Protein 5IL3 (pdb70)

Sequence (536 aa):
IVRPVADFSPSLWGDQFLSFSIKNQVAEKYAKEIEALKEQTRNMLLATGMKLADTLNLIDTIERLGISYHFEKEIDDILDQIYNQNSNCNDLCCTSALQFRLLRQHGFNISPEIFSKFQDENGKFKESLASDVLGLLNLYEASHVRTHADDILEDALAFSTIHLESAAPHLKSPLREQVTHALEQCLHKGVPRVETRFFISSIYDKEQSKNNVLLRFAKLDFNLLQMLHKQELAQVSRWWKDLDFVTTLPYARDRVVECYFWWALGVYFEPQYSQARVMLVKTISMISIVDDTFDAYGTVKELEAYTDAIQRWDINEIDRLPDYMKISYKAILDLYKDYEKELSSAGRSHIVCHAIERMKEVVRNYNVESTWFIEGYTPPVSEYLSNALATTTYYYLATTSYLGMKSATEQDFEWLSKNPKILEASVIICRVIDDTATYEVEKSRGQIATGIECCMRDYGISTKEAMAKFQNMAETAWKDINEGLLRPTPVSTEFLTPILNLARIVEVTYIHNLDGYTHPEKVLKPHIINLLVDSIKI

Nearest PDB structures (foldseek):
  5dhk-assembly1_A  TM=1.001E+00  e=6.811E-69  Nicotiana tabacum
  5ika-assembly1_A  TM=9.998E-01  e=5.295E-69  Nicotiana tabacum
  5eat-assembly1_A  TM=1.000E+00  e=1.963E-66  Nicotiana tabacum
  1hxa-assembly1_A  TM=9.992E-01  e=1.963E-66  Nicotiana tabacum
  1hxg-assembly1_A  TM=9.997E-01  e=4.178E-66  Nicotiana tabacum

GO terms:
  GO:0000287 magnesium ion binding (F, IDA)
  GO:0102698 5-epi-aristolochene synthase activity (F, IDA)
  GO:0051762 sesquiterpene biosynthetic process (P, IDA)
  GO:0102201 (+)-2-epi-prezizaene synthase activity (F, EXP)
  GO:0102698 5-epi-aristolochene synthase activity (F, EXP)

Radius of gyration: 24.02 Å; Cα contacts (8 Å, |Δi|>4): 655; chains: 1; bounding box: 68×60×48 Å

Organism: Nicotiana tabacum (NCBI:txid4097)

Solvent-accessible surface area: 23061 Å² total; per-residue (Å²): 149,147,60,79,141,70,135,66,50,112,33,64,12,73,104,100,17,31,96,59,93,44,150,91,158,51,14,124,135,38,42,167,50,7,92,56,14,34,81,82,0,55,99,48,7,100,51,134,85,69,154,30,31,74,17,0,71,23,0,14,25,0,40,29,2,6,0,26,34,41,0,113,144,22,3,46,70,26,0,56,128,9,74,103,94,114,28,80,99,45,92,3,28,10,1,0,3,2,0,2,0,0,10,43,56,2,5,78,11,56,22,110,10,0,47,76,15,14,62,178,115,28,104,6,89,122,94,32,27,105,51,26,96,0,0,9,15,0,11,4,0,6,25,3,38,5,83,87,1,87,45,1,129,34,0,77,67,10,0,33,106,40,0,98,82,24,10,80,164,29,165,70,8,27,94,64,24,0,61,39,3,48,106,21,7,35,2,40,1,1,38,6,16,15,8,32,51,17,0,31,35,0,22,53,135,50,185,104,61,54,105,41,4,14,85,0,1,13,0,6,5,7,39,12,6,27,44,4,50,66,5,0,12,105,0,14,111,42,14,105,102,51,58,4,75,85,63,1,90,13,13,28,26,3,12,8,1,1,0,0,20,0,2,2,1,8,23,26,53,111,26,30,70,1,0,8,0,0,0,28,0,11,2,2,6,10,2,0,43,1,0,19,58,22,56,15,35,80,178,20,4,90,24,0,13,56,0,0,47,150,47,53,73,110,28,41,112,101,5,41,110,34,0,64,61,0,0,101,12,0,20,57,4,2,136,68,0,51,164,66,2,64,120,45,51,25,35,112,4,2,68,39,0,17,96,26,0,28,40,1,0,105,20,9,17,54,67,16,48,24,85,85,128,44,82,18,1,62,15,86,63,14,29,85,11,7,25,4,18,15,16,3,11,2,4,0,4,0,0,0,0,4,1,160,59,7,66,74,132,14,3,101,39,2,60,156,55,18,139,5,0,43,3,0,0,39,0,10,22,2,29,22,6,35,20,9,5,103,81,46,90,98,106,40,24,62,12,8,1,0,37,0,0,32,170,68,120,66,44,56,47,172,93,0,47,54,65,1,99,86,44,4,82,62,2,8,43,19,0,8,92,21,12,26,106,132,37,85,16,60,75,58,6,0,48,3,0,12,7,1,0,25,0,0,42,5,0,23,39,130,77,80,33,1,20,16,112,5,105,144,18,0,67,56,35,0,49,56,4,1,52,59,45,5,151,114

Structure (mmCIF, N/CA/C/O backbone):
data_5IL3
#
_entry.id   5IL3
#
_cell.length_a   126.730
_cell.length_b   126.730
_cell.length_c   123.050
_cell.angle_alpha   90.00
_cell.angle_beta   90.00
_cell.angle_gamma   90.00
#
_symmetry.space_group_name_H-M   'P 41 21 2'
#
loop_
_entity.id
_entity.type
_entity.pdbx_description
1 polymer '5-epi-aristolochene synthase'
2 non-polymer 'MAGNESIUM ION'
3 non-polymer '(2S)-2-hydroxy-3-(morpholin-4-yl)propane-1-sulfonic acid'
4 non-polymer '(2R)-2-hydroxy-3-(morpholin-4-yl)propane-1-sulfonic acid'
5 water water
#
loop_
_atom_site.group_PDB
_atom_site.id
_atom_site.type_symbol
_atom_site.label_atom_id
_atom_site.label_alt_id
_atom_site.label_comp_id
_atom_site.label_asym_id
_atom_site.label_entity_id
_atom_site.label_seq_id
_atom_site.pdbx_PDB_ins_code
_atom_site.Cartn_x
_atom_site.Cartn_y
_atom_site.Cartn_z
_atom_site.occupancy
_atom_site.B_iso_or_equiv
_atom_site.auth_seq_id
_atom_site.auth_comp_id
_atom_site.auth_asym_id
_atom_site.auth_atom_id
_atom_site.pdbx_PDB_model_num
ATOM 1 N N . ILE A 1 15 ? 1.142 94.383 6.126 1.00 129.04 13 ILE A N 1
ATOM 2 C CA . ILE A 1 15 ? 2.529 93.941 6.020 1.00 123.32 13 ILE A CA 1
ATOM 3 C C . ILE A 1 15 ? 2.665 92.682 5.170 1.00 122.32 13 ILE A C 1
ATOM 4 O O . ILE A 1 15 ? 2.121 91.631 5.510 1.00 123.96 13 ILE A O 1
ATOM 9 N N . VAL A 1 16 ? 3.400 92.791 4.069 1.00 119.24 14 VAL A N 1
ATOM 10 C CA . VAL A 1 16 ? 3.663 91.637 3.220 1.00 115.32 14 VAL A CA 1
ATOM 11 C C . VAL A 1 16 ? 4.978 90.980 3.624 1.00 111.49 14 VAL A C 1
ATOM 12 O O . VAL A 1 16 ? 6.046 91.580 3.501 1.00 108.95 14 VAL A O 1
ATOM 16 N N . ARG A 1 17 ? 4.894 89.747 4.112 1.00 107.98 15 ARG A N 1
ATOM 17 C CA . ARG A 1 17 ? 6.078 89.041 4.590 1.00 104.79 15 ARG A CA 1
ATOM 18 C C . ARG A 1 17 ? 6.821 88.413 3.409 1.00 103.87 15 ARG A C 1
ATOM 19 O O . ARG A 1 17 ? 6.223 88.176 2.358 1.00 105.39 15 ARG A O 1
ATOM 27 N N . PRO A 1 18 ? 8.132 88.155 3.568 1.00 100.32 16 PRO A N 1
ATOM 28 C CA . PRO A 1 18 ? 8.866 87.491 2.485 1.00 100.49 16 PRO A CA 1
ATOM 29 C C . PRO A 1 18 ? 8.460 86.027 2.369 1.00 104.27 16 PRO A C 1
ATOM 30 O O . PRO A 1 18 ? 8.089 85.418 3.371 1.00 109.40 16 PRO A O 1
ATOM 34 N N . VAL A 1 19 ? 8.523 85.475 1.162 1.00 105.30 17 VAL A N 1
ATOM 35 C CA . VAL A 1 19 ? 8.063 84.110 0.926 1.00 102.13 17 VAL A CA 1
ATOM 36 C C . VAL A 1 19 ? 9.012 83.077 1.539 1.00 97.44 17 VAL A C 1
ATOM 37 O O . VAL A 1 19 ? 10.233 83.194 1.420 1.00 87.98 17 VAL A O 1
ATOM 41 N N . ALA A 1 20 ? 8.432 82.077 2.201 1.00 98.25 18 ALA A N 1
ATOM 42 C CA . ALA A 1 20 ? 9.189 80.999 2.835 1.00 95.64 18 ALA A CA 1
ATOM 43 C C . ALA A 1 20 ? 10.016 80.218 1.814 1.00 96.09 18 ALA A C 1
ATOM 44 O O . ALA A 1 20 ? 9.637 80.112 0.646 1.00 93.14 18 ALA A O 1
ATOM 46 N N . ASP A 1 21 ? 11.138 79.660 2.259 1.00 89.32 19 ASP A N 1
ATOM 47 C CA . ASP A 1 21 ? 12.099 79.089 1.327 1.00 91.46 19 ASP A CA 1
ATOM 48 C C . ASP A 1 21 ? 12.895 77.922 1.918 1.00 85.40 19 ASP A C 1
ATOM 49 O O . ASP A 1 21 ? 13.604 77.219 1.197 1.00 85.56 19 ASP A O 1
ATOM 54 N N . PHE A 1 22 ? 12.778 77.711 3.224 1.00 71.64 20 PHE A N 1
ATOM 55 C CA . PHE A 1 22 ? 13.509 76.626 3.869 1.00 66.80 20 PHE A CA 1
ATOM 56 C C . PHE A 1 22 ? 12.887 75.272 3.550 1.00 70.01 20 PHE A C 1
ATOM 57 O O . PHE A 1 22 ? 11.663 75.124 3.528 1.00 71.92 20 PHE A O 1
ATOM 65 N N . SER A 1 23 ? 13.742 74.287 3.300 1.00 71.32 21 SER A N 1
ATOM 66 C CA . SER A 1 23 ? 13.292 72.915 3.109 1.00 68.29 21 SER A CA 1
ATOM 67 C C . SER A 1 23 ? 12.680 72.385 4.404 1.00 68.28 21 SER A C 1
ATOM 68 O O . SER A 1 23 ? 13.162 72.705 5.492 1.00 70.64 21 SER A O 1
ATOM 71 N N . PRO A 1 24 ? 11.612 71.574 4.294 1.00 71.83 22 PRO A N 1
ATOM 72 C CA . PRO A 1 24 ? 10.981 70.975 5.475 1.00 63.05 22 PRO A CA 1
ATOM 73 C C . PRO A 1 24 ? 11.917 69.998 6.183 1.00 63.47 22 PRO A C 1
ATOM 74 O O . PRO A 1 24 ? 12.916 69.567 5.596 1.00 65.28 22 PRO A O 1
ATOM 78 N N . SER A 1 25 ? 11.604 69.666 7.432 1.00 61.75 23 SER A N 1
ATOM 79 C CA . SER A 1 25 ? 12.330 68.620 8.145 1.00 61.81 23 SER A CA 1
ATOM 80 C C . SER A 1 25 ? 12.209 67.326 7.364 1.00 68.41 23 SER A C 1
ATOM 81 O O . SER A 1 25 ? 11.116 66.934 6.978 1.00 64.58 23 SER A O 1
ATOM 84 N N . LEU A 1 26 ? 13.325 66.658 7.117 1.00 71.96 24 LEU A N 1
ATOM 85 C CA . LEU A 1 26 ? 13.265 65.488 6.256 1.00 70.39 24 LEU A CA 1
ATOM 86 C C . LEU A 1 26 ? 13.002 64.212 7.051 1.00 63.68 24 LEU A C 1
ATOM 87 O O . LEU A 1 26 ? 13.023 63.116 6.495 1.00 62.22 24 LEU A O 1
ATOM 92 N N . TRP A 1 27 ? 12.718 64.361 8.342 1.00 52.85 25 TRP A N 1
ATOM 93 C CA . TRP A 1 27 ? 12.604 63.208 9.237 1.00 50.75 25 TRP A CA 1
ATOM 94 C C . TRP A 1 27 ? 11.170 62.805 9.608 1.00 53.50 25 TRP A C 1
ATOM 95 O O . TRP A 1 27 ? 10.941 61.703 10.107 1.00 57.65 25 TRP A O 1
ATOM 106 N N . GLY A 1 28 ? 10.219 63.700 9.388 1.00 58.84 26 GLY A N 1
ATOM 107 C CA . GLY A 1 28 ? 8.840 63.435 9.762 1.00 68.56 26 GLY A CA 1
ATOM 108 C C . GLY A 1 28 ? 8.713 63.103 11.238 1.00 66.74 26 GLY A C 1
ATOM 109 O O . GLY A 1 28 ? 9.173 63.852 12.092 1.00 61.81 26 GLY A O 1
ATOM 110 N N . ASP A 1 29 ? 8.109 61.961 11.540 1.00 59.26 27 ASP A N 1
ATOM 111 C CA . ASP A 1 29 ? 7.885 61.572 12.927 1.00 67.45 27 ASP A CA 1
ATOM 112 C C . ASP A 1 29 ? 8.636 60.294 13.303 1.00 56.47 27 ASP A C 1
ATOM 113 O O . ASP A 1 29 ? 8.331 59.656 14.308 1.00 56.66 27 ASP A O 1
ATOM 118 N N . GLN A 1 30 ? 9.646 59.944 12.515 1.00 54.23 28 GLN A N 1
ATOM 119 C CA . GLN A 1 30 ? 10.331 58.666 12.693 1.00 52.15 28 GLN A CA 1
ATOM 120 C C . GLN A 1 30 ? 11.124 58.579 14.002 1.00 55.25 28 GLN A C 1
ATOM 121 O O . GLN A 1 30 ? 11.520 57.489 14.411 1.00 52.01 28 GLN A O 1
ATOM 127 N N . PHE A 1 31 ? 11.345 59.715 14.664 1.00 49.50 29 PHE A N 1
ATOM 128 C CA . PHE A 1 31 ? 12.039 59.711 15.949 1.00 47.71 29 PHE A CA 1
ATOM 129 C C . PHE A 1 31 ? 11.116 59.887 17.147 1.00 50.96 29 PHE A C 1
ATOM 130 O O . PHE A 1 31 ? 11.565 59.806 18.289 1.00 52.85 29 PHE A O 1
ATOM 138 N N . LEU A 1 32 ? 9.830 60.102 16.889 1.00 52.72 30 LEU A N 1
ATOM 139 C CA . LEU A 1 32 ? 8.908 60.570 17.921 1.00 58.84 30 LEU A CA 1
ATOM 140 C C . LEU A 1 32 ? 8.660 59.541 19.018 1.00 63.28 30 LEU A C 1
ATOM 141 O O . LEU A 1 32 ? 8.493 59.887 20.188 1.00 64.31 30 LEU A O 1
ATOM 146 N N . SER A 1 33 ? 8.627 58.274 18.630 1.00 55.05 31 SER A N 1
ATOM 147 C CA . SER A 1 33 ? 8.400 57.209 19.576 1.00 60.05 31 SER A CA 1
ATOM 148 C C . SER A 1 33 ? 9.500 56.167 19.470 1.00 61.94 31 SER A C 1
ATOM 149 O O . SER A 1 33 ? 9.700 55.561 18.421 1.00 66.95 31 SER A O 1
ATOM 152 N N . PHE A 1 34 ? 10.234 55.987 20.559 1.00 54.09 32 PHE A N 1
ATOM 153 C CA . PHE A 1 34 ? 11.171 54.889 20.659 1.00 49.41 32 PHE A CA 1
ATOM 154 C C . PHE A 1 34 ? 10.963 54.153 21.973 1.00 58.78 32 PHE A C 1
ATOM 155 O O . PHE A 1 34 ? 11.041 54.747 23.049 1.00 63.69 32 PHE A O 1
ATOM 163 N N . SER A 1 35 ? 10.689 52.856 21.874 1.00 61.80 33 SER A N 1
ATOM 164 C CA . SER A 1 35 ? 10.544 52.010 23.051 1.00 67.04 33 SER A CA 1
ATOM 165 C C . SER A 1 35 ? 11.762 51.104 23.204 1.00 56.87 33 SER A C 1
ATOM 166 O O . SER A 1 35 ? 11.937 50.150 22.438 1.00 61.60 33 SER A O 1
ATOM 169 N N . ILE A 1 36 ? 12.599 51.405 24.193 1.00 52.89 34 ILE A N 1
ATOM 170 C CA . ILE A 1 36 ? 13.812 50.627 24.429 1.00 63.74 34 ILE A CA 1
ATOM 171 C C . ILE A 1 36 ? 13.473 49.163 24.737 1.00 70.73 34 ILE A C 1
ATOM 172 O O . ILE A 1 36 ? 12.482 48.869 25.408 1.00 71.22 34 ILE A O 1
ATOM 177 N N . LYS A 1 37 ? 14.274 48.245 24.206 1.00 69.63 35 LYS A N 1
ATOM 178 C CA . LYS A 1 37 ? 14.137 46.835 24.556 1.00 66.34 35 LYS A CA 1
ATOM 179 C C . LYS A 1 37 ? 14.978 46.566 25.797 1.00 59.56 35 LYS A C 1
ATOM 180 O O . LYS A 1 37 ? 16.190 46.391 25.706 1.00 54.78 35 LYS A O 1
ATOM 186 N N . ASN A 1 38 ? 14.332 46.562 26.958 1.00 61.50 36 ASN A N 1
ATOM 187 C CA . ASN A 1 38 ? 15.049 46.490 28.227 1.00 66.45 36 ASN A CA 1
ATOM 188 C C . ASN A 1 38 ? 15.857 45.212 28.397 1.00 64.98 36 ASN A C 1
ATOM 189 O O . ASN A 1 38 ? 16.916 45.228 29.020 1.00 60.55 36 ASN A O 1
ATOM 194 N N . GLN A 1 39 ? 15.358 44.108 27.847 1.00 64.37 37 GLN A N 1
ATOM 195 C CA . GLN A 1 39 ? 16.077 42.843 27.933 1.00 64.59 37 GLN A CA 1
ATOM 196 C C . GLN A 1 39 ? 17.382 42.932 27.157 1.00 56.97 37 GLN A C 1
ATOM 197 O O . GLN A 1 39 ? 18.409 42.433 27.611 1.00 55.87 37 GLN A O 1
ATOM 203 N N . VAL A 1 40 ? 17.345 43.580 25.995 1.00 47.67 38 VAL A N 1
ATOM 204 C CA . VAL A 1 40 ? 18.548 43.742 25.187 1.00 50.73 38 VAL A CA 1
ATOM 205 C C . VAL A 1 40 ? 19.504 44.722 25.861 1.00 51.28 38 VAL A C 1
ATOM 206 O O . VAL A 1 40 ? 20.716 44.489 25.911 1.00 45.06 38 VAL A O 1
ATOM 210 N N . ALA A 1 41 ? 18.956 45.811 26.394 1.00 47.24 39 ALA A N 1
ATOM 211 C CA . ALA A 1 41 ? 19.780 46.813 27.066 1.00 48.44 39 ALA A CA 1
ATOM 212 C C . ALA A 1 41 ? 20.486 46.224 28.289 1.00 45.12 39 ALA A C 1
ATOM 213 O O . ALA A 1 41 ? 21.672 46.470 28.509 1.00 41.85 39 ALA A O 1
ATOM 215 N N . GLU A 1 42 ? 19.762 45.441 29.083 1.00 43.11 40 GLU A N 1
ATOM 216 C CA . GLU A 1 42 ? 20.356 44.863 30.283 1.00 49.70 40 GLU A CA 1
ATOM 217 C C . GLU A 1 42 ? 21.414 43.825 29.926 1.00 48.37 40 GLU A C 1
ATOM 218 O O . GLU A 1 42 ? 22.451 43.746 30.585 1.00 46.58 40 GLU A O 1
ATOM 224 N N . LYS A 1 43 ? 21.154 43.050 28.874 1.00 45.36 41 LYS A N 1
ATOM 225 C CA . LYS A 1 43 ? 22.125 42.089 28.357 1.00 45.59 41 LYS A CA 1
ATOM 226 C C . LYS A 1 43 ? 23.411 42.781 27.897 1.00 40.80 41 LYS A C 1
ATOM 227 O O . LYS A 1 43 ? 24.512 42.315 28.202 1.00 40.39 41 LYS A O 1
ATOM 233 N N . TYR A 1 44 ? 23.277 43.889 27.168 1.00 39.23 42 TYR A N 1
ATOM 234 C CA . TYR A 1 44 ? 24.452 44.628 26.702 1.00 39.89 42 TYR A CA 1
ATOM 235 C C . TYR A 1 44 ? 25.253 45.174 27.876 1.00 40.34 42 TYR A C 1
ATOM 236 O O . TYR A 1 44 ? 26.482 45.070 27.908 1.00 37.13 42 TYR A O 1
ATOM 245 N N . ALA A 1 45 ? 24.546 45.751 28.840 1.00 40.82 43 ALA A N 1
ATOM 246 C CA . ALA A 1 45 ? 25.191 46.367 29.990 1.00 46.37 43 ALA A CA 1
ATOM 247 C C . ALA A 1 45 ? 25.974 45.329 30.781 1.00 40.98 43 ALA A C 1
ATOM 248 O O . ALA A 1 45 ? 27.108 45.580 31.188 1.00 43.29 43 ALA A O 1
ATOM 250 N N . LYS A 1 46 ? 25.369 44.162 30.982 1.00 41.26 44 LYS A N 1
ATOM 251 C CA . LYS A 1 46 ? 26.001 43.101 31.749 1.00 45.20 44 LYS A CA 1
ATOM 252 C C . LYS A 1 46 ? 27.285 42.624 31.077 1.00 46.35 44 LYS A C 1
ATOM 253 O O . LYS A 1 46 ? 28.294 42.418 31.745 1.00 46.11 44 LYS A O 1
ATOM 259 N N . GLU A 1 47 ? 27.260 42.454 29.759 1.00 43.35 45 GLU A N 1
ATOM 260 C CA . GLU A 1 47 ? 28.461 42.007 29.068 1.00 38.13 45 GLU A CA 1
ATOM 261 C C . GLU A 1 47 ? 29.520 43.102 29.056 1.00 39.30 45 GLU A C 1
ATOM 262 O O . GLU A 1 47 ? 30.715 42.826 29.185 1.00 37.75 45 GLU A O 1
ATOM 268 N N . ILE A 1 48 ? 29.077 44.343 28.894 1.00 35.28 46 ILE A N 1
ATOM 269 C CA . ILE A 1 48 ? 29.997 45.479 28.862 1.00 34.39 46 ILE A CA 1
ATOM 270 C C . ILE A 1 48 ? 30.759 45.586 30.178 1.00 38.96 46 ILE A C 1
ATOM 271 O O . ILE A 1 48 ? 31.948 45.900 30.182 1.00 41.57 46 ILE A O 1
ATOM 276 N N . GLU A 1 49 ? 30.092 45.290 31.290 1.00 39.43 47 GLU A N 1
ATOM 277 C CA . GLU A 1 49 ? 30.773 45.308 32.581 1.00 48.06 47 GLU A CA 1
ATOM 278 C C . GLU A 1 49 ? 31.963 44.353 32.589 1.00 47.79 47 GLU A C 1
ATOM 279 O O . GLU A 1 49 ? 33.026 44.684 33.106 1.00 47.84 47 GLU A O 1
ATOM 285 N N . ALA A 1 50 ? 31.785 43.181 31.993 1.00 41.99 48 ALA A N 1
ATOM 286 C CA . ALA A 1 50 ? 32.856 42.195 31.918 1.00 39.36 48 ALA A CA 1
ATOM 287 C C . ALA A 1 50 ? 33.964 42.662 30.981 1.00 37.20 48 ALA A C 1
ATOM 288 O O . ALA A 1 50 ? 35.142 42.637 31.336 1.00 34.57 48 ALA A O 1
ATOM 290 N N . LEU A 1 51 ? 33.577 43.098 29.787 1.00 35.44 49 LEU A N 1
ATOM 291 C CA . LEU A 1 51 ? 34.524 43.593 28.794 1.00 33.89 49 LEU A CA 1
ATOM 292 C C . LEU A 1 51 ? 35.296 44.816 29.285 1.00 39.54 49 LEU A C 1
ATOM 293 O O . LEU A 1 51 ? 36.475 44.974 28.972 1.00 32.66 49 LEU A O 1
ATOM 298 N N . LYS A 1 52 ? 34.618 45.680 30.038 1.00 35.71 50 LYS A N 1
ATOM 299 C CA . LYS A 1 52 ? 35.232 46.883 30.595 1.00 35.28 50 LYS A CA 1
ATOM 300 C C . LYS A 1 52 ? 36.390 46.519 31.524 1.00 38.31 50 LYS A C 1
ATOM 301 O O . LYS A 1 52 ? 37.438 47.161 31.497 1.00 38.20 50 LYS A O 1
ATOM 307 N N . GLU A 1 53 ? 36.195 45.484 32.338 1.00 38.19 51 GLU A N 1
ATOM 308 C CA . GLU A 1 53 ? 37.232 45.045 33.264 1.00 40.66 51 GLU A CA 1
ATOM 309 C C . GLU A 1 53 ? 38.403 44.387 32.541 1.00 38.98 51 GLU A C 1
ATOM 310 O O . GLU A 1 53 ? 39.557 44.621 32.893 1.00 41.18 51 GLU A O 1
ATOM 316 N N . GLN A 1 54 ? 38.111 43.573 31.530 1.00 38.50 52 GLN A N 1
ATOM 317 C CA . GLN A 1 54 ? 39.171 42.992 30.710 1.00 40.57 52 GLN A CA 1
ATOM 318 C C . GLN A 1 54 ? 40.020 44.088 30.088 1.00 38.18 52 GLN A C 1
ATOM 319 O O . GLN A 1 54 ? 41.240 43.972 29.994 1.00 39.10 52 GLN A O 1
ATOM 325 N N . THR A 1 55 ? 39.359 45.152 29.652 1.00 36.27 53 THR A N 1
ATOM 326 C CA . THR A 1 55 ? 40.031 46.236 28.953 1.00 31.65 53 THR A CA 1
ATOM 327 C C . THR A 1 55 ? 40.854 47.067 29.933 1.00 36.16 53 THR A C 1
ATOM 328 O O . THR A 1 55 ? 41.973 47.478 29.619 1.00 33.35 53 THR A O 1
ATOM 332 N N . ARG A 1 56 ? 40.313 47.291 31.127 1.00 33.46 54 ARG A N 1
ATOM 333 C CA . ARG A 1 56 ? 41.070 47.947 32.189 1.00 41.49 54 ARG A CA 1
ATOM 334 C C . ARG A 1 56 ? 42.364 47.184 32.469 1.00 43.97 54 ARG A C 1
ATOM 335 O O . ARG A 1 56 ? 43.427 47.787 32.614 1.00 38.58 54 ARG A O 1
ATOM 343 N N . ASN A 1 57 ? 42.270 45.858 32.529 1.00 41.18 55 ASN A N 1
ATOM 344 C CA . ASN A 1 57 ? 43.438 45.021 32.776 1.00 43.55 55 ASN A CA 1
ATOM 345 C C . ASN A 1 57 ? 44.454 45.091 31.638 1.00 41.58 55 ASN A C 1
ATOM 346 O O . ASN A 1 57 ? 45.657 44.989 31.870 1.00 41.95 55 ASN A O 1
ATOM 351 N N . MET A 1 58 ? 43.973 45.268 30.412 1.00 36.76 56 MET A N 1
ATOM 352 C CA . MET A 1 58 ? 44.866 45.506 29.282 1.00 38.61 56 MET A CA 1
ATOM 353 C C . MET A 1 58 ? 45.652 46.808 29.475 1.00 38.59 56 MET A C 1
ATOM 354 O O . MET A 1 58 ? 46.859 46.855 29.227 1.00 39.31 56 MET A O 1
ATOM 359 N N . LEU A 1 59 ? 44.962 47.860 29.910 1.00 37.23 57 LEU A N 1
ATOM 360 C CA . LEU A 1 59 ? 45.601 49.162 30.121 1.00 34.40 57 LEU A CA 1
ATOM 361 C C . LEU A 1 59 ? 46.616 49.123 31.252 1.00 43.87 57 LEU A C 1
ATOM 362 O O . LEU A 1 59 ? 47.640 49.807 31.201 1.00 40.46 57 LEU A O 1
ATOM 367 N N . LEU A 1 60 ? 46.329 48.317 32.268 1.00 41.75 58 LEU A N 1
ATOM 368 C CA . LEU A 1 60 ? 47.157 48.266 33.466 1.00 45.45 58 LEU A CA 1
ATOM 369 C C . LEU A 1 60 ? 48.264 47.223 33.379 1.00 48.90 58 LEU A C 1
ATOM 370 O O . LEU A 1 60 ? 48.993 47.014 34.345 1.00 48.15 58 LEU A O 1
ATOM 375 N N . ALA A 1 61 ? 48.384 46.564 32.231 1.00 47.76 59 ALA A N 1
ATOM 376 C CA . ALA A 1 61 ? 49.394 45.529 32.052 1.00 50.94 59 ALA A CA 1
ATOM 377 C C . ALA A 1 61 ? 50.802 46.092 32.230 1.00 53.14 59 ALA A C 1
ATOM 378 O O . ALA A 1 61 ? 51.122 47.159 31.710 1.00 49.95 59 ALA A O 1
ATOM 380 N N . THR A 1 62 ? 51.636 45.366 32.969 1.00 53.13 60 THR A N 1
ATOM 381 C CA . THR A 1 62 ? 53.006 45.795 33.237 1.00 59.07 60 THR A CA 1
ATOM 382 C C . THR A 1 62 ? 53.941 45.422 32.089 1.00 58.39 60 THR A C 1
ATOM 383 O O . THR A 1 62 ? 53.713 44.441 31.384 1.00 59.21 60 THR A O 1
ATOM 387 N N . GLY A 1 63 ? 54.989 46.214 31.900 1.00 58.27 61 GLY A N 1
ATOM 388 C CA . GLY A 1 63 ? 56.028 45.876 30.944 1.00 62.04 61 GLY A CA 1
ATOM 389 C C . GLY A 1 63 ? 55.665 45.972 29.471 1.00 62.15 61 GLY A C 1
ATOM 390 O O . GLY A 1 63 ? 56.224 45.242 28.652 1.00 59.32 61 GLY A O 1
ATOM 391 N N . MET A 1 64 ? 54.739 46.862 29.126 1.00 55.00 62 MET A N 1
ATOM 392 C CA . MET A 1 64 ? 54.432 47.132 27.721 1.00 52.92 62 MET A CA 1
ATOM 393 C C . MET A 1 64 ? 55.434 48.118 27.124 1.00 50.31 62 MET A C 1
ATOM 394 O O . MET A 1 64 ? 55.882 49.039 27.803 1.00 50.59 62 MET A O 1
ATOM 399 N N . LYS A 1 65 ? 55.776 47.935 25.852 1.00 48.27 63 LYS A N 1
ATOM 400 C CA . LYS A 1 65 ? 56.627 48.897 25.155 1.00 42.65 63 LYS A CA 1
ATOM 401 C C . LYS A 1 65 ? 55.846 50.178 24.912 1.00 40.19 63 LYS A C 1
ATOM 402 O O . LYS A 1 65 ? 54.614 50.154 24.840 1.00 34.81 63 LYS A O 1
ATOM 408 N N . LEU A 1 66 ? 56.566 51.283 24.762 1.00 34.49 64 LEU A N 1
ATOM 409 C CA . LEU A 1 66 ? 55.932 52.581 24.554 1.00 36.97 64 LEU A CA 1
ATOM 410 C C . LEU A 1 66 ? 54.984 52.581 23.356 1.00 36.29 64 LEU A C 1
ATOM 411 O O . LEU A 1 66 ? 53.846 53.059 23.454 1.00 35.79 64 LEU A O 1
ATOM 416 N N . ALA A 1 67 ? 55.447 52.047 22.229 1.00 33.30 65 ALA A N 1
ATOM 417 C CA . ALA A 1 67 ? 54.636 52.035 21.013 1.00 34.54 65 ALA A CA 1
ATOM 418 C C . ALA A 1 67 ? 53.334 51.271 21.217 1.00 35.65 65 ALA A C 1
ATOM 419 O O . ALA A 1 67 ? 52.272 51.719 20.785 1.00 32.32 65 ALA A O 1
ATOM 421 N N . ASP A 1 68 ? 53.420 50.112 21.866 1.00 33.54 66 ASP A N 1
ATOM 422 C CA . ASP A 1 68 ? 52.238 49.300 22.139 1.00 30.59 66 ASP A CA 1
ATOM 423 C C . ASP A 1 68 ? 51.254 49.996 23.079 1.00 33.01 66 ASP A C 1
ATOM 424 O O . ASP A 1 68 ? 50.035 49.896 22.911 1.00 29.42 66 ASP A O 1
ATOM 429 N N . THR A 1 69 ? 51.790 50.678 24.083 1.00 32.25 67 THR A N 1
ATOM 430 C CA . THR A 1 69 ? 50.965 51.409 25.033 1.00 29.30 67 THR A CA 1
ATOM 431 C C . THR A 1 69 ? 50.226 52.562 24.345 1.00 31.70 67 THR A C 1
ATOM 432 O O . THR A 1 69 ? 49.022 52.778 24.561 1.00 26.81 67 THR A O 1
ATOM 436 N N . LEU A 1 70 ? 50.943 53.311 23.514 1.00 27.21 68 LEU A N 1
ATOM 437 C CA . LEU A 1 70 ? 50.313 54.430 22.813 1.00 29.59 68 LEU A CA 1
ATOM 438 C C . LEU A 1 70 ? 49.266 53.927 21.825 1.00 27.57 68 LEU A C 1
ATOM 439 O O . LEU A 1 70 ? 48.195 54.520 21.686 1.00 26.60 68 LEU A O 1
ATOM 444 N N . ASN A 1 71 ? 49.565 52.837 21.130 1.00 25.80 69 ASN A N 1
ATOM 445 C CA . ASN A 1 71 ? 48.598 52.300 20.174 1.00 30.09 69 ASN A CA 1
ATOM 446 C C . ASN A 1 71 ? 47.332 51.780 20.854 1.00 29.29 69 ASN A C 1
ATOM 447 O O . ASN A 1 71 ? 46.228 51.927 20.319 1.00 28.45 69 ASN A O 1
ATOM 452 N N . LEU A 1 72 ? 47.489 51.179 22.030 1.00 29.07 70 LEU A N 1
ATOM 453 C CA . LEU A 1 72 ? 46.337 50.686 22.781 1.00 28.71 70 LEU A CA 1
ATOM 454 C C . LEU A 1 72 ? 45.434 51.847 23.183 1.00 27.50 70 LEU A C 1
ATOM 455 O O . LEU A 1 72 ? 44.215 51.800 22.989 1.00 25.74 70 LEU A O 1
ATOM 460 N N . ILE A 1 73 ? 46.033 52.887 23.752 1.00 23.97 71 ILE A N 1
ATOM 461 C CA . ILE A 1 73 ? 45.257 54.057 24.153 1.00 22.95 71 ILE A CA 1
ATOM 462 C C . ILE A 1 73 ? 44.586 54.692 22.944 1.00 25.29 71 ILE A C 1
ATOM 463 O O . ILE A 1 73 ? 43.398 55.008 22.986 1.00 26.78 71 ILE A O 1
ATOM 468 N N . ASP A 1 74 ? 45.332 54.853 21.857 1.00 23.10 72 ASP A N 1
ATOM 469 C CA . ASP A 1 74 ? 44.776 55.446 20.643 1.00 23.37 72 ASP A CA 1
ATOM 470 C C . ASP A 1 74 ? 43.577 54.641 20.126 1.00 26.20 72 ASP A C 1
ATOM 471 O O . ASP A 1 74 ? 42.552 55.204 19.731 1.00 27.23 72 ASP A O 1
ATOM 476 N N . THR A 1 75 ? 43.706 53.320 20.126 1.00 23.44 73 THR A N 1
ATOM 477 C CA . THR A 1 75 ? 42.622 52.463 19.652 1.00 22.48 73 THR A CA 1
ATOM 478 C C . THR A 1 75 ? 41.394 52.578 20.552 1.00 26.89 73 THR A C 1
ATOM 479 O O . THR A 1 75 ? 40.264 52.726 20.072 1.00 24.60 73 THR A O 1
ATOM 483 N N . ILE A 1 76 ? 41.607 52.544 21.859 1.00 21.58 74 ILE A N 1
ATOM 484 C CA . ILE A 1 76 ? 40.491 52.670 22.788 1.00 25.25 74 ILE A CA 1
ATOM 485 C C . ILE A 1 76 ? 39.798 54.033 22.636 1.00 27.42 74 ILE A C 1
ATOM 486 O O . ILE A 1 76 ? 38.555 54.146 22.696 1.00 24.82 74 ILE A O 1
ATOM 491 N N . GLU A 1 77 ? 40.585 55.075 22.399 1.00 24.54 75 GLU A N 1
ATOM 492 C CA . GLU A 1 77 ? 39.976 56.386 22.156 1.00 21.78 75 GLU A CA 1
ATOM 493 C C . GLU A 1 77 ? 39.186 56.427 20.860 1.00 24.75 75 GLU A C 1
ATOM 494 O O . GLU A 1 77 ? 38.049 56.910 20.830 1.00 24.07 75 GLU A O 1
ATOM 500 N N . ARG A 1 78 ? 39.759 55.904 19.783 1.00 23.88 76 ARG A N 1
ATOM 501 C CA . ARG A 1 78 ? 39.060 55.954 18.500 1.00 21.60 76 ARG A CA 1
ATOM 502 C C . ARG A 1 78 ? 37.792 55.090 18.513 1.00 26.51 76 ARG A C 1
ATOM 503 O O . ARG A 1 78 ? 36.826 55.399 17.820 1.00 24.00 76 ARG A O 1
ATOM 511 N N . LEU A 1 79 ? 37.816 54.010 19.290 1.00 21.48 77 LEU A N 1
ATOM 512 C CA . LEU A 1 79 ? 36.657 53.114 19.443 1.00 20.53 77 LEU A CA 1
ATOM 513 C C . LEU A 1 79 ? 35.535 53.706 20.299 1.00 24.28 77 LEU A C 1
ATOM 514 O O . LEU A 1 79 ? 34.461 53.106 20.422 1.00 23.58 77 LEU A O 1
ATOM 519 N N . GLY A 1 80 ? 35.806 54.857 20.910 1.00 25.65 78 GLY A N 1
ATOM 520 C CA . GLY A 1 80 ? 34.799 55.633 21.617 1.00 23.99 78 GLY A CA 1
ATOM 521 C C . GLY A 1 80 ? 34.495 55.118 23.006 1.00 29.29 78 GLY A C 1
ATOM 522 O O . GLY A 1 80 ? 33.473 55.460 23.592 1.00 31.52 78 GLY A O 1
ATOM 523 N N . ILE A 1 81 ? 35.375 54.281 23.541 1.00 25.16 79 ILE A N 1
ATOM 524 C CA . ILE A 1 81 ? 35.151 53.719 24.873 1.00 24.29 79 ILE A CA 1
ATOM 525 C C . ILE A 1 81 ? 36.147 54.249 25.897 1.00 25.68 79 ILE A C 1
ATOM 526 O O . ILE A 1 81 ? 36.198 53.761 27.026 1.00 27.87 79 ILE A O 1
ATOM 531 N N . SER A 1 82 ? 36.939 55.252 25.521 1.00 29.18 80 SER A N 1
ATOM 532 C CA . SER A 1 82 ? 37.929 55.785 26.459 1.00 27.42 80 SER A CA 1
ATOM 533 C C . SER A 1 82 ? 37.288 56.529 27.632 1.00 33.67 80 SER A C 1
ATOM 534 O O . SER A 1 82 ? 37.925 56.710 28.666 1.00 28.17 80 SER A O 1
ATOM 537 N N . TYR A 1 83 ? 36.034 56.961 27.493 1.00 27.51 81 TYR A N 1
ATOM 538 C CA . TYR A 1 83 ? 35.395 57.688 28.593 1.00 29.81 81 TYR A CA 1
ATOM 539 C C . TYR A 1 83 ? 35.203 56.788 29.821 1.00 31.84 81 TYR A C 1
ATOM 540 O O . TYR A 1 83 ? 34.956 57.278 30.921 1.00 36.60 81 TYR A O 1
ATOM 549 N N . HIS A 1 84 ? 35.335 55.474 29.638 1.00 30.99 82 HIS A N 1
ATOM 550 C CA . HIS A 1 84 ? 35.322 54.543 30.767 1.00 30.76 82 HIS A CA 1
ATOM 551 C C . HIS A 1 84 ? 36.643 54.515 31.536 1.00 33.92 82 HIS A C 1
ATOM 552 O O . HIS A 1 84 ? 36.710 53.962 32.635 1.00 38.07 82 HIS A O 1
ATOM 559 N N . PHE A 1 85 ? 37.696 55.072 30.945 1.00 31.01 83 PHE A N 1
ATOM 560 C CA . PHE A 1 85 ? 39.058 54.863 31.446 1.00 29.20 83 PHE A CA 1
ATOM 561 C C . PHE A 1 85 ? 39.856 56.144 31.598 1.00 33.59 83 PHE A C 1
ATOM 562 O O . PHE A 1 85 ? 41.063 56.159 31.364 1.00 31.17 83 PHE A O 1
ATOM 570 N N . GLU A 1 86 ? 39.184 57.216 31.995 1.00 30.57 84 GLU A N 1
ATOM 571 C CA . GLU A 1 86 ? 39.830 58.534 32.033 1.00 36.62 84 GLU A CA 1
ATOM 572 C C . GLU A 1 86 ? 40.992 58.565 33.022 1.00 36.20 84 GLU A C 1
ATOM 573 O O . GLU A 1 86 ? 42.066 59.082 32.713 1.00 34.94 84 GLU A O 1
ATOM 579 N N . LYS A 1 87 ? 40.780 57.982 34.197 1.00 36.09 85 LYS A N 1
ATOM 580 C CA . LYS A 1 87 ? 41.828 57.860 35.203 1.00 43.47 85 LYS A CA 1
ATOM 581 C C . LYS A 1 87 ? 43.027 57.034 34.717 1.00 44.24 85 LYS A C 1
ATOM 582 O O . LYS A 1 87 ? 44.175 57.476 34.817 1.00 40.31 85 LYS A O 1
ATOM 588 N N . GLU A 1 88 ? 42.763 55.838 34.198 1.00 37.01 86 GLU A N 1
ATOM 589 C CA . GLU A 1 88 ? 43.833 54.940 33.756 1.00 37.45 86 GLU A CA 1
ATOM 590 C C . GLU A 1 88 ? 44.666 55.555 32.633 1.00 36.93 86 GLU A C 1
ATOM 591 O O . GLU A 1 88 ? 45.893 55.488 32.639 1.00 35.30 86 GLU A O 1
ATOM 597 N N . ILE A 1 89 ? 43.986 56.156 31.667 1.00 31.58 87 ILE A N 1
ATOM 598 C CA . ILE A 1 89 ? 44.661 56.745 30.527 1.00 28.66 87 ILE A CA 1
ATOM 599 C C . ILE A 1 89 ? 45.469 57.966 30.960 1.00 36.50 87 ILE A C 1
ATOM 600 O O . ILE A 1 89 ? 46.599 58.160 30.506 1.00 32.65 87 ILE A O 1
ATOM 605 N N . ASP A 1 90 ? 44.910 58.765 31.864 1.00 31.89 88 ASP A N 1
ATOM 606 C CA . ASP A 1 90 ? 45.621 59.948 32.343 1.00 36.39 88 ASP A CA 1
ATOM 607 C C . ASP A 1 90 ? 46.891 59.561 33.086 1.00 38.17 88 ASP A C 1
ATOM 608 O O . ASP A 1 90 ? 47.941 60.164 32.874 1.00 35.67 88 ASP A O 1
ATOM 613 N N . ASP A 1 91 ? 46.782 58.562 33.959 1.00 37.13 89 ASP A N 1
ATOM 614 C CA . ASP A 1 91 ? 47.926 58.052 34.708 1.00 41.66 89 ASP A CA 1
ATOM 615 C C . ASP A 1 91 ? 49.052 57.640 33.774 1.00 37.44 89 ASP A C 1
ATOM 616 O O . ASP A 1 91 ? 50.208 57.979 33.999 1.00 39.04 89 ASP A O 1
ATOM 621 N N . ILE A 1 92 ? 48.699 56.901 32.730 1.00 33.98 90 ILE A N 1
ATOM 622 C CA . ILE A 1 92 ? 49.682 56.378 31.785 1.00 35.92 90 ILE A CA 1
ATOM 623 C C . ILE A 1 92 ? 50.341 57.495 30.967 1.00 35.76 90 ILE A C 1
ATOM 624 O O . ILE A 1 92 ? 51.564 57.525 30.820 1.00 33.36 90 ILE A O 1
ATOM 629 N N . LEU A 1 93 ? 49.537 58.415 30.438 1.00 33.07 91 LEU A N 1
ATOM 630 C CA . LEU A 1 93 ? 50.093 59.527 29.663 1.00 33.72 91 LEU A CA 1
ATOM 631 C C . LEU A 1 93 ? 50.933 60.456 30.531 1.00 31.60 91 LEU A C 1
ATOM 632 O O . LEU A 1 93 ? 51.909 61.044 30.052 1.00 30.99 91 LEU A O 1
ATOM 637 N N . ASP A 1 94 ? 50.568 60.590 31.805 1.00 31.74 92 ASP A N 1
ATOM 638 C CA . ASP A 1 94 ? 51.340 61.421 32.724 1.00 36.07 92 ASP A CA 1
ATOM 639 C C . ASP A 1 94 ? 52.720 60.815 32.947 1.00 37.07 92 ASP A C 1
ATOM 640 O O . ASP A 1 94 ? 53.726 61.524 33.007 1.00 35.44 92 ASP A O 1
ATOM 645 N N . GLN A 1 95 ? 52.761 59.495 33.082 1.00 36.98 93 GLN A N 1
ATOM 646 C CA . GLN A 1 95 ? 54.026 58.802 33.260 1.00 42.09 93 GLN A CA 1
ATOM 647 C C . GLN A 1 95 ? 54.903 58.967 32.018 1.00 34.49 93 GLN A C 1
ATOM 648 O O . GLN A 1 95 ? 56.102 59.228 32.125 1.00 41.73 93 GLN A O 1
ATOM 654 N N . ILE A 1 96 ? 54.294 58.824 30.847 1.00 32.48 94 ILE A N 1
ATOM 655 C CA . ILE A 1 96 ? 55.004 58.968 29.580 1.00 33.79 94 ILE A CA 1
ATOM 656 C C . ILE A 1 96 ? 55.528 60.395 29.396 1.00 35.24 94 ILE A C 1
ATOM 657 O O . ILE A 1 96 ? 56.673 60.604 28.991 1.00 34.07 94 ILE A O 1
ATOM 662 N N . TYR A 1 97 ? 54.689 61.374 29.722 1.00 34.64 95 TYR A N 1
ATOM 663 C CA . TYR A 1 97 ? 55.091 62.785 29.675 1.00 33.19 95 TYR A CA 1
ATOM 664 C C . TYR A 1 97 ? 56.294 63.091 30.548 1.00 35.64 95 TYR A C 1
ATOM 665 O O . TYR A 1 97 ? 57.186 63.856 30.164 1.00 35.91 95 TYR A O 1
ATOM 674 N N . ASN A 1 98 ? 56.315 62.524 31.748 1.00 35.55 96 ASN A N 1
ATOM 675 C CA . ASN A 1 98 ? 57.376 62.854 32.685 1.00 41.97 96 ASN A CA 1
ATOM 676 C C . ASN A 1 98 ? 58.632 61.994 32.535 1.00 49.24 96 ASN A C 1
ATOM 677 O O . ASN A 1 98 ? 59.668 62.310 33.108 1.00 47.65 96 ASN A O 1
ATOM 682 N N . GLN A 1 99 ? 58.553 60.920 31.760 1.00 45.62 97 GLN A N 1
ATOM 683 C CA . GLN A 1 99 ? 59.730 60.079 31.560 1.00 53.22 97 GLN A CA 1
ATOM 684 C C . GLN A 1 99 ? 60.589 60.616 30.421 1.00 49.68 97 GLN A C 1
ATOM 685 O O . GLN A 1 99 ? 61.799 60.367 30.376 1.00 61.23 97 GLN A O 1
ATOM 691 N N . ASN A 1 100 ? 59.951 61.350 29.514 1.00 74.78 98 ASN A N 1
ATOM 692 C CA . ASN A 1 100 ? 60.618 61.967 28.370 1.00 96.72 98 ASN A CA 1
ATOM 693 C C . ASN A 1 100 ? 61.521 61.006 27.593 1.00 105.09 98 ASN A C 1
ATOM 694 O O . ASN A 1 100 ? 62.742 61.179 27.545 1.00 101.62 98 ASN A O 1
ATOM 699 N N . SER A 1 101 ? 60.913 59.985 27.001 1.00 110.74 99 SER A N 1
ATOM 700 C CA . SER A 1 101 ? 61.631 59.106 26.092 1.00 114.69 99 SER A CA 1
ATOM 701 C C . SER A 1 101 ? 61.596 59.695 24.688 1.00 116.58 99 SER A C 1
ATOM 702 O O . SER A 1 101 ? 60.548 59.740 24.043 1.00 112.93 99 SER A O 1
ATOM 705 N N . ASN A 1 102 ? 62.750 60.171 24.234 1.00 121.51 100 ASN A N 1
ATOM 706 C CA . ASN A 1 102 ? 62.895 60.723 22.892 1.00 119.34 100 ASN A CA 1
ATOM 707 C C . ASN A 1 102 ? 63.843 59.843 22.086 1.00 115.06 100 ASN A C 1
ATOM 708 O O . ASN A 1 102 ? 65.034 60.135 21.962 1.00 121.39 100 ASN A O 1
ATOM 713 N N . CYS A 1 103 ? 63.306 58.753 21.550 1.00 103.51 101 CYS A N 1
ATOM 714 C CA . CYS A 1 103 ? 64.141 57.707 20.978 1.00 100.09 101 CYS A CA 1
ATOM 715 C C . CYS A 1 103 ? 63.357 56.761 20.070 1.00 89.15 101 CYS A C 1
ATOM 716 O O . CYS A 1 103 ? 63.683 55.580 19.969 1.00 96.20 101 CYS A O 1
ATOM 719 N N . ASN A 1 104 ? 62.335 57.279 19.397 1.00 69.08 102 ASN A N 1
ATOM 720 C CA . ASN A 1 104 ? 61.451 56.426 18.613 1.00 64.52 102 ASN A CA 1
ATOM 721 C C . ASN A 1 104 ? 61.283 56.859 17.160 1.00 60.17 102 ASN A C 1
ATOM 722 O O . ASN A 1 104 ? 61.671 57.966 16.783 1.00 53.51 102 ASN A O 1
ATOM 727 N N . ASP A 1 105 ? 60.695 55.971 16.355 1.00 50.54 103 ASP A N 1
ATOM 728 C CA . ASP A 1 105 ? 60.403 56.260 14.953 1.00 41.36 103 ASP A CA 1
ATOM 729 C C . ASP A 1 105 ? 59.314 57.313 14.804 1.00 34.81 103 ASP A C 1
ATOM 730 O O . ASP A 1 105 ? 58.722 57.769 15.795 1.00 30.94 103 ASP A O 1
ATOM 735 N N . LEU A 1 106 ? 59.054 57.705 13.562 1.00 32.11 104 LEU A N 1
ATOM 736 C CA . LEU A 1 106 ? 58.114 58.785 13.303 1.00 33.29 104 LEU A CA 1
ATOM 737 C C . LEU A 1 106 ? 56.685 58.458 13.757 1.00 30.41 104 LEU A C 1
ATOM 738 O O . LEU A 1 106 ? 56.007 59.321 14.326 1.00 29.54 104 LEU A O 1
ATOM 743 N N . CYS A 1 107 ? 56.217 57.231 13.532 1.00 30.97 105 CYS A N 1
ATOM 744 C CA A CYS A 1 107 ? 54.858 56.857 13.891 0.36 33.20 105 CYS A CA 1
ATOM 745 C CA B CYS A 1 107 ? 54.826 56.949 13.880 0.64 31.45 105 CYS A CA 1
ATOM 746 C C . CYS A 1 107 ? 54.619 57.005 15.392 1.00 30.58 105 CYS A C 1
ATOM 747 O O . CYS A 1 107 ? 53.630 57.590 15.840 1.00 30.57 105 CYS A O 1
ATOM 752 N N . THR A 1 108 ? 55.542 56.453 16.169 1.00 27.37 106 THR A N 1
ATOM 753 C CA . THR A 1 108 ? 55.416 56.474 17.619 1.00 29.03 106 THR A CA 1
ATOM 754 C C . THR A 1 108 ? 55.611 57.887 18.167 1.00 31.14 106 THR A C 1
ATOM 755 O O . THR A 1 108 ? 54.878 58.311 19.062 1.00 28.52 106 THR A O 1
ATOM 759 N N . SER A 1 109 ? 56.582 58.623 17.623 1.00 30.21 107 SER A N 1
ATOM 760 C CA . SER A 1 109 ? 56.815 59.999 18.067 1.00 30.93 107 SER A CA 1
ATOM 761 C C . SER A 1 109 ? 55.617 60.919 17.790 1.00 29.94 107 SER A C 1
ATOM 762 O O . SER A 1 109 ? 55.227 61.731 18.638 1.00 25.45 107 SER A O 1
ATOM 765 N N . ALA A 1 110 ? 55.054 60.828 16.592 1.00 23.99 108 ALA A N 1
ATOM 766 C CA . ALA A 1 110 ? 53.917 61.682 16.246 1.00 24.77 108 ALA A CA 1
ATOM 767 C C . ALA A 1 110 ? 52.672 61.338 17.068 1.00 26.17 108 ALA A C 1
ATOM 768 O O . ALA A 1 110 ? 51.921 62.238 17.475 1.00 24.52 108 ALA A O 1
ATOM 770 N N . LEU A 1 111 ? 52.459 60.047 17.327 1.00 26.10 109 LEU A N 1
ATOM 771 C CA . LEU A 1 111 ? 51.314 59.614 18.130 1.00 24.69 109 LEU A CA 1
ATOM 772 C C . LEU A 1 111 ? 51.492 60.065 19.583 1.00 26.22 109 LEU A C 1
ATOM 773 O O . LEU A 1 111 ? 50.563 60.553 20.214 1.00 23.85 109 LEU A O 1
ATOM 778 N N . GLN A 1 112 ? 52.701 59.897 20.104 1.00 24.45 110 GLN A N 1
ATOM 779 C CA . GLN A 1 112 ? 53.049 60.373 21.436 1.00 25.75 110 GLN A CA 1
ATOM 780 C C . GLN A 1 112 ? 52.743 61.858 21.593 1.00 25.97 110 GLN A C 1
ATOM 781 O O . GLN A 1 112 ? 52.126 62.284 22.569 1.00 24.62 110 GLN A O 1
ATOM 787 N N . PHE A 1 113 ? 53.194 62.642 20.626 1.00 22.10 111 PHE A N 1
ATOM 788 C CA . PHE A 1 113 ? 52.949 64.083 20.632 1.00 26.85 111 PHE A CA 1
ATOM 789 C C . PHE A 1 113 ? 51.461 64.406 20.625 1.00 30.93 111 PHE A C 1
ATOM 790 O O . PHE A 1 113 ? 50.994 65.219 21.417 1.00 23.91 111 PHE A O 1
ATOM 798 N N . ARG A 1 114 ? 50.716 63.788 19.715 1.00 25.26 112 ARG A N 1
ATOM 799 C CA . ARG A 1 114 ? 49.293 64.090 19.615 1.00 22.73 112 ARG A CA 1
ATOM 800 C C . ARG A 1 114 ? 48.530 63.721 20.891 1.00 25.75 112 ARG A C 1
ATOM 801 O O . ARG A 1 114 ? 47.780 64.550 21.421 1.00 24.11 112 ARG A O 1
ATOM 809 N N . LEU A 1 115 ? 48.699 62.484 21.370 1.00 21.44 113 LEU A N 1
ATOM 810 C CA . LEU A 1 115 ? 47.955 62.031 22.548 1.00 24.03 113 LEU A CA 1
ATOM 811 C C . LEU A 1 115 ? 48.279 62.904 23.756 1.00 28.16 113 LEU A C 1
ATOM 812 O O . LEU A 1 115 ? 47.386 63.307 24.489 1.00 22.75 113 LEU A O 1
ATOM 817 N N . LEU A 1 116 ? 49.555 63.203 23.983 1.00 22.52 114 LEU A N 1
ATOM 818 C CA . LEU A 1 116 ? 49.880 64.062 25.126 1.00 23.04 114 LEU A CA 1
ATOM 819 C C . LEU A 1 116 ? 49.268 65.467 24.999 1.00 21.58 114 LEU A C 1
ATOM 820 O O . LEU A 1 116 ? 48.666 65.974 25.950 1.00 23.90 114 LEU A O 1
ATOM 825 N N . ARG A 1 117 ? 49.408 66.090 23.832 1.00 22.92 115 ARG A N 1
ATOM 826 C CA . ARG A 1 117 ? 48.873 67.442 23.643 1.00 21.17 115 ARG A CA 1
ATOM 827 C C . ARG A 1 117 ? 47.347 67.462 23.766 1.00 25.28 115 ARG A C 1
ATOM 828 O O . ARG A 1 117 ? 46.778 68.370 24.355 1.00 21.86 115 ARG A O 1
ATOM 836 N N . GLN A 1 118 ? 46.684 66.463 23.201 1.00 23.44 116 GLN A N 1
ATOM 837 C CA . GLN A 1 118 ? 45.220 66.417 23.280 1.00 23.51 116 GLN A CA 1
ATOM 838 C C . GLN A 1 118 ? 44.748 66.295 24.728 1.00 23.94 116 GLN A C 1
ATOM 839 O O . GLN A 1 118 ? 43.640 66.722 25.070 1.00 25.00 116 GLN A O 1
ATOM 845 N N . HIS A 1 119 ? 45.593 65.709 25.576 1.00 21.54 117 HIS A N 1
ATOM 846 C CA . HIS A 1 119 ? 45.265 65.542 26.994 1.00 24.53 117 HIS A CA 1
ATOM 847 C C . HIS A 1 119 ? 45.854 66.650 27.861 1.00 26.43 117 HIS A C 1
ATOM 848 O O . HIS A 1 119 ? 45.775 66.595 29.090 1.00 28.75 117 HIS A O 1
ATOM 855 N N . GLY A 1 120 ? 46.445 67.657 27.220 1.00 25.24 118 GLY A N 1
ATOM 856 C CA . GLY A 1 120 ? 46.891 68.845 27.932 1.00 26.39 118 GLY A CA 1
ATOM 857 C C . GLY A 1 120 ? 48.323 68.815 28.435 1.00 26.60 118 GLY A C 1
ATOM 858 O O . GLY A 1 120 ? 48.767 69.740 29.125 1.00 27.99 118 GLY A O 1
ATOM 859 N N . PHE A 1 121 ? 49.051 67.748 28.116 1.00 25.37 119 PHE A N 1
ATOM 860 C CA . PHE A 1 121 ? 50.456 67.661 28.510 1.00 23.66 119 PHE A CA 1
ATOM 861 C C . PHE A 1 121 ? 51.318 68.389 27.488 1.00 24.56 119 PHE A C 1
ATOM 862 O O . PHE A 1 121 ? 51.330 68.018 26.311 1.00 26.82 119 PHE A O 1
ATOM 870 N N . ASN A 1 122 ? 52.043 69.409 27.930 1.00 25.00 120 ASN A N 1
ATOM 871 C CA . ASN A 1 122 ? 52.752 70.298 27.010 1.00 26.28 120 ASN A CA 1
ATOM 872 C C . ASN A 1 122 ? 54.100 69.741 26.527 1.00 26.14 120 ASN A C 1
ATOM 873 O O . ASN A 1 122 ? 55.147 70.359 26.739 1.00 28.13 120 ASN A O 1
ATOM 878 N N . ILE A 1 123 ? 54.063 68.582 25.873 1.00 30.66 121 ILE A N 1
ATOM 879 C CA . ILE A 1 123 ? 55.284 67.961 25.359 1.00 33.00 121 ILE A CA 1
ATOM 880 C C . ILE A 1 123 ? 55.947 68.842 24.296 1.00 33.37 121 ILE A C 1
ATOM 881 O O . ILE A 1 123 ? 55.277 69.448 23.463 1.00 27.03 121 ILE A O 1
ATOM 886 N N . SER A 1 124 ? 57.267 68.946 24.352 1.00 31.10 122 SER A N 1
ATOM 887 C CA . SER A 1 124 ? 57.997 69.796 23.426 1.00 31.18 122 SER A CA 1
ATOM 888 C C . SER A 1 124 ? 57.899 69.295 21.993 1.00 34.68 122 SER A C 1
ATOM 889 O O . SER A 1 124 ? 57.969 68.085 21.739 1.00 32.25 122 SER A O 1
ATOM 892 N N . PRO A 1 125 ? 57.757 70.226 21.036 1.00 31.19 123 PRO A N 1
ATOM 893 C CA . PRO A 1 125 ? 57.757 69.846 19.621 1.00 32.06 123 PRO A CA 1
ATOM 894 C C . PRO A 1 125 ? 59.162 69.478 19.120 1.00 31.13 123 PRO A C 1
ATOM 895 O O . PRO A 1 125 ? 59.323 69.059 17.968 1.00 32.27 123 PRO A O 1
ATOM 899 N N . GLU A 1 126 ? 60.169 69.631 19.976 1.00 30.91 124 GLU A N 1
ATOM 900 C CA . GLU A 1 126 ? 61.528 69.242 19.605 1.00 33.31 124 GLU A CA 1
ATOM 901 C C . GLU A 1 126 ? 61.642 67.733 19.382 1.00 34.14 124 GLU A C 1
ATOM 902 O O . GLU A 1 126 ? 62.639 67.259 18.843 1.00 39.68 124 GLU A O 1
ATOM 908 N N . ILE A 1 127 ? 60.621 66.983 19.782 1.00 37.75 125 ILE A N 1
ATOM 909 C CA . ILE A 1 127 ? 60.593 65.550 19.504 1.00 36.42 125 ILE A CA 1
ATOM 910 C C . ILE A 1 127 ? 60.668 65.294 17.988 1.00 39.77 125 ILE A C 1
ATOM 911 O O . ILE A 1 127 ? 61.142 64.244 17.556 1.00 37.53 125 ILE A O 1
ATOM 916 N N . PHE A 1 128 ? 60.246 66.270 17.183 1.00 31.66 126 PHE A N 1
ATOM 917 C CA . PHE A 1 128 ? 60.279 66.124 15.722 1.00 35.28 126 PHE A CA 1
ATOM 918 C C . PHE A 1 128 ? 61.601 66.534 15.045 1.00 36.20 126 PHE A C 1
ATOM 919 O O . PHE A 1 128 ? 61.784 66.309 13.845 1.00 36.11 126 PHE A O 1
ATOM 927 N N . SER A 1 129 ? 62.513 67.136 15.799 1.00 34.85 127 SER A N 1
ATOM 928 C CA . SER A 1 129 ? 63.750 67.651 15.208 1.00 36.89 127 SER A CA 1
ATOM 929 C C . SER A 1 129 ? 64.566 66.580 14.476 1.00 39.17 127 SER A C 1
ATOM 930 O O . SER A 1 129 ? 65.145 66.848 13.422 1.00 40.86 127 SER A O 1
ATOM 933 N N . LYS A 1 130 ? 64.592 65.370 15.023 1.00 41.61 128 LYS A N 1
ATOM 934 C CA . LYS A 1 130 ? 65.372 64.284 14.427 1.00 49.39 128 LYS A CA 1
ATOM 935 C C . LYS A 1 130 ? 64.815 63.848 13.070 1.00 44.82 128 LYS A C 1
ATOM 936 O O . LYS A 1 130 ? 65.491 63.133 12.325 1.00 44.07 128 LYS A O 1
ATOM 942 N N . PHE A 1 131 ? 63.594 64.280 12.742 1.00 35.66 129 PHE A N 1
ATOM 943 C CA . PHE A 1 131 ? 62.961 63.911 11.471 1.00 33.56 129 PHE A CA 1
ATOM 944 C C . PHE A 1 131 ? 63.086 65.022 10.427 1.00 37.33 129 PHE A C 1
ATOM 945 O O . PHE A 1 131 ? 62.520 64.935 9.334 1.00 38.99 129 PHE A O 1
ATOM 953 N N . GLN A 1 132 ? 63.846 66.058 10.761 1.00 34.85 130 GLN A N 1
ATOM 954 C CA . GLN A 1 132 ? 63.989 67.215 9.887 1.00 43.94 130 GLN A CA 1
ATOM 955 C C . GLN A 1 132 ? 65.445 67.478 9.555 1.00 50.82 130 GLN A C 1
ATOM 956 O O . GLN A 1 132 ? 66.332 67.041 10.282 1.00 50.22 130 GLN A O 1
ATOM 962 N N . ASP A 1 133 ? 65.680 68.188 8.454 1.00 50.37 131 ASP A N 1
ATOM 963 C CA . ASP A 1 133 ? 67.031 68.607 8.081 1.00 59.71 131 ASP A CA 1
ATOM 964 C C . ASP A 1 133 ? 67.412 69.901 8.793 1.00 62.91 131 ASP A C 1
ATOM 965 O O . ASP A 1 133 ? 66.726 70.323 9.731 1.00 58.46 131 ASP A O 1
ATOM 970 N N . GLU A 1 134 ? 68.492 70.533 8.325 1.00 75.29 132 GLU A N 1
ATOM 971 C CA . GLU A 1 134 ? 68.987 71.786 8.896 1.00 81.40 132 GLU A CA 1
ATOM 972 C C . GLU A 1 134 ? 67.984 72.925 8.744 1.00 85.92 132 GLU A C 1
ATOM 973 O O . GLU A 1 134 ? 67.939 73.843 9.564 1.00 87.51 132 GLU A O 1
ATOM 979 N N . ASN A 1 135 ? 67.187 72.857 7.684 1.00 86.15 133 ASN A N 1
ATOM 980 C CA . ASN A 1 135 ? 66.240 73.912 7.350 1.00 87.25 133 ASN A CA 1
ATOM 981 C C . ASN A 1 135 ? 64.932 73.812 8.134 1.00 77.86 133 ASN A C 1
ATOM 982 O O . ASN A 1 135 ? 64.093 74.710 8.076 1.00 79.09 133 ASN A O 1
ATOM 987 N N . GLY A 1 136 ? 64.750 72.716 8.863 1.00 67.01 134 GLY A N 1
ATOM 988 C CA . GLY A 1 136 ? 63.526 72.519 9.612 1.00 56.57 134 GLY A CA 1
ATOM 989 C C . GLY A 1 136 ? 62.431 71.862 8.783 1.00 54.68 134 GLY A C 1
ATOM 990 O O . GLY A 1 136 ? 61.294 71.710 9.236 1.00 60.11 134 GLY A O 1
ATOM 991 N N . LYS A 1 137 ? 62.773 71.482 7.556 1.00 51.89 135 LYS A N 1
ATOM 992 C CA . LYS A 1 137 ? 61.845 70.771 6.687 1.00 46.52 135 LYS A CA 1
ATOM 993 C C . LYS A 1 137 ? 61.940 69.268 6.950 1.00 43.88 135 LYS A C 1
ATOM 994 O O . LYS A 1 137 ? 63.025 68.746 7.207 1.00 46.01 135 LYS A O 1
ATOM 1000 N N . PHE A 1 138 ? 60.813 68.570 6.878 1.00 42.27 136 PHE A N 1
ATOM 1001 C CA . PHE A 1 138 ? 60.834 67.139 7.136 1.00 34.15 136 PHE A CA 1
ATOM 1002 C C . PHE A 1 138 ? 61.669 66.411 6.100 1.00 38.88 136 PHE A C 1
ATOM 1003 O O . PHE A 1 138 ? 61.682 66.776 4.921 1.00 41.83 136 PHE A O 1
ATOM 1011 N N . LYS A 1 139 ? 62.404 65.406 6.567 1.00 35.80 137 LYS A N 1
ATOM 1012 C CA . LYS A 1 139 ? 63.263 64.613 5.700 1.00 40.50 137 LYS A CA 1
ATOM 1013 C C . LYS A 1 139 ? 62.419 63.863 4.692 1.00 41.91 137 LYS A C 1
ATOM 1014 O O . LYS A 1 139 ? 61.558 63.057 5.048 1.00 39.36 137 LYS A O 1
ATOM 1020 N N . GLU A 1 140 ? 62.679 64.127 3.425 1.00 40.34 138 GLU A N 1
ATOM 1021 C CA . GLU A 1 140 ? 61.904 63.526 2.367 1.00 44.20 138 GLU A CA 1
ATOM 1022 C C . GLU A 1 140 ? 62.093 62.006 2.307 1.00 46.14 138 GLU A C 1
ATOM 1023 O O . GLU A 1 140 ? 61.288 61.302 1.712 1.00 41.61 138 GLU A O 1
ATOM 1029 N N . SER A 1 141 ? 63.156 61.503 2.931 1.00 42.21 139 SER A N 1
ATOM 1030 C CA . SER A 1 141 ? 63.367 60.051 3.030 1.00 39.49 139 SER A CA 1
ATOM 1031 C C . SER A 1 141 ? 62.269 59.344 3.822 1.00 44.89 139 SER A C 1
ATOM 1032 O O . SER A 1 141 ? 62.146 58.121 3.767 1.00 44.67 139 SER A O 1
ATOM 1035 N N . LEU A 1 142 ? 61.472 60.118 4.558 1.00 40.49 140 LEU A N 1
ATOM 1036 C CA . LEU A 1 142 ? 60.356 59.595 5.353 1.00 31.03 140 LEU A CA 1
ATOM 1037 C C . LEU A 1 142 ? 59.093 59.395 4.517 1.00 30.01 140 LEU A C 1
ATOM 1038 O O . LEU A 1 142 ? 58.065 58.946 5.022 1.00 33.39 140 LEU A O 1
ATOM 1043 N N . ALA A 1 143 ? 59.177 59.728 3.235 1.00 30.83 141 ALA A N 1
ATOM 1044 C CA . ALA A 1 143 ? 57.996 59.752 2.394 1.00 31.04 141 ALA A CA 1
ATOM 1045 C C . ALA A 1 143 ? 57.466 58.342 2.112 1.00 32.20 141 ALA A C 1
ATOM 1046 O O . ALA A 1 143 ? 56.327 58.196 1.674 1.00 33.13 141 ALA A O 1
ATOM 1048 N N . SER A 1 144 ? 58.289 57.314 2.335 1.00 31.68 142 SER A N 1
ATOM 1049 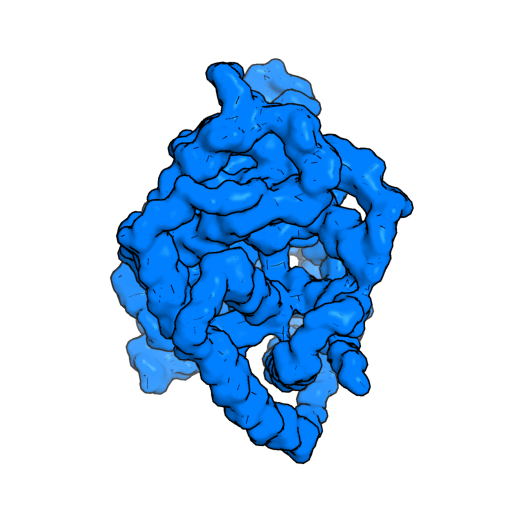C CA . SER A 1 144 ? 57.824 55.930 2.140 1.00 32.33 142 SER A CA 1
ATOM 1050 C C . SER A 1 144 ? 57.308 55.249 3.423 1.00 37.75 142 SER A C 1
ATOM 1051 O O . SER A 1 144 ? 57.006 54.050 3.418 1.00 43.12 142 SER A O 1
ATOM 1054 N N . ASP A 1 145 ? 57.216 56.001 4.514 1.00 32.26 143 ASP A N 1
ATOM 1055 C CA . ASP A 1 145 ? 56.724 55.470 5.786 1.00 35.20 143 ASP A CA 1
ATOM 1056 C C . ASP A 1 145 ? 55.277 55.887 5.997 1.00 32.42 143 ASP A C 1
ATOM 1057 O O . ASP A 1 145 ? 55.013 56.896 6.641 1.00 29.29 143 ASP A O 1
ATOM 1062 N N . VAL A 1 146 ? 54.337 55.109 5.469 1.00 24.96 144 VAL A N 1
ATOM 1063 C CA . VAL A 1 146 ? 52.928 55.530 5.473 1.00 23.42 144 VAL A CA 1
ATOM 1064 C C . VAL A 1 146 ? 52.343 55.687 6.877 1.00 24.23 144 VAL A C 1
ATOM 1065 O O . VAL A 1 146 ? 51.632 56.666 7.144 1.00 24.23 144 VAL A O 1
ATOM 1069 N N . LEU A 1 147 ? 52.642 54.764 7.791 1.00 24.06 145 LEU A N 1
ATOM 1070 C CA . LEU A 1 147 ? 52.076 54.889 9.150 1.00 25.48 145 LEU A CA 1
ATOM 1071 C C . LEU A 1 147 ? 52.669 56.106 9.891 1.00 30.70 145 LEU A C 1
ATOM 1072 O O . LEU A 1 147 ? 51.987 56.768 10.682 1.00 25.86 145 LEU A O 1
ATOM 1077 N N . GLY A 1 148 ? 53.941 56.397 9.644 1.00 26.77 146 GLY A N 1
ATOM 1078 C CA . GLY A 1 148 ? 54.532 57.612 10.188 1.00 24.64 146 GLY A CA 1
ATOM 1079 C C . GLY A 1 148 ? 53.860 58.853 9.629 1.00 28.96 146 GLY A C 1
ATOM 1080 O O . GLY A 1 148 ? 53.530 59.785 10.369 1.00 27.02 146 GLY A O 1
ATOM 1081 N N . LEU A 1 149 ? 53.660 58.879 8.318 1.00 25.72 147 LEU A N 1
ATOM 1082 C CA . LEU A 1 149 ? 53.012 60.025 7.678 1.00 27.06 147 LEU A CA 1
ATOM 1083 C C . LEU A 1 149 ? 51.596 60.234 8.193 1.00 25.93 147 LEU A C 1
ATOM 1084 O O . LEU A 1 149 ? 51.151 61.367 8.408 1.00 22.34 147 LEU A O 1
ATOM 1089 N N . LEU A 1 150 ? 50.873 59.140 8.395 1.00 21.64 148 LEU A N 1
ATOM 1090 C CA . LEU A 1 150 ? 49.494 59.262 8.863 1.00 20.17 148 LEU A CA 1
ATOM 1091 C C . LEU A 1 150 ? 49.452 59.849 10.263 1.00 22.60 148 LEU A C 1
ATOM 1092 O O . LEU A 1 150 ? 48.637 60.724 10.563 1.00 22.54 148 LEU A O 1
ATOM 1097 N N . ASN A 1 151 ? 50.333 59.376 11.132 1.00 20.42 149 ASN A N 1
ATOM 1098 C CA . ASN A 1 151 ? 50.331 59.880 12.490 1.00 22.17 149 ASN A CA 1
ATOM 1099 C C . ASN A 1 151 ? 50.866 61.304 12.555 1.00 23.92 149 ASN A C 1
ATOM 1100 O O . ASN A 1 151 ? 50.402 62.100 13.365 1.00 22.77 149 ASN A O 1
ATOM 1105 N N . LEU A 1 152 ? 51.818 61.624 11.683 1.00 23.93 150 LEU A N 1
ATOM 1106 C CA . LEU A 1 152 ? 52.312 63.009 11.578 1.00 25.10 150 LEU A CA 1
ATOM 1107 C C . LEU A 1 152 ? 51.191 63.931 11.115 1.00 23.44 150 LEU A C 1
ATOM 1108 O O . LEU A 1 152 ? 51.006 65.032 11.651 1.00 25.49 150 LEU A O 1
ATOM 1113 N N . TYR A 1 153 ? 50.462 63.488 10.096 1.00 21.75 151 TYR A N 1
ATOM 1114 C CA . TYR A 1 153 ? 49.279 64.207 9.624 1.00 23.69 151 TYR A CA 1
ATOM 1115 C C . TYR A 1 153 ? 48.310 64.511 10.759 1.00 25.69 151 TYR A C 1
ATOM 1116 O O . TYR A 1 153 ? 47.897 65.661 10.928 1.00 23.48 151 TYR A O 1
ATOM 1125 N N . GLU A 1 154 ? 47.935 63.495 11.534 1.00 24.11 152 GLU A N 1
ATOM 1126 C CA . GLU A 1 154 ? 46.967 63.731 12.611 1.00 22.39 152 GLU A CA 1
ATOM 1127 C C . GLU A 1 154 ? 47.552 64.675 13.681 1.00 24.62 152 GLU A C 1
ATOM 1128 O O . GLU A 1 154 ? 46.846 65.519 14.242 1.00 22.92 152 GLU A O 1
ATOM 1134 N N . ALA A 1 155 ? 48.842 64.525 13.956 1.00 20.03 153 ALA A N 1
ATOM 1135 C CA . ALA A 1 155 ? 49.509 65.359 14.951 1.00 23.48 153 ALA A CA 1
ATOM 1136 C C . ALA A 1 155 ? 49.574 66.815 14.513 1.00 23.66 153 ALA A C 1
ATOM 1137 O O . ALA A 1 155 ? 49.551 67.719 15.348 1.00 23.95 153 ALA A O 1
ATOM 1139 N N . SER A 1 156 ? 49.659 67.053 13.206 1.00 23.03 154 SER A N 1
ATOM 1140 C CA . SER A 1 156 ? 49.881 68.414 12.717 1.00 24.23 154 SER A CA 1
ATOM 1141 C C . SER A 1 156 ? 48.715 69.329 13.082 1.00 31.04 154 SER A C 1
ATOM 1142 O O . SER A 1 156 ? 48.862 70.548 13.117 1.00 28.42 154 SER A O 1
ATOM 1145 N N . HIS A 1 157 ? 47.561 68.735 13.369 1.00 23.92 155 HIS A N 1
ATOM 1146 C CA . HIS A 1 157 ? 46.368 69.527 13.653 1.00 20.96 155 HIS A CA 1
ATOM 1147 C C . HIS A 1 157 ? 46.243 69.978 15.109 1.00 21.90 155 HIS A C 1
ATOM 1148 O O . HIS A 1 157 ? 45.307 70.701 15.457 1.00 24.93 155 HIS A O 1
ATOM 1155 N N . VAL A 1 158 ? 47.175 69.574 15.966 1.00 20.16 156 VAL A N 1
ATOM 1156 C CA . VAL A 1 158 ? 47.072 69.960 17.364 1.00 23.41 156 VAL A CA 1
ATOM 1157 C C . VAL A 1 158 ? 48.128 71.013 17.748 1.00 27.02 156 VAL A C 1
ATOM 1158 O O . VAL A 1 158 ? 48.415 71.227 18.926 1.00 35.09 156 VAL A O 1
ATOM 1162 N N . ARG A 1 159 ? 48.667 71.727 16.776 1.00 23.67 157 ARG A N 1
ATOM 1163 C CA . ARG A 1 159 ? 49.730 72.642 17.164 1.00 25.09 157 ARG A CA 1
ATOM 1164 C C . ARG A 1 159 ? 49.182 73.946 17.748 1.00 23.80 157 ARG A C 1
ATOM 1165 O O . ARG A 1 159 ? 48.014 74.314 17.545 1.00 24.88 157 ARG A O 1
ATOM 1173 N N . THR A 1 160 ? 50.043 74.593 18.528 1.00 25.46 158 THR A N 1
ATOM 1174 C CA . THR A 1 160 ? 49.803 75.901 19.115 1.00 26.20 158 THR A CA 1
ATOM 1175 C C . THR A 1 160 ? 50.674 76.919 18.398 1.00 26.79 158 THR A C 1
ATOM 1176 O O . THR A 1 160 ? 51.368 76.576 17.442 1.00 30.73 158 THR A O 1
ATOM 1180 N N . HIS A 1 161 ? 50.672 78.160 18.875 1.00 28.03 159 HIS A N 1
ATOM 1181 C CA . HIS A 1 161 ? 51.538 79.172 18.284 1.00 27.97 159 HIS A CA 1
ATOM 1182 C C . HIS A 1 161 ? 53.017 78.930 18.603 1.00 29.28 159 HIS A C 1
ATOM 1183 O O . HIS A 1 161 ? 53.885 79.534 17.991 1.00 36.42 159 HIS A O 1
ATOM 1190 N N . ALA A 1 162 ? 53.304 78.040 19.545 1.00 33.26 160 ALA A N 1
ATOM 1191 C CA . ALA A 1 162 ? 54.695 77.760 19.912 1.00 40.69 160 ALA A CA 1
ATOM 1192 C C . ALA A 1 162 ? 55.304 76.609 19.113 1.00 36.86 160 ALA A C 1
ATOM 1193 O O . ALA A 1 162 ? 56.442 76.217 19.363 1.00 39.39 160 ALA A O 1
ATOM 1195 N N . ASP A 1 163 ? 54.564 76.086 18.140 1.00 30.65 161 ASP A N 1
ATOM 1196 C CA . ASP A 1 163 ? 54.990 74.890 17.420 1.00 32.20 161 ASP A CA 1
ATOM 1197 C C . ASP A 1 163 ? 55.301 75.135 15.939 1.00 31.58 161 ASP A C 1
ATOM 1198 O O . ASP A 1 163 ? 55.000 74.293 15.093 1.00 34.31 161 ASP A O 1
ATOM 1203 N N . ASP A 1 164 ? 55.929 76.261 15.617 1.00 32.79 162 ASP A N 1
ATOM 1204 C CA . ASP A 1 164 ? 56.228 76.542 14.212 1.00 40.90 162 ASP A CA 1
ATOM 1205 C C . ASP A 1 164 ? 57.223 75.538 13.619 1.00 47.23 162 ASP A C 1
ATOM 1206 O O . ASP A 1 164 ? 57.342 75.427 12.406 1.00 42.05 162 ASP A O 1
ATOM 1211 N N . ILE A 1 165 ? 57.887 74.758 14.465 1.00 50.64 163 ILE A N 1
ATOM 1212 C CA . ILE A 1 165 ? 58.718 73.666 13.966 1.00 57.61 163 ILE A CA 1
ATOM 1213 C C . ILE A 1 165 ? 57.884 72.642 13.179 1.00 52.48 163 ILE A C 1
ATOM 1214 O O . ILE A 1 165 ? 58.413 71.922 12.334 1.00 53.40 163 ILE A O 1
ATOM 1219 N N . LEU A 1 166 ? 56.577 72.593 13.442 1.00 35.97 164 LEU A N 1
ATOM 1220 C CA . LEU A 1 166 ? 55.676 71.719 12.708 1.00 36.58 164 LEU A CA 1
ATOM 1221 C C . LEU A 1 166 ? 55.004 72.405 11.522 1.00 35.48 164 LEU A C 1
ATOM 1222 O O . LEU A 1 166 ? 54.059 71.864 10.971 1.00 35.34 164 LEU A O 1
ATOM 1227 N N . GLU A 1 167 ? 55.488 73.586 11.134 1.00 33.13 165 GLU A N 1
ATOM 1228 C CA . GLU A 1 167 ? 54.833 74.389 10.096 1.00 37.29 165 GLU A CA 1
ATOM 1229 C C . GLU A 1 167 ? 54.638 73.642 8.772 1.00 41.97 165 GLU A C 1
ATOM 1230 O O . GLU A 1 167 ? 53.692 73.908 8.030 1.00 40.39 165 GLU A O 1
ATOM 1236 N N . ASP A 1 168 ? 55.541 72.705 8.504 1.00 36.08 166 ASP A N 1
ATOM 1237 C CA . ASP A 1 168 ? 55.606 71.958 7.251 1.00 39.20 166 ASP A CA 1
ATOM 1238 C C . ASP A 1 168 ? 54.895 70.600 7.330 1.00 33.70 166 ASP A C 1
ATOM 1239 O O . ASP A 1 168 ? 54.742 69.916 6.318 1.00 30.85 166 ASP A O 1
ATOM 1244 N N . ALA A 1 169 ? 54.464 70.201 8.525 1.00 28.58 167 ALA A N 1
ATOM 1245 C CA . ALA A 1 169 ? 54.003 68.819 8.726 1.00 31.54 167 ALA A CA 1
ATOM 1246 C C . ALA A 1 169 ? 52.725 68.484 7.952 1.00 33.94 167 ALA A C 1
ATOM 1247 O O . ALA A 1 169 ? 52.597 67.386 7.400 1.00 27.81 167 ALA A O 1
ATOM 1249 N N . LEU A 1 170 ? 51.774 69.414 7.914 1.00 27.96 168 LEU A N 1
ATOM 1250 C CA . LEU A 1 170 ? 50.526 69.142 7.214 1.00 27.16 168 LEU A CA 1
ATOM 1251 C C . LEU A 1 170 ? 50.752 68.986 5.709 1.00 29.38 168 LEU A C 1
ATOM 1252 O O . LEU A 1 170 ? 50.275 68.023 5.112 1.00 28.62 168 LEU A O 1
ATOM 1257 N N . ALA A 1 171 ? 51.490 69.914 5.101 1.00 30.24 169 ALA A N 1
ATOM 1258 C CA . ALA A 1 171 ? 51.735 69.862 3.660 1.00 28.95 169 ALA A CA 1
ATOM 1259 C C . ALA A 1 171 ? 52.552 68.630 3.278 1.00 38.24 169 ALA A C 1
ATOM 1260 O O . ALA A 1 171 ? 52.265 67.975 2.271 1.00 33.92 169 ALA A O 1
ATOM 1262 N N . PHE A 1 172 ? 53.576 68.331 4.076 1.00 31.75 170 PHE A N 1
ATOM 1263 C CA . PHE A 1 172 ? 54.450 67.187 3.820 1.00 35.22 170 PHE A CA 1
ATOM 1264 C C . PHE A 1 172 ? 53.683 65.866 3.916 1.00 29.06 170 PHE A C 1
ATOM 1265 O O . PHE A 1 172 ? 53.731 65.043 2.997 1.00 29.26 170 PHE A O 1
ATOM 1273 N N . SER A 1 173 ? 52.989 65.656 5.031 1.00 26.00 171 SER A N 1
ATOM 1274 C CA . SER A 1 173 ? 52.267 64.402 5.222 1.00 25.26 171 SER A CA 1
ATOM 1275 C C . SER A 1 173 ? 51.166 64.252 4.177 1.00 29.90 171 SER A C 1
ATOM 1276 O O . SER A 1 173 ? 50.976 63.171 3.613 1.00 29.48 171 SER A O 1
ATOM 1279 N N . THR A 1 174 ? 50.462 65.341 3.884 1.00 28.24 172 THR A N 1
ATOM 1280 C CA . THR A 1 174 ? 49.364 65.289 2.915 1.00 26.78 172 THR A CA 1
ATOM 1281 C C . THR A 1 174 ? 49.798 64.870 1.511 1.00 28.84 172 THR A C 1
ATOM 1282 O O . THR A 1 174 ? 49.189 63.988 0.908 1.00 28.77 172 THR A O 1
ATOM 1286 N N . ILE A 1 175 ? 50.838 65.496 0.974 1.00 27.84 173 ILE A N 1
ATOM 1287 C CA . ILE A 1 175 ? 51.217 65.193 -0.402 1.00 27.22 173 ILE A CA 1
ATOM 1288 C C . ILE A 1 175 ? 51.680 63.729 -0.537 1.00 30.62 173 ILE A C 1
ATOM 1289 O O . ILE A 1 175 ? 51.393 63.067 -1.535 1.00 30.67 173 ILE A O 1
ATOM 1294 N N . HIS A 1 176 ? 52.360 63.199 0.472 1.00 27.88 174 HIS A N 1
ATOM 1295 C CA . HIS A 1 176 ? 52.858 61.840 0.328 1.00 30.56 174 HIS A CA 1
ATOM 1296 C C . HIS A 1 176 ? 51.793 60.797 0.707 1.00 33.14 174 HIS A C 1
ATOM 1297 O O . HIS A 1 176 ? 51.793 59.704 0.151 1.00 29.21 174 HIS A O 1
ATOM 1304 N N . LEU A 1 177 ? 50.862 61.131 1.604 1.00 24.30 175 LEU A N 1
ATOM 1305 C CA . LEU A 1 177 ? 49.721 60.227 1.837 1.00 26.31 175 LEU A CA 1
ATOM 1306 C C . LEU A 1 177 ? 48.848 60.141 0.592 1.00 28.56 175 LEU A C 1
ATOM 1307 O O . LEU A 1 177 ? 48.382 59.058 0.237 1.00 29.14 175 LEU A O 1
ATOM 1312 N N . GLU A 1 178 ? 48.625 61.277 -0.075 1.00 26.68 176 GLU A N 1
ATOM 1313 C CA . GLU A 1 178 ? 47.828 61.279 -1.300 1.00 28.46 176 GLU A CA 1
ATOM 1314 C C . GLU A 1 178 ? 48.474 60.399 -2.349 1.00 32.70 176 GLU A C 1
ATOM 1315 O O . GLU A 1 178 ? 47.798 59.658 -3.057 1.00 28.44 176 GLU A O 1
ATOM 1321 N N . SER A 1 179 ? 49.792 60.494 -2.452 1.00 29.26 177 SER A N 1
ATOM 1322 C CA . SER A 1 179 ? 50.524 59.731 -3.452 1.00 31.21 177 SER A CA 1
ATOM 1323 C C . SER A 1 179 ? 50.464 58.231 -3.140 1.00 30.46 177 SER A C 1
ATOM 1324 O O . SER A 1 179 ? 50.343 57.404 -4.041 1.00 33.42 177 SER A O 1
ATOM 1327 N N . ALA A 1 180 ? 50.529 57.886 -1.860 1.00 28.39 178 ALA A N 1
ATOM 1328 C CA . ALA A 1 180 ? 50.607 56.483 -1.450 1.00 32.16 178 ALA A CA 1
ATOM 1329 C C . ALA A 1 180 ? 49.249 55.782 -1.480 1.00 34.85 178 ALA A C 1
ATOM 1330 O O . ALA A 1 180 ? 49.157 54.582 -1.764 1.00 28.64 178 ALA A O 1
ATOM 1332 N N . ALA A 1 181 ? 48.200 56.544 -1.186 1.00 25.19 179 ALA A N 1
ATOM 1333 C CA . ALA A 1 181 ? 46.871 55.988 -0.905 1.00 27.81 179 ALA A CA 1
ATOM 1334 C C . ALA A 1 181 ? 46.336 54.936 -1.896 1.00 29.92 179 ALA A C 1
ATOM 1335 O O . ALA A 1 181 ? 45.840 53.897 -1.457 1.00 30.48 179 ALA A O 1
ATOM 1337 N N . PRO A 1 182 ? 46.410 55.193 -3.220 1.00 29.54 180 PRO A N 1
ATOM 1338 C CA . PRO A 1 182 ? 45.719 54.257 -4.111 1.00 29.28 180 PRO A CA 1
ATOM 1339 C C . PRO A 1 182 ? 46.258 52.826 -4.067 1.00 37.65 180 PRO A C 1
ATOM 1340 O O . PRO A 1 182 ? 45.566 51.914 -4.519 1.00 31.46 180 PRO A O 1
ATOM 1344 N N . HIS A 1 183 ? 47.459 52.628 -3.536 1.00 30.78 181 HIS A N 1
ATOM 1345 C CA . HIS A 1 183 ? 48.080 51.303 -3.595 1.00 35.94 181 HIS A CA 1
ATOM 1346 C C . HIS A 1 183 ? 48.139 50.619 -2.240 1.00 30.65 181 HIS A C 1
ATOM 1347 O O . HIS A 1 183 ? 48.727 49.551 -2.113 1.00 31.79 181 HIS A O 1
ATOM 1354 N N . LEU A 1 184 ? 47.518 51.232 -1.234 1.00 29.35 182 LEU A N 1
ATOM 1355 C CA . LEU A 1 184 ? 47.541 50.683 0.116 1.00 26.45 182 LEU A CA 1
ATOM 1356 C C . LEU A 1 184 ? 46.521 49.561 0.283 1.00 27.72 182 LEU A C 1
ATOM 1357 O O . LEU A 1 184 ? 45.455 49.569 -0.345 1.00 27.43 182 LEU A O 1
ATOM 1362 N N . LYS A 1 185 ? 46.849 48.605 1.144 1.00 27.01 183 LYS A N 1
ATOM 1363 C CA . LYS A 1 185 ? 45.917 47.531 1.463 1.00 28.28 183 LYS A CA 1
ATOM 1364 C C . LYS A 1 185 ? 44.759 48.109 2.279 1.00 26.17 183 LYS A C 1
ATOM 1365 O O . LYS A 1 185 ? 44.859 49.207 2.820 1.00 25.30 183 LYS A O 1
ATOM 1371 N N . SER A 1 186 ? 43.663 47.363 2.368 1.00 28.86 184 SER A N 1
ATOM 1372 C CA . SER A 1 186 ? 42.512 47.794 3.170 1.00 28.35 184 SER A CA 1
ATOM 1373 C C . SER A 1 186 ? 42.541 47.105 4.530 1.00 34.32 184 SER A C 1
ATOM 1374 O O . SER A 1 186 ? 42.945 45.944 4.623 1.00 32.04 184 SER A O 1
ATOM 1377 N N . PRO A 1 187 ? 42.066 47.785 5.583 1.00 29.21 185 PRO A N 1
ATOM 1378 C CA . PRO A 1 187 ? 41.393 49.092 5.583 1.00 30.77 185 PRO A CA 1
ATOM 1379 C C . PRO A 1 187 ? 42.300 50.300 5.724 1.00 27.70 185 PRO A C 1
ATOM 1380 O O . PRO A 1 187 ? 41.800 51.423 5.905 1.00 26.97 185 PRO A O 1
ATOM 1384 N N . LEU A 1 188 ? 43.612 50.104 5.676 1.00 25.93 186 LEU A N 1
ATOM 1385 C CA . LEU A 1 188 ? 44.504 51.248 5.819 1.00 24.50 186 LEU A CA 1
ATOM 1386 C C . LEU A 1 188 ? 44.217 52.316 4.753 1.00 24.02 186 LEU A C 1
ATOM 1387 O O . LEU A 1 188 ? 44.237 53.520 5.036 1.00 26.02 186 LEU A O 1
ATOM 1392 N N . ARG A 1 189 ? 43.946 51.871 3.527 1.00 25.55 187 ARG A N 1
ATOM 1393 C CA . ARG A 1 189 ? 43.652 52.804 2.447 1.00 29.01 187 ARG A CA 1
ATOM 1394 C C . ARG A 1 189 ? 42.465 53.689 2.803 1.00 28.19 187 ARG A C 1
ATOM 1395 O O . ARG A 1 189 ? 42.494 54.908 2.603 1.00 27.41 187 ARG A O 1
ATOM 1403 N N . GLU A 1 190 ? 41.426 53.060 3.336 1.00 26.18 188 GLU A N 1
ATOM 1404 C CA . GLU A 1 190 ? 40.211 53.775 3.690 1.00 25.83 188 GLU A CA 1
ATOM 1405 C C . GLU A 1 190 ? 40.450 54.684 4.886 1.00 29.83 188 GLU A C 1
ATOM 1406 O O . GLU A 1 190 ? 39.870 55.762 4.980 1.00 26.23 188 GLU A O 1
ATOM 1412 N N . GLN A 1 191 ? 41.309 54.260 5.804 1.00 26.20 189 GLN A N 1
ATOM 1413 C CA . GLN A 1 191 ? 41.635 55.112 6.945 1.00 26.95 189 GLN A CA 1
ATOM 1414 C C . GLN A 1 191 ? 42.395 56.373 6.498 1.00 25.33 189 GLN A C 1
ATOM 1415 O O . GLN A 1 191 ? 42.118 57.487 6.960 1.00 23.23 189 GLN A O 1
ATOM 1421 N N . VAL A 1 192 ? 43.342 56.191 5.588 1.00 22.00 190 VAL A N 1
ATOM 1422 C CA . VAL A 1 192 ? 44.125 57.313 5.066 1.00 23.96 190 VAL A CA 1
ATOM 1423 C C . VAL A 1 192 ? 43.236 58.274 4.270 1.00 28.71 190 VAL A C 1
ATOM 1424 O O . VAL A 1 192 ? 43.289 59.493 4.456 1.00 26.04 190 VAL A O 1
ATOM 1428 N N . THR A 1 193 ? 42.416 57.718 3.385 1.00 25.84 191 THR A N 1
ATOM 1429 C CA . THR A 1 193 ? 41.518 58.523 2.578 1.00 25.85 191 THR A CA 1
ATOM 1430 C C . THR A 1 193 ? 40.553 59.311 3.463 1.00 31.19 191 THR A C 1
ATOM 1431 O O . THR A 1 193 ? 40.300 60.500 3.226 1.00 30.40 191 THR A O 1
ATOM 1435 N N . HIS A 1 194 ? 40.024 58.660 4.498 1.00 24.82 192 HIS A N 1
ATOM 1436 C CA . HIS A 1 194 ? 39.142 59.346 5.438 1.00 27.67 192 HIS A CA 1
ATOM 1437 C C . HIS A 1 194 ? 39.858 60.475 6.184 1.00 28.39 192 HIS A C 1
ATOM 1438 O O . HIS A 1 194 ? 39.307 61.576 6.331 1.00 26.81 192 HIS A O 1
ATOM 1445 N N . ALA A 1 195 ? 41.063 60.191 6.669 1.00 22.81 193 ALA A N 1
ATOM 1446 C CA . ALA A 1 195 ? 41.852 61.179 7.415 1.00 24.14 193 ALA A CA 1
ATOM 1447 C C . ALA A 1 195 ? 42.112 62.433 6.577 1.00 26.45 193 ALA A C 1
ATOM 1448 O O . ALA A 1 195 ? 42.034 63.557 7.089 1.00 24.52 193 ALA A O 1
ATOM 1450 N N . LEU A 1 196 ? 42.406 62.248 5.297 1.00 25.14 194 LEU A N 1
ATOM 1451 C CA . LEU A 1 196 ? 42.623 63.401 4.419 1.00 28.23 194 LEU A CA 1
ATOM 1452 C C . LEU A 1 196 ? 41.354 64.239 4.237 1.00 32.99 194 LEU A C 1
ATOM 1453 O O . LEU A 1 196 ? 41.441 65.445 4.032 1.00 29.52 194 LEU A O 1
ATOM 1458 N N . GLU A 1 197 ? 40.177 63.615 4.313 1.00 27.99 195 GLU A N 1
ATOM 1459 C CA . GLU A 1 197 ? 38.923 64.379 4.269 1.00 26.27 195 GLU A CA 1
ATOM 1460 C C . GLU A 1 197 ? 38.603 65.013 5.614 1.00 29.22 195 GLU A C 1
ATOM 1461 O O . GLU A 1 197 ? 38.059 66.117 5.675 1.00 33.89 195 GLU A O 1
ATOM 1467 N N . GLN A 1 198 ? 38.881 64.283 6.688 1.00 25.61 196 GLN A N 1
ATOM 1468 C CA . GLN A 1 198 ? 38.529 64.727 8.030 1.00 22.95 196 GLN A CA 1
ATOM 1469 C C . GLN A 1 198 ? 39.551 64.273 9.055 1.00 24.66 196 GLN A C 1
ATOM 1470 O O . GLN A 1 198 ? 39.617 63.094 9.382 1.00 22.80 196 GLN A O 1
ATOM 1476 N N . CYS A 1 199 ? 40.354 65.196 9.575 1.00 21.09 197 CYS A N 1
ATOM 1477 C CA . CYS A 1 199 ? 41.323 64.786 10.587 1.00 22.79 197 CYS A CA 1
ATOM 1478 C C . CYS A 1 199 ? 40.595 64.436 11.883 1.00 26.21 197 CYS A C 1
ATOM 1479 O O . CYS A 1 199 ? 39.466 64.865 12.111 1.00 25.83 197 CYS A O 1
ATOM 1482 N N . LEU A 1 200 ? 41.240 63.635 12.722 1.00 25.18 198 LEU A N 1
ATOM 1483 C CA . LEU A 1 200 ? 40.613 63.147 13.942 1.00 22.74 198 LEU A CA 1
ATOM 1484 C C . LEU A 1 200 ? 40.369 64.269 14.949 1.00 21.65 198 LEU A C 1
ATOM 1485 O O . LEU A 1 200 ? 39.284 64.360 15.538 1.00 20.78 198 LEU A O 1
ATOM 1490 N N . HIS A 1 201 ? 41.368 65.127 15.148 1.00 20.44 199 HIS A N 1
ATOM 1491 C CA . HIS A 1 201 ? 41.288 66.141 16.201 1.00 23.78 199 HIS A CA 1
ATOM 1492 C C . HIS A 1 201 ? 40.152 67.127 15.977 1.00 22.86 199 HIS A C 1
ATOM 1493 O O . HIS A 1 201 ? 39.601 67.662 16.939 1.00 22.69 199 HIS A O 1
ATOM 1500 N N . LYS A 1 202 ? 39.787 67.367 14.719 1.00 21.02 200 LYS A N 1
ATOM 1501 C CA . LYS A 1 202 ? 38.767 68.388 14.437 1.00 21.70 200 LYS A CA 1
ATOM 1502 C C . LYS A 1 202 ? 37.413 67.768 14.089 1.00 26.66 200 LYS A C 1
ATOM 1503 O O . LYS A 1 202 ? 36.468 68.473 13.726 1.00 24.08 200 LYS A O 1
ATOM 1509 N N . GLY A 1 203 ? 37.306 66.451 14.223 1.00 21.95 201 GLY A N 1
ATOM 1510 C CA . GLY A 1 203 ? 36.049 65.781 13.924 1.00 21.88 201 GLY A CA 1
ATOM 1511 C C . GLY A 1 203 ? 35.141 65.688 15.132 1.00 22.68 201 GLY A C 1
ATOM 1512 O O . GLY A 1 203 ? 35.588 65.855 16.266 1.00 23.56 201 GLY A O 1
ATOM 1513 N N . VAL A 1 204 ? 33.859 65.414 14.891 1.00 22.58 202 VAL A N 1
ATOM 1514 C CA . VAL A 1 204 ? 32.908 65.170 15.968 1.00 21.63 202 VAL A CA 1
ATOM 1515 C C . VAL A 1 204 ? 33.150 63.749 16.501 1.00 23.65 202 VAL A C 1
ATOM 1516 O O . VAL A 1 204 ? 33.178 62.798 15.721 1.00 23.39 202 VAL A O 1
ATOM 1520 N N . PRO A 1 205 ? 33.355 63.608 17.820 1.00 20.50 203 PRO A N 1
ATOM 1521 C CA . PRO A 1 205 ? 33.823 62.327 18.379 1.00 22.17 203 PRO A CA 1
ATOM 1522 C C . PRO A 1 205 ? 32.922 61.126 18.005 1.00 22.64 203 PRO A C 1
ATOM 1523 O O . PRO A 1 205 ? 33.464 60.122 17.530 1.00 23.95 203 PRO A O 1
ATOM 1527 N N . ARG A 1 206 ? 31.608 61.220 18.172 1.00 24.60 204 ARG A N 1
ATOM 1528 C CA . ARG A 1 206 ? 30.738 60.078 17.827 1.00 25.18 204 ARG A CA 1
ATOM 1529 C C . ARG A 1 206 ? 30.802 59.738 16.350 1.00 26.29 204 ARG A C 1
ATOM 1530 O O . ARG A 1 206 ? 30.695 58.573 15.976 1.00 27.42 204 ARG A O 1
ATOM 1538 N N . VAL A 1 207 ? 30.904 60.764 15.510 1.00 21.78 205 VAL A N 1
ATOM 1539 C CA . VAL A 1 207 ? 31.001 60.576 14.066 1.00 21.20 205 VAL A CA 1
ATOM 1540 C C . VAL A 1 207 ? 32.284 59.810 13.722 1.00 22.31 205 VAL A C 1
ATOM 1541 O O . VAL A 1 207 ? 32.260 58.837 12.954 1.00 24.99 205 VAL A O 1
ATOM 1545 N N . GLU A 1 208 ? 33.410 60.238 14.284 1.00 19.19 206 GLU A N 1
ATOM 1546 C CA . GLU A 1 208 ? 34.667 59.551 13.973 1.00 21.08 206 GLU A CA 1
ATOM 1547 C C . GLU A 1 208 ? 34.691 58.148 14.570 1.00 24.27 206 GLU A C 1
ATOM 1548 O O . GLU A 1 208 ? 35.215 57.214 13.949 1.00 23.52 206 GLU A O 1
ATOM 1554 N N . THR A 1 209 ? 34.116 58.003 15.758 1.00 22.16 207 THR A N 1
ATOM 1555 C CA . THR A 1 209 ? 34.002 56.685 16.392 1.00 23.07 207 THR A CA 1
ATOM 1556 C C . THR A 1 209 ? 33.181 55.716 15.533 1.00 27.03 207 THR A C 1
ATOM 1557 O O . THR A 1 209 ? 33.573 54.562 15.342 1.00 25.00 207 THR A O 1
ATOM 1561 N N . ARG A 1 210 ? 32.045 56.174 15.010 1.00 22.21 208 ARG A N 1
ATOM 1562 C CA . ARG A 1 210 ? 31.199 55.298 14.205 1.00 25.31 208 ARG A CA 1
ATOM 1563 C C . ARG A 1 210 ? 31.943 54.820 12.966 1.00 27.45 208 ARG A C 1
ATOM 1564 O O . ARG A 1 210 ? 31.897 53.635 12.610 1.00 26.42 208 ARG A O 1
ATOM 1572 N N . PHE A 1 211 ? 32.657 55.740 12.326 1.00 23.14 209 PHE A N 1
ATOM 1573 C CA . PHE A 1 211 ? 33.462 55.398 11.159 1.00 25.27 209 PHE A CA 1
ATOM 1574 C C . PHE A 1 211 ? 34.561 54.419 11.539 1.00 23.50 209 PHE A C 1
ATOM 1575 O O . PHE A 1 211 ? 34.774 53.421 10.839 1.00 23.75 209 PHE A O 1
ATOM 1583 N N . PHE A 1 212 ? 35.275 54.703 12.626 1.00 22.17 210 PHE A N 1
ATOM 1584 C CA . PHE A 1 212 ? 36.413 53.846 12.986 1.00 25.76 210 PHE A CA 1
ATOM 1585 C C . PHE A 1 212 ? 35.967 52.414 13.286 1.00 25.42 210 PHE A C 1
ATOM 1586 O O . PHE A 1 212 ? 36.559 51.447 12.781 1.00 24.37 210 PHE A O 1
ATOM 1594 N N . I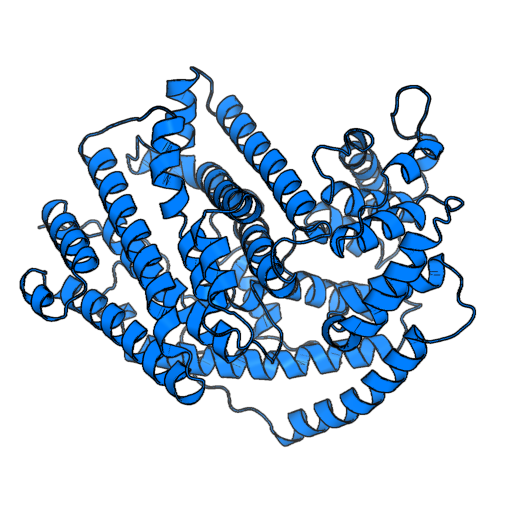LE A 1 213 ? 34.926 52.274 14.103 1.00 21.31 211 ILE A N 1
ATOM 1595 C CA . ILE A 1 213 ? 34.459 50.940 14.477 1.00 22.55 211 ILE A CA 1
ATOM 1596 C C . ILE A 1 213 ? 34.058 50.153 13.246 1.00 28.66 211 ILE A C 1
ATOM 1597 O O . ILE A 1 213 ? 34.528 49.040 13.046 1.00 27.07 211 ILE A O 1
ATOM 1602 N N . SER A 1 214 ? 33.190 50.728 12.417 1.00 23.90 212 SER A N 1
ATOM 1603 C CA . SER A 1 214 ? 32.551 49.959 11.353 1.00 33.75 212 SER A CA 1
ATOM 1604 C C . SER A 1 214 ? 33.377 49.803 10.081 1.00 30.53 212 SER A C 1
ATOM 1605 O O . SER A 1 214 ? 33.333 48.756 9.439 1.00 29.85 212 SER A O 1
ATOM 1608 N N . SER A 1 215 ? 34.099 50.850 9.704 1.00 28.49 213 SER A N 1
ATOM 1609 C CA . SER A 1 215 ? 34.808 50.861 8.432 1.00 29.20 213 SER A CA 1
ATOM 1610 C C . SER A 1 215 ? 36.277 50.458 8.557 1.00 26.44 213 SER A C 1
ATOM 1611 O O . SER A 1 215 ? 36.859 49.962 7.600 1.00 32.30 213 SER A O 1
ATOM 1614 N N . ILE A 1 216 ? 36.864 50.666 9.731 1.00 25.67 214 ILE A N 1
ATOM 1615 C CA . ILE A 1 216 ? 38.289 50.371 9.916 1.00 23.55 214 ILE A CA 1
ATOM 1616 C C . ILE A 1 216 ? 38.530 49.187 10.849 1.00 23.23 214 ILE A C 1
ATOM 1617 O O . ILE A 1 216 ? 38.973 48.137 10.402 1.00 26.98 214 ILE A O 1
ATOM 1622 N N . TYR A 1 217 ? 38.252 49.354 12.141 1.00 23.18 215 TYR A N 1
ATOM 1623 C CA . TYR A 1 217 ? 38.661 48.343 13.122 1.00 26.17 215 TYR A CA 1
ATOM 1624 C C . TYR A 1 217 ? 37.970 47.003 12.874 1.00 28.55 215 TYR A C 1
ATOM 1625 O O . TYR A 1 217 ? 38.605 45.951 12.948 1.00 27.37 215 TYR A O 1
ATOM 1634 N N . ASP A 1 218 ? 36.689 47.037 12.519 1.00 24.10 216 ASP A N 1
ATOM 1635 C CA . ASP A 1 218 ? 35.978 45.798 12.189 1.00 27.42 216 ASP A CA 1
ATOM 1636 C C . ASP A 1 218 ? 36.653 45.042 11.048 1.00 33.37 216 ASP A C 1
ATOM 1637 O O . ASP A 1 218 ? 36.506 43.829 10.929 1.00 30.34 216 ASP A O 1
ATOM 1642 N N . LYS A 1 219 ? 37.399 45.762 10.214 1.00 31.01 217 LYS A N 1
ATOM 1643 C CA . LYS A 1 219 ? 38.014 45.155 9.034 1.00 35.65 217 LYS A CA 1
ATOM 1644 C C . LYS A 1 219 ? 39.522 44.901 9.174 1.00 33.02 217 LYS A C 1
ATOM 1645 O O . LYS A 1 219 ? 40.148 44.376 8.253 1.00 38.25 217 LYS A O 1
ATOM 1651 N N . GLU A 1 220 ? 40.098 45.259 10.317 1.00 32.34 218 GLU A N 1
ATOM 1652 C CA . GLU A 1 220 ? 41.522 45.010 10.570 1.00 38.15 218 GLU A CA 1
ATOM 1653 C C . GLU A 1 220 ? 41.789 43.537 10.846 1.00 41.61 218 GLU A C 1
ATOM 1654 O O . GLU A 1 220 ? 41.152 42.951 11.715 1.00 41.81 218 GLU A O 1
ATOM 1660 N N . GLN A 1 221 ? 42.745 42.946 10.138 1.00 47.08 219 GLN A N 1
ATOM 1661 C CA . GLN A 1 221 ? 43.083 41.540 10.371 1.00 51.70 219 GLN A CA 1
ATOM 1662 C C . GLN A 1 221 ? 43.575 41.321 11.802 1.00 50.57 219 GLN A C 1
ATOM 1663 O O . GLN A 1 221 ? 43.281 40.304 12.427 1.00 57.62 219 GLN A O 1
ATOM 1669 N N . SER A 1 222 ? 44.292 42.308 12.322 1.00 49.19 220 SER A N 1
ATOM 1670 C CA . SER A 1 222 ? 44.901 42.228 13.644 1.00 49.59 220 SER A CA 1
ATOM 1671 C C . SER A 1 222 ? 44.039 42.788 14.786 1.00 44.81 220 SER A C 1
ATOM 1672 O O . SER A 1 222 ? 44.542 42.997 15.886 1.00 47.72 220 SER A O 1
ATOM 1675 N N . LYS A 1 223 ? 42.762 43.048 14.532 1.00 41.38 221 LYS A N 1
ATOM 1676 C CA . LYS A 1 223 ? 41.912 43.671 15.546 1.00 32.53 221 LYS A CA 1
ATOM 1677 C C . LYS A 1 223 ? 41.842 42.828 16.823 1.00 36.33 221 LYS A C 1
ATOM 1678 O O . LYS A 1 223 ? 41.903 41.593 16.778 1.00 35.90 221 LYS A O 1
ATOM 1684 N N . ASN A 1 224 ? 41.740 43.498 17.963 1.00 30.36 222 ASN A N 1
ATOM 1685 C CA . ASN A 1 224 ? 41.488 42.820 19.227 1.00 41.42 222 ASN A CA 1
ATOM 1686 C C . ASN A 1 224 ? 39.980 42.582 19.369 1.00 31.18 222 ASN A C 1
ATOM 1687 O O . ASN A 1 224 ? 39.185 43.528 19.331 1.00 27.91 222 ASN A O 1
ATOM 1692 N N . ASN A 1 225 ? 39.593 41.321 19.519 1.00 28.30 223 ASN A N 1
ATOM 1693 C CA . ASN A 1 225 ? 38.177 40.948 19.483 1.00 30.56 223 ASN A CA 1
ATOM 1694 C C . ASN A 1 225 ? 37.418 41.464 20.688 1.00 33.00 223 ASN A C 1
ATOM 1695 O O . ASN A 1 225 ? 36.233 41.789 20.594 1.00 29.36 223 ASN A O 1
ATOM 1700 N N . VAL A 1 226 ? 38.112 41.539 21.819 1.00 26.73 224 VAL A N 1
ATOM 1701 C CA . VAL A 1 226 ? 37.524 42.042 23.042 1.00 28.70 224 VAL A CA 1
ATOM 1702 C C . VAL A 1 226 ? 37.209 43.521 22.880 1.00 34.33 224 VAL A C 1
ATOM 1703 O O . VAL A 1 226 ? 36.117 43.973 23.229 1.00 29.71 224 VAL A O 1
ATOM 1707 N N . LEU A 1 227 ? 38.162 44.269 22.330 1.00 27.85 225 LEU A N 1
ATOM 1708 C CA . LEU A 1 227 ? 37.963 45.705 22.120 1.00 25.91 225 LEU A CA 1
ATOM 1709 C C . LEU A 1 227 ? 36.852 45.974 21.115 1.00 27.94 225 LEU A C 1
ATOM 1710 O O . LEU A 1 227 ? 36.029 46.866 21.330 1.00 25.93 225 LEU A O 1
ATOM 1715 N N . LEU A 1 228 ? 36.830 45.214 20.023 1.00 26.34 226 LEU A N 1
ATOM 1716 C CA . LEU A 1 228 ? 35.827 45.435 18.987 1.00 25.74 226 LEU A CA 1
ATOM 1717 C C . LEU A 1 228 ? 34.414 45.157 19.517 1.00 29.05 226 LEU A C 1
ATOM 1718 O O . LEU A 1 228 ? 33.489 45.934 19.267 1.00 29.11 226 LEU A O 1
ATOM 1723 N N . ARG A 1 229 ? 34.249 44.054 20.242 1.00 27.28 227 ARG A N 1
ATOM 1724 C CA . ARG A 1 229 ? 32.923 43.712 20.771 1.00 30.43 227 ARG A CA 1
ATOM 1725 C C . ARG A 1 229 ? 32.471 44.754 21.785 1.00 29.88 227 ARG A C 1
ATOM 1726 O O . ARG A 1 229 ? 31.327 45.207 21.759 1.00 29.42 227 ARG A O 1
ATOM 1734 N N . PHE A 1 230 ? 33.393 45.143 22.661 1.00 26.91 228 PHE A N 1
ATOM 1735 C CA . PHE A 1 230 ? 33.151 46.192 23.649 1.00 26.27 228 PHE A CA 1
ATOM 1736 C C . PHE A 1 230 ? 32.684 47.459 22.919 1.00 31.15 228 PHE A C 1
ATOM 1737 O O . PHE A 1 230 ? 31.655 48.040 23.272 1.00 28.83 228 PHE A O 1
ATOM 1745 N N . ALA A 1 231 ? 33.419 47.871 21.887 1.00 26.71 229 ALA A N 1
ATOM 1746 C CA . ALA A 1 231 ? 33.093 49.126 21.197 1.00 26.44 229 ALA A CA 1
ATOM 1747 C C . ALA A 1 231 ? 31.708 49.089 20.549 1.00 25.95 229 ALA A C 1
ATOM 1748 O O . ALA A 1 231 ? 30.960 50.075 20.600 1.00 25.24 229 ALA A O 1
ATOM 1750 N N . LYS A 1 232 ? 31.379 47.965 19.927 1.00 26.80 230 LYS A N 1
ATOM 1751 C CA . LYS A 1 232 ? 30.095 47.827 19.252 1.00 29.44 230 LYS A CA 1
ATOM 1752 C C . LYS A 1 232 ? 28.947 47.834 20.257 1.00 30.79 230 LYS A C 1
ATOM 1753 O O . LYS A 1 232 ? 27.956 48.535 20.058 1.00 29.43 230 LYS A O 1
ATOM 1759 N N . LEU A 1 233 ? 29.070 47.059 21.334 1.00 28.06 231 LEU A N 1
ATOM 1760 C CA . LEU A 1 233 ? 27.992 46.991 22.320 1.00 29.13 231 LEU A CA 1
ATOM 1761 C C . LEU A 1 233 ? 27.805 48.350 22.995 1.00 30.11 231 LEU A C 1
ATOM 1762 O O . LEU A 1 233 ? 26.677 48.782 23.228 1.00 30.77 231 LEU A O 1
ATOM 1767 N N . ASP A 1 234 ? 28.910 49.012 23.319 1.00 24.34 232 ASP A N 1
ATOM 1768 C CA . ASP A 1 234 ? 28.834 50.297 24.008 1.00 27.91 232 ASP A CA 1
ATOM 1769 C C . ASP A 1 234 ? 28.206 51.350 23.095 1.00 31.50 232 ASP A C 1
ATOM 1770 O O . ASP A 1 234 ? 27.335 52.108 23.520 1.00 28.32 232 ASP A O 1
ATOM 1775 N N . PHE A 1 235 ? 28.645 51.394 21.840 1.00 28.67 233 PHE A N 1
ATOM 1776 C CA . PHE A 1 235 ? 28.067 52.333 20.892 1.00 27.60 233 PHE A CA 1
ATOM 1777 C C . PHE A 1 235 ? 26.566 52.128 20.764 1.00 29.09 233 PHE A C 1
ATOM 1778 O O . PHE A 1 235 ? 25.791 53.089 20.811 1.00 28.56 233 PHE A O 1
ATOM 1786 N N . ASN A 1 236 ? 26.148 50.873 20.606 1.00 25.69 234 ASN A N 1
ATOM 1787 C CA . ASN A 1 236 ? 24.737 50.600 20.415 1.00 25.81 234 ASN A CA 1
ATOM 1788 C C . ASN A 1 236 ? 23.913 50.835 21.676 1.00 33.18 234 ASN A C 1
ATOM 1789 O O . ASN A 1 236 ? 22.746 51.204 21.594 1.00 32.20 234 ASN A O 1
ATOM 1794 N N . LEU A 1 237 ? 24.505 50.618 22.843 1.00 29.25 235 LEU A N 1
ATOM 1795 C CA . LEU A 1 237 ? 23.778 50.872 24.087 1.00 32.51 235 LEU A CA 1
ATOM 1796 C C . LEU A 1 237 ? 23.572 52.371 24.297 1.00 30.40 235 LEU A C 1
ATOM 1797 O O . LEU A 1 237 ? 22.478 52.818 24.661 1.00 32.55 235 LEU A O 1
ATOM 1802 N N . LEU A 1 238 ? 24.624 53.148 24.068 1.00 30.78 236 LEU A N 1
ATOM 1803 C CA . LEU A 1 238 ? 24.496 54.605 24.179 1.00 28.68 236 LEU A CA 1
ATOM 1804 C C . LEU A 1 238 ? 23.493 55.143 23.159 1.00 32.35 236 LEU A C 1
ATOM 1805 O O . LEU A 1 238 ? 22.709 56.040 23.461 1.00 32.69 236 LEU A O 1
ATOM 1810 N N . GLN A 1 239 ? 23.534 54.595 21.949 1.00 27.74 237 GLN A N 1
ATOM 1811 C CA . GLN A 1 239 ? 22.584 54.953 20.911 1.00 30.46 237 GLN A CA 1
ATOM 1812 C C . GLN A 1 239 ? 21.135 54.797 21.383 1.00 36.52 237 GLN A C 1
ATOM 1813 O O . GLN A 1 239 ? 20.282 55.592 21.002 1.00 34.21 237 GLN A O 1
ATOM 1819 N N . MET A 1 240 ? 20.854 53.782 22.203 1.00 33.42 238 MET A N 1
ATOM 1820 C CA . MET A 1 240 ? 19.491 53.609 22.728 1.00 34.15 238 MET A CA 1
ATOM 1821 C C . MET A 1 240 ? 19.099 54.790 23.606 1.00 38.31 238 MET A C 1
ATOM 1822 O O . MET A 1 240 ? 17.967 55.262 23.552 1.00 34.80 238 MET A O 1
ATOM 1827 N N . LEU A 1 241 ? 20.039 55.266 24.416 1.00 36.09 239 LEU A N 1
ATOM 1828 C CA . LEU A 1 241 ? 19.775 56.425 25.259 1.00 38.63 239 LEU A CA 1
ATOM 1829 C C . LEU A 1 241 ? 19.547 57.663 24.394 1.00 34.91 239 LEU A C 1
ATOM 1830 O O . LEU A 1 241 ? 18.643 58.460 24.651 1.00 34.67 239 LEU A O 1
ATOM 1835 N N . HIS A 1 242 ? 20.378 57.827 23.372 1.00 31.23 240 HIS A N 1
ATOM 1836 C CA . HIS A 1 242 ? 20.265 58.990 22.498 1.00 33.49 240 HIS A CA 1
ATOM 1837 C C . HIS A 1 242 ? 18.910 59.006 21.803 1.00 34.03 240 HIS A C 1
ATOM 1838 O O . HIS A 1 242 ? 18.280 60.055 21.665 1.00 34.78 240 HIS A O 1
ATOM 1845 N N . LYS A 1 243 ? 18.453 57.840 21.373 1.00 31.84 241 LYS A N 1
ATOM 1846 C CA . LYS A 1 243 ? 17.154 57.766 20.719 1.00 33.97 241 LYS A CA 1
ATOM 1847 C C . LYS A 1 243 ? 16.020 58.076 21.701 1.00 39.84 241 LYS A C 1
ATOM 1848 O O . LYS A 1 243 ? 15.010 58.674 21.315 1.00 39.28 241 LYS A O 1
ATOM 1854 N N . GLN A 1 244 ? 16.174 57.681 22.966 1.00 36.71 242 GLN A N 1
ATOM 1855 C CA . GLN A 1 244 ? 15.161 58.030 23.970 1.00 41.11 242 GLN A CA 1
ATOM 1856 C C . GLN A 1 244 ? 15.140 59.539 24.171 1.00 43.82 242 GLN A C 1
ATOM 1857 O O . GLN A 1 244 ? 14.072 60.145 24.253 1.00 40.32 242 GLN A O 1
ATOM 1863 N N . GLU A 1 245 ? 16.325 60.138 24.256 1.00 38.79 243 GLU A N 1
ATOM 1864 C CA . GLU A 1 245 ? 16.415 61.585 24.420 1.00 38.01 243 GLU A CA 1
ATOM 1865 C C . GLU A 1 245 ? 15.778 62.300 23.234 1.00 40.22 243 GLU A C 1
ATOM 1866 O O . GLU A 1 245 ? 14.988 63.232 23.411 1.00 41.84 243 GLU A O 1
ATOM 1872 N N . LEU A 1 246 ? 16.122 61.864 22.026 1.00 39.14 244 LEU A N 1
ATOM 1873 C CA . LEU A 1 246 ? 15.578 62.482 20.821 1.00 38.20 244 LEU A CA 1
ATOM 1874 C C . LEU A 1 246 ? 14.055 62.308 20.721 1.00 38.68 244 LEU A C 1
ATOM 1875 O O . LEU A 1 246 ? 13.354 63.190 20.225 1.00 40.94 244 LEU A O 1
ATOM 1880 N N . ALA A 1 247 ? 13.548 61.177 21.202 1.00 38.76 245 ALA A N 1
ATOM 1881 C CA . ALA A 1 247 ? 12.105 60.968 21.232 1.00 42.17 245 ALA A CA 1
ATOM 1882 C C . ALA A 1 247 ? 11.463 61.966 22.181 1.00 43.31 245 ALA A C 1
ATOM 1883 O O . ALA A 1 247 ? 10.463 62.612 21.857 1.00 48.17 245 ALA A O 1
ATOM 1885 N N . GLN A 1 248 ? 12.066 62.096 23.355 1.00 44.53 246 GLN A N 1
ATOM 1886 C CA . GLN A 1 248 ? 11.568 62.997 24.383 1.00 46.42 246 GLN A CA 1
ATOM 1887 C C . GLN A 1 248 ? 11.596 64.444 23.880 1.00 46.12 246 GLN A C 1
ATOM 1888 O O . GLN A 1 248 ? 10.665 65.215 24.107 1.00 46.95 246 GLN A O 1
ATOM 1894 N N . VAL A 1 249 ? 12.664 64.796 23.171 1.00 42.55 247 VAL A N 1
ATOM 1895 C CA . VAL A 1 249 ? 12.821 66.129 22.588 1.00 40.24 247 VAL A CA 1
ATOM 1896 C C . VAL A 1 249 ? 11.888 66.341 21.386 1.00 44.66 247 VAL A C 1
ATOM 1897 O O . VAL A 1 249 ? 11.353 67.436 21.189 1.00 44.92 247 VAL A O 1
ATOM 1901 N N . SER A 1 250 ? 11.667 65.289 20.598 1.00 42.03 248 SER A N 1
ATOM 1902 C CA . SER A 1 250 ? 10.772 65.387 19.443 1.00 46.18 248 SER A CA 1
ATOM 1903 C C . SER A 1 250 ? 9.342 65.647 19.897 1.00 48.49 248 SER A C 1
ATOM 1904 O O . SER A 1 250 ? 8.611 66.394 19.245 1.00 46.75 248 SER A O 1
ATOM 1907 N N . ARG A 1 251 ? 8.953 65.028 21.011 1.00 47.65 249 ARG A N 1
ATOM 1908 C CA . ARG A 1 251 ? 7.619 65.217 21.588 1.00 49.05 249 ARG A CA 1
ATOM 1909 C C . ARG A 1 251 ? 7.453 66.644 22.098 1.00 53.93 249 ARG A C 1
ATOM 1910 O O . ARG A 1 251 ? 6.424 67.281 21.872 1.00 55.10 249 ARG A O 1
ATOM 1918 N N . TRP A 1 252 ? 8.471 67.133 22.797 1.00 51.09 250 TRP A N 1
ATOM 1919 C CA . TRP A 1 252 ? 8.481 68.507 23.285 1.00 48.07 250 TRP A CA 1
ATOM 1920 C C . TRP A 1 252 ? 8.280 69.506 22.140 1.00 50.03 250 TRP A C 1
ATOM 1921 O O . TRP A 1 252 ? 7.457 70.410 22.236 1.00 55.15 250 TRP A O 1
ATOM 1932 N N . TRP A 1 253 ? 9.029 69.317 21.055 1.00 49.06 251 TRP A N 1
ATOM 1933 C CA . TRP A 1 253 ? 8.955 70.175 19.868 1.00 50.50 251 TRP A CA 1
ATOM 1934 C C . TRP A 1 253 ? 7.587 70.068 19.194 1.00 52.17 251 TRP A C 1
ATOM 1935 O O . TRP A 1 253 ? 6.982 71.076 18.801 1.00 53.75 251 TRP A O 1
ATOM 1946 N N . LYS A 1 254 ? 7.102 68.834 19.069 1.00 55.96 252 LYS A N 1
ATOM 1947 C CA . LYS A 1 254 ? 5.781 68.586 18.512 1.00 55.40 252 LYS A CA 1
ATOM 1948 C C . LYS A 1 254 ? 4.695 69.295 19.317 1.00 57.65 252 LYS A C 1
ATOM 1949 O O . LYS A 1 254 ? 3.759 69.858 18.747 1.00 63.77 252 LYS A O 1
ATOM 1955 N N . ASP A 1 255 ? 4.819 69.280 20.640 1.00 60.21 253 ASP A N 1
ATOM 1956 C CA . ASP A 1 255 ? 3.814 69.915 21.493 1.00 61.17 253 ASP A CA 1
ATOM 1957 C C . ASP A 1 255 ? 3.950 71.432 21.488 1.00 72.21 253 ASP A C 1
ATOM 1958 O O . ASP A 1 255 ? 3.113 72.120 22.049 1.00 70.64 253 ASP A O 1
ATOM 1963 N N . LEU A 1 256 ? 4.989 71.959 20.844 1.00 56.47 254 LEU A N 1
ATOM 1964 C CA . LEU A 1 256 ? 5.098 73.411 20.655 1.00 56.90 254 LEU A CA 1
ATOM 1965 C C . LEU A 1 256 ? 4.525 73.823 19.287 1.00 64.01 254 LEU A C 1
ATOM 1966 O O . LEU A 1 256 ? 4.001 74.927 19.129 1.00 61.73 254 LEU A O 1
ATOM 1971 N N . ASP A 1 257 ? 4.649 72.930 18.308 1.00 64.42 255 ASP A N 1
ATOM 1972 C CA . ASP A 1 257 ? 4.000 73.065 16.998 1.00 72.89 255 ASP A CA 1
ATOM 1973 C C . ASP A 1 257 ? 4.415 74.291 16.185 1.00 69.38 255 ASP A C 1
ATOM 1974 O O . ASP A 1 257 ? 3.623 74.812 15.403 1.00 66.40 255 ASP A O 1
ATOM 1979 N N . PHE A 1 258 ? 5.655 74.742 16.353 1.00 58.24 256 PHE A N 1
ATOM 1980 C CA . PHE A 1 258 ? 6.166 75.872 15.570 1.00 63.20 256 PHE A CA 1
ATOM 1981 C C . PHE A 1 258 ? 6.114 75.579 14.070 1.00 61.20 256 PHE A C 1
ATOM 1982 O O . PHE A 1 258 ? 6.010 76.488 13.247 1.00 70.21 256 PHE A O 1
ATOM 1990 N N . VAL A 1 259 ? 6.173 74.295 13.730 1.00 59.36 257 VAL A N 1
ATOM 1991 C CA . VAL A 1 259 ? 6.044 73.841 12.353 1.00 61.19 257 VAL A CA 1
ATOM 1992 C C . VAL A 1 259 ? 4.765 74.361 11.696 1.00 67.78 257 VAL A C 1
ATOM 1993 O O . VAL A 1 259 ? 4.722 74.566 10.483 1.00 73.01 257 VAL A O 1
ATOM 1997 N N . THR A 1 260 ? 3.722 74.576 12.491 1.00 73.35 258 THR A N 1
ATOM 1998 C CA . THR A 1 260 ? 2.496 75.141 11.937 1.00 77.41 258 THR A CA 1
ATOM 1999 C C . THR A 1 260 ? 2.314 76.616 12.303 1.00 80.78 258 THR A C 1
ATOM 2000 O O . THR A 1 260 ? 1.958 77.424 11.446 1.00 89.01 258 THR A O 1
ATOM 2004 N N . THR A 1 261 ? 2.555 76.978 13.561 1.00 73.91 259 THR A N 1
ATOM 2005 C CA . THR A 1 261 ? 2.258 78.343 13.997 1.00 77.57 259 THR A CA 1
ATOM 2006 C C . THR A 1 261 ? 3.364 79.334 13.636 1.00 71.24 259 THR A C 1
ATOM 2007 O O . THR A 1 261 ? 3.126 80.539 13.583 1.00 70.62 259 THR A O 1
ATOM 2011 N N . LEU A 1 262 ? 4.569 78.836 13.385 1.00 73.39 260 LEU A N 1
ATOM 2012 C CA . LEU A 1 262 ? 5.661 79.697 12.929 1.00 71.41 260 LEU A CA 1
ATOM 2013 C C . LEU A 1 262 ? 6.335 79.104 11.691 1.00 71.15 260 LEU A C 1
ATOM 2014 O O . LEU A 1 262 ? 7.519 78.744 11.732 1.00 63.46 260 LEU A O 1
ATOM 2019 N N . PRO A 1 263 ? 5.584 79.015 10.579 1.00 69.06 261 PRO A N 1
ATOM 2020 C CA . PRO A 1 263 ? 6.005 78.297 9.370 1.00 69.21 261 PRO A CA 1
ATOM 2021 C C . PRO A 1 263 ? 7.147 78.964 8.603 1.00 71.91 261 PRO A C 1
ATOM 2022 O O . PRO A 1 263 ? 7.668 78.369 7.659 1.00 74.58 261 PRO A O 1
ATOM 2026 N N . TYR A 1 264 ? 7.528 80.176 8.993 1.00 67.73 262 TYR A N 1
ATOM 2027 C CA . TYR A 1 264 ? 8.652 80.853 8.355 1.00 63.69 262 TYR A CA 1
ATOM 2028 C C . TYR A 1 264 ? 9.990 80.304 8.832 1.00 64.38 262 TYR A C 1
ATOM 2029 O O . TYR A 1 264 ? 11.031 80.559 8.224 1.00 67.22 262 TYR A O 1
ATOM 2038 N N . ALA A 1 265 ? 9.959 79.561 9.930 1.00 63.12 263 ALA A N 1
ATOM 2039 C CA . ALA A 1 265 ? 11.185 79.165 10.613 1.00 60.23 263 ALA A CA 1
ATOM 2040 C C . ALA A 1 265 ? 11.702 77.789 10.185 1.00 61.49 263 ALA A C 1
ATOM 2041 O O . ALA A 1 265 ? 10.927 76.897 9.843 1.00 59.32 263 ALA A O 1
ATOM 2043 N N . ARG A 1 266 ? 13.023 77.630 10.208 1.00 60.90 264 ARG A N 1
ATOM 2044 C CA . ARG A 1 266 ? 13.650 76.339 9.932 1.00 56.87 264 ARG A CA 1
ATOM 2045 C C . ARG A 1 266 ? 13.219 75.292 10.951 1.00 57.67 264 ARG A C 1
ATOM 2046 O O . ARG A 1 266 ? 13.363 75.501 12.154 1.00 58.64 264 ARG A O 1
ATOM 2054 N N . ASP A 1 267 ? 12.703 74.167 10.459 1.00 55.48 265 ASP A N 1
ATOM 2055 C CA . ASP A 1 267 ? 12.256 73.061 11.297 1.00 52.34 265 ASP A CA 1
ATOM 2056 C C . ASP A 1 267 ? 13.374 72.018 11.407 1.00 51.04 265 ASP A C 1
ATOM 2057 O O . ASP A 1 267 ? 13.506 71.145 10.550 1.00 51.35 265 ASP A O 1
ATOM 2062 N N . ARG A 1 268 ? 14.176 72.117 12.462 1.00 47.40 266 ARG A N 1
ATOM 2063 C CA . ARG A 1 268 ? 15.453 71.410 12.511 1.00 45.68 266 ARG A CA 1
ATOM 2064 C C . ARG A 1 268 ? 15.786 70.808 13.874 1.00 39.58 266 ARG A C 1
ATOM 2065 O O . ARG A 1 268 ? 16.953 70.802 14.271 1.00 38.75 266 ARG A O 1
ATOM 2073 N N . VAL A 1 269 ? 14.801 70.282 14.591 1.00 42.70 267 VAL A N 1
ATOM 2074 C CA . VAL A 1 269 ? 15.093 69.853 15.954 1.00 44.93 267 VAL A CA 1
ATOM 2075 C C . VAL A 1 269 ? 16.008 68.619 15.974 1.00 42.46 267 VAL A C 1
ATOM 2076 O O . VAL A 1 269 ? 16.780 68.438 16.917 1.00 37.21 267 VAL A O 1
ATOM 2080 N N . VAL A 1 270 ? 15.952 67.795 14.930 1.00 37.92 268 VAL A N 1
ATOM 2081 C CA . VAL A 1 270 ? 16.831 66.624 14.855 1.00 37.01 268 VAL A CA 1
ATOM 2082 C C . VAL A 1 270 ? 18.282 67.076 14.645 1.00 42.08 268 VAL A C 1
ATOM 2083 O O . VAL A 1 270 ? 19.211 66.586 15.308 1.00 35.77 268 VAL A O 1
ATOM 2087 N N . GLU A 1 271 ? 18.467 68.017 13.726 1.00 36.37 269 GLU A N 1
ATOM 2088 C CA . GLU A 1 271 ? 19.784 68.603 13.487 1.00 38.73 269 GLU A CA 1
ATOM 2089 C C . GLU A 1 271 ? 20.301 69.302 14.749 1.00 42.04 269 GLU A C 1
ATOM 2090 O O . GLU A 1 271 ? 21.491 69.212 15.076 1.00 35.44 269 GLU A O 1
ATOM 2096 N N . CYS A 1 272 ? 19.410 69.990 15.466 1.00 37.99 270 CYS A N 1
ATOM 2097 C CA . CYS A 1 272 ? 19.785 70.584 16.753 1.00 36.00 270 CYS A CA 1
ATOM 2098 C C . CYS A 1 272 ? 20.223 69.516 17.751 1.00 34.89 270 CYS A C 1
ATOM 2099 O O . CYS A 1 272 ? 21.141 69.736 18.557 1.00 34.40 270 CYS A O 1
ATOM 2102 N N . TYR A 1 273 ? 19.565 68.363 17.707 1.00 32.83 271 TYR A N 1
ATOM 2103 C CA . TYR A 1 273 ? 19.950 67.277 18.594 1.00 30.69 271 TYR A CA 1
ATOM 2104 C C . TYR A 1 273 ? 21.334 66.758 18.215 1.00 33.51 271 TYR A C 1
ATOM 2105 O O . TYR A 1 273 ? 22.152 66.480 19.091 1.00 30.54 271 TYR A O 1
ATOM 2114 N N . PHE A 1 274 ? 21.598 66.633 16.918 1.00 32.43 272 PHE A N 1
ATOM 2115 C CA . PHE A 1 274 ? 22.925 66.205 16.485 1.00 29.82 272 PHE A CA 1
ATOM 2116 C C . PHE A 1 274 ? 23.987 67.176 17.021 1.00 29.62 272 PHE A C 1
ATOM 2117 O O . PHE A 1 274 ? 25.058 66.759 17.447 1.00 28.17 272 PHE A O 1
ATOM 2125 N N . TRP A 1 275 ? 23.680 68.470 17.037 1.00 28.63 273 TRP A N 1
ATOM 2126 C CA A TRP A 1 275 ? 24.585 69.475 17.596 0.36 27.51 273 TRP A CA 1
ATOM 2127 C CA B TRP A 1 275 ? 24.625 69.431 17.583 0.64 27.28 273 TRP A CA 1
ATOM 2128 C C . TRP A 1 275 ? 24.898 69.159 19.059 1.00 31.36 273 TRP A C 1
ATOM 2129 O O . TRP A 1 275 ? 26.051 69.125 19.478 1.00 27.29 273 TRP A O 1
ATOM 2150 N N . ALA A 1 276 ? 23.848 68.930 19.838 1.00 29.33 274 ALA A N 1
ATOM 2151 C CA . ALA A 1 276 ? 23.996 68.666 21.266 1.00 27.32 274 ALA A CA 1
ATOM 2152 C C . ALA A 1 276 ? 24.781 67.387 21.528 1.00 32.71 274 ALA A C 1
ATOM 2153 O O . ALA A 1 276 ? 25.579 67.311 22.471 1.00 29.64 274 ALA A O 1
ATOM 2155 N N . LEU A 1 277 ? 24.535 66.385 20.690 1.00 26.57 275 LEU A N 1
ATOM 2156 C CA . LEU A 1 277 ? 25.231 65.094 20.768 1.00 26.49 275 LEU A CA 1
ATOM 2157 C C . LEU A 1 277 ? 26.721 65.254 20.479 1.00 28.53 275 LEU A C 1
ATOM 2158 O O . LEU A 1 277 ? 27.550 64.497 20.986 1.00 27.29 275 LEU A O 1
ATOM 2163 N N . GLY A 1 278 ? 27.049 66.230 19.644 1.00 27.71 276 GLY A N 1
ATOM 2164 C CA . GLY A 1 278 ? 28.434 66.520 19.332 1.00 26.62 276 GLY A CA 1
ATOM 2165 C C . GLY A 1 278 ? 29.150 67.197 20.485 1.00 29.28 276 GLY A C 1
ATOM 2166 O O . GLY A 1 278 ? 30.354 67.015 20.672 1.00 25.07 276 GLY A O 1
ATOM 2167 N N . VAL A 1 279 ? 28.415 67.996 21.255 1.00 23.26 277 VAL A N 1
ATOM 2168 C CA . VAL A 1 279 ? 28.979 68.670 22.417 1.00 25.14 277 VAL A CA 1
ATOM 2169 C C . VAL A 1 279 ? 29.344 67.673 23.514 1.00 26.68 277 VAL A C 1
ATOM 2170 O O . VAL A 1 279 ? 30.390 67.799 24.156 1.00 28.02 277 VAL A O 1
ATOM 2174 N N . TYR A 1 280 ? 28.482 66.684 23.729 1.00 24.08 278 TYR A N 1
ATOM 2175 C CA . TYR A 1 280 ? 28.798 65.571 24.612 1.00 26.69 278 TYR A CA 1
ATOM 2176 C C . TYR A 1 280 ? 27.861 64.409 24.345 1.00 30.15 278 TYR A C 1
ATOM 2177 O O . TYR A 1 280 ? 26.660 64.589 24.201 1.00 28.44 278 TYR A O 1
ATOM 2186 N N . PHE A 1 281 ? 28.429 63.213 24.286 1.00 27.63 279 PHE A N 1
ATOM 2187 C CA . PHE A 1 281 ? 27.646 62.022 23.995 1.00 25.74 279 PHE A CA 1
ATOM 2188 C C . PHE A 1 281 ? 27.480 61.115 25.208 1.00 29.53 279 PHE A C 1
ATOM 2189 O O . PHE A 1 281 ? 26.673 60.190 25.180 1.00 30.25 279 PHE A O 1
ATOM 2197 N N . GLU A 1 282 ? 28.261 61.347 26.257 1.00 26.58 280 GLU A N 1
ATOM 2198 C CA . GLU A 1 282 ? 28.297 60.410 27.390 1.00 29.71 280 GLU A CA 1
ATOM 2199 C C . GLU A 1 282 ? 26.982 60.359 28.173 1.00 35.36 280 GLU A C 1
ATOM 2200 O O . GLU A 1 282 ? 26.237 61.338 28.207 1.00 32.54 280 GLU A O 1
ATOM 2206 N N . PRO A 1 283 ? 26.686 59.205 28.807 1.00 32.75 281 PRO A N 1
ATOM 2207 C CA . PRO A 1 283 ? 25.398 59.063 29.495 1.00 35.80 281 PRO A CA 1
ATOM 2208 C C . PRO A 1 283 ? 25.214 60.051 30.644 1.00 37.55 281 PRO A C 1
ATOM 2209 O O . PRO A 1 283 ? 24.081 60.479 30.880 1.00 34.21 281 PRO A O 1
ATOM 2213 N N . GLN A 1 284 ? 26.295 60.424 31.327 1.00 35.49 282 GLN A N 1
ATOM 2214 C CA . GLN A 1 284 ? 26.186 61.351 32.458 1.00 40.16 282 GLN A CA 1
ATOM 2215 C C . GLN A 1 284 ? 25.782 62.766 32.021 1.00 35.58 282 GLN A C 1
ATOM 2216 O O . GLN A 1 284 ? 25.427 63.600 32.853 1.00 37.12 282 GLN A O 1
ATOM 2222 N N . TYR A 1 285 ? 25.839 63.045 30.724 1.00 31.29 283 TYR A N 1
ATOM 2223 C CA . TYR A 1 285 ? 25.433 64.367 30.244 1.00 32.64 283 TYR A CA 1
ATOM 2224 C C . TYR A 1 285 ? 24.045 64.335 29.598 1.00 32.52 283 TYR A C 1
ATOM 2225 O O . TYR A 1 285 ? 23.716 65.181 28.770 1.00 37.10 283 TYR A O 1
ATOM 2234 N N . SER A 1 286 ? 23.231 63.354 29.984 1.00 32.41 284 SER A N 1
ATOM 2235 C CA . SER A 1 286 ? 21.906 63.209 29.394 1.00 32.88 284 SER A CA 1
ATOM 2236 C C . SER A 1 286 ? 21.040 64.440 29.649 1.00 37.90 284 SER A C 1
ATOM 2237 O O . SER A 1 286 ? 20.437 64.991 28.727 1.00 37.09 284 SER A O 1
ATOM 2240 N N . GLN A 1 287 ? 20.965 64.861 30.905 1.00 36.95 285 GLN A N 1
ATOM 2241 C CA . GLN A 1 287 ? 20.162 66.028 31.244 1.00 40.22 285 GLN A CA 1
ATOM 2242 C C . GLN A 1 287 ? 20.701 67.270 30.536 1.00 35.19 285 GLN A C 1
ATOM 2243 O O . GLN A 1 287 ? 19.938 68.114 30.059 1.00 41.50 285 GLN A O 1
ATOM 2249 N N . ALA A 1 288 ? 22.024 67.362 30.453 1.00 33.16 286 ALA A N 1
ATOM 2250 C CA . ALA A 1 288 ? 22.667 68.519 29.833 1.00 36.03 286 ALA A CA 1
ATOM 2251 C C . ALA A 1 288 ? 22.345 68.606 28.344 1.00 38.09 286 ALA A C 1
ATOM 2252 O O . ALA A 1 288 ? 22.073 69.690 27.826 1.00 33.17 286 ALA A O 1
ATOM 2254 N N . ARG A 1 289 ? 22.386 67.462 27.662 1.00 30.08 287 ARG A N 1
ATOM 2255 C CA . ARG A 1 289 ? 22.088 67.392 26.227 1.00 30.81 287 ARG A CA 1
ATOM 2256 C C . ARG A 1 289 ? 20.673 67.833 25.911 1.00 35.34 287 ARG A C 1
ATOM 2257 O O . ARG A 1 289 ? 20.425 68.550 24.943 1.00 34.92 287 ARG A O 1
ATOM 2265 N N . VAL A 1 290 ? 19.737 67.345 26.709 1.00 33.94 288 VAL A N 1
ATOM 2266 C CA . VAL A 1 290 ? 18.331 67.639 26.480 1.00 32.03 288 VAL A CA 1
ATOM 2267 C C . VAL A 1 290 ? 18.068 69.137 26.690 1.00 38.90 288 VAL A C 1
ATOM 2268 O O . VAL A 1 290 ? 17.358 69.764 25.902 1.00 41.52 288 VAL A O 1
ATOM 2272 N N . MET A 1 291 ? 18.639 69.711 27.745 1.00 37.54 289 MET A N 1
ATOM 2273 C CA . MET A 1 291 ? 18.515 71.158 27.957 1.00 41.13 289 MET A CA 1
ATOM 2274 C C . MET A 1 291 ? 19.144 71.924 26.795 1.00 37.88 289 MET A C 1
ATOM 2275 O O . MET A 1 291 ? 18.571 72.888 26.288 1.00 36.77 289 MET A O 1
ATOM 2280 N N . LEU A 1 292 ? 20.329 71.487 26.372 1.00 31.61 290 LEU A N 1
ATOM 2281 C CA . LEU A 1 292 ? 21.062 72.202 25.335 1.00 31.72 290 LEU A CA 1
ATOM 2282 C C . LEU A 1 292 ? 20.285 72.209 24.019 1.00 37.40 290 LEU A C 1
ATOM 2283 O O . LEU A 1 292 ? 20.170 73.251 23.385 1.00 32.98 290 LEU A O 1
ATOM 2288 N N . VAL A 1 293 ? 19.747 71.058 23.607 1.00 33.72 291 VAL A N 1
ATOM 2289 C CA . VAL A 1 293 ? 19.079 70.994 22.306 1.00 34.08 291 VAL A CA 1
ATOM 2290 C C . VAL A 1 293 ? 17.844 71.907 22.278 1.00 34.05 291 VAL A C 1
ATOM 2291 O O . VAL A 1 293 ? 17.548 72.522 21.253 1.00 35.64 291 VAL A O 1
ATOM 2295 N N . LYS A 1 294 ? 17.144 72.016 23.406 1.00 35.04 292 LYS A N 1
ATOM 2296 C CA . LYS A 1 294 ? 15.986 72.899 23.503 1.00 38.05 292 LYS A CA 1
ATOM 2297 C C . LYS A 1 294 ? 16.379 74.361 23.276 1.00 38.32 292 LYS A C 1
ATOM 2298 O O . LYS A 1 294 ? 15.653 75.126 22.637 1.00 40.17 292 LYS A O 1
ATOM 2304 N N . THR A 1 295 ? 17.526 74.751 23.812 1.00 39.21 293 THR A N 1
ATOM 2305 C CA . THR A 1 295 ? 18.011 76.116 23.617 1.00 38.50 293 THR A CA 1
ATOM 2306 C C . THR A 1 295 ? 18.393 76.333 22.155 1.00 35.62 293 THR A C 1
ATOM 2307 O O . THR A 1 295 ? 18.019 77.343 21.557 1.00 37.71 293 THR A O 1
ATOM 2311 N N . ILE A 1 296 ? 19.126 75.380 21.577 1.00 32.89 294 ILE A N 1
ATOM 2312 C CA . ILE A 1 296 ? 19.546 75.512 20.183 1.00 32.71 294 ILE A CA 1
ATOM 2313 C C . ILE A 1 296 ? 18.324 75.636 19.263 1.00 44.60 294 ILE A C 1
ATOM 2314 O O . ILE A 1 296 ? 18.290 76.487 18.373 1.00 40.74 294 ILE A O 1
ATOM 2319 N N . SER A 1 297 ? 17.311 74.806 19.504 1.00 37.85 295 SER A N 1
ATOM 2320 C CA . SER A 1 297 ? 16.072 74.874 18.741 1.00 37.03 295 SER A CA 1
ATOM 2321 C C . SER A 1 297 ? 15.415 76.234 18.850 1.00 43.32 295 SER A C 1
ATOM 2322 O O . SER A 1 297 ? 14.974 76.811 17.856 1.00 44.78 295 SER A O 1
ATOM 2325 N N . MET A 1 298 ? 15.339 76.735 20.073 1.00 43.85 296 MET A N 1
ATOM 2326 C CA . MET A 1 298 ? 14.573 77.941 20.336 1.00 44.75 296 MET A CA 1
ATOM 2327 C C . MET A 1 298 ? 15.280 79.180 19.783 1.00 46.90 296 MET A C 1
ATOM 2328 O O . MET A 1 298 ? 14.632 80.049 19.207 1.00 48.70 296 MET A O 1
ATOM 2333 N N . ILE A 1 299 ? 16.604 79.260 19.927 1.00 46.92 297 ILE A N 1
ATOM 2334 C CA . ILE A 1 299 ? 17.303 80.436 19.428 1.00 48.65 297 ILE A CA 1
ATOM 2335 C C . ILE A 1 299 ? 17.299 80.434 17.902 1.00 38.95 297 ILE A C 1
ATOM 2336 O O . ILE A 1 299 ? 17.345 81.486 17.271 1.00 44.33 297 ILE A O 1
ATOM 2341 N N . SER A 1 300 ? 17.201 79.253 17.312 1.00 40.27 298 SER A N 1
ATOM 2342 C CA . SER A 1 300 ? 17.077 79.129 15.866 1.00 44.95 298 SER A CA 1
ATOM 2343 C C . SER A 1 300 ? 15.775 79.767 15.371 1.00 48.70 298 SER A C 1
ATOM 2344 O O . SER A 1 300 ? 15.737 80.375 14.302 1.00 47.62 298 SER A O 1
ATOM 2347 N N . ILE A 1 301 ? 14.708 79.627 16.154 1.00 48.07 299 ILE A N 1
ATOM 2348 C CA . ILE A 1 301 ? 13.440 80.282 15.833 1.00 46.02 299 ILE A CA 1
ATOM 2349 C C . ILE A 1 301 ? 13.622 81.793 15.825 1.00 52.34 299 ILE A C 1
ATOM 2350 O O . ILE A 1 301 ? 13.144 82.482 14.926 1.00 49.95 299 ILE A O 1
ATOM 2355 N N . VAL A 1 302 ? 14.329 82.291 16.833 1.00 45.82 300 VAL A N 1
ATOM 2356 C CA . VAL A 1 302 ? 14.557 83.719 16.972 1.00 46.77 300 VAL A CA 1
ATOM 2357 C C . VAL A 1 302 ? 15.376 84.239 15.795 1.00 50.08 300 VAL A C 1
ATOM 2358 O O . VAL A 1 302 ? 15.033 85.266 15.214 1.00 51.60 300 VAL A O 1
ATOM 2362 N N . ASP A 1 303 ? 16.443 83.515 15.443 1.00 44.36 301 ASP A N 1
ATOM 2363 C CA . ASP A 1 303 ? 17.285 83.855 14.292 1.00 48.06 301 ASP A CA 1
ATOM 2364 C C . ASP A 1 303 ? 16.443 84.049 13.030 1.00 53.32 301 ASP A C 1
ATOM 2365 O O . ASP A 1 303 ? 16.549 85.074 12.355 1.00 50.27 301 ASP A O 1
ATOM 2370 N N . ASP A 1 304 ? 15.591 83.074 12.727 1.00 52.27 302 ASP A N 1
ATOM 2371 C CA . ASP A 1 304 ? 14.760 83.143 11.529 1.00 49.76 302 ASP A CA 1
ATOM 2372 C C . ASP A 1 304 ? 13.718 84.248 11.616 1.00 52.67 302 ASP A C 1
ATOM 2373 O O . ASP A 1 304 ? 13.277 84.775 10.593 1.00 55.39 302 ASP A O 1
ATOM 2378 N N . THR A 1 305 ? 13.324 84.600 12.834 1.00 52.64 303 THR A N 1
ATOM 2379 C CA . THR A 1 305 ? 12.381 85.700 13.029 1.00 55.43 303 THR A CA 1
ATOM 2380 C C . THR A 1 305 ? 13.024 87.030 12.639 1.00 58.61 303 THR A C 1
ATOM 2381 O O . THR A 1 305 ? 12.391 87.874 12.001 1.00 59.03 303 THR A O 1
ATOM 2385 N N . PHE A 1 306 ? 14.285 87.212 13.020 1.00 55.14 304 PHE A N 1
ATOM 2386 C CA . PHE A 1 306 ? 15.010 88.424 12.652 1.00 55.92 304 PHE A CA 1
ATOM 2387 C C . PHE A 1 306 ? 15.386 88.415 11.177 1.00 55.38 304 PHE A C 1
ATOM 2388 O O . PHE A 1 306 ? 15.354 89.441 10.515 1.00 57.54 304 PHE A O 1
ATOM 2396 N N . ASP A 1 307 ? 15.752 87.245 10.665 1.00 60.85 305 ASP A N 1
ATOM 2397 C CA . ASP A 1 307 ? 16.352 87.168 9.340 1.00 65.81 305 ASP A CA 1
ATOM 2398 C C . ASP A 1 307 ? 15.327 87.153 8.206 1.00 72.03 305 ASP A C 1
ATOM 2399 O O . ASP A 1 307 ? 15.582 87.686 7.126 1.00 73.39 305 ASP A O 1
ATOM 2404 N N . ALA A 1 308 ? 14.166 86.557 8.447 1.00 73.76 306 ALA A N 1
ATOM 2405 C CA . ALA A 1 308 ? 13.291 86.214 7.335 1.00 79.64 306 ALA A CA 1
ATOM 2406 C C . ALA A 1 308 ? 11.800 86.408 7.590 1.00 78.46 306 ALA A C 1
ATOM 2407 O O . ALA A 1 308 ? 10.984 85.777 6.921 1.00 82.74 306 ALA A O 1
ATOM 2409 N N . TYR A 1 309 ? 11.427 87.271 8.530 1.00 67.35 307 TYR A N 1
ATOM 2410 C CA . TYR A 1 309 ? 10.003 87.509 8.755 1.00 70.32 307 TYR A CA 1
ATOM 2411 C C . TYR A 1 309 ? 9.682 88.865 9.385 1.00 76.70 307 TYR A C 1
ATOM 2412 O O . TYR A 1 309 ? 8.949 89.665 8.801 1.00 82.11 307 TYR A O 1
ATOM 2421 N N . GLY A 1 310 ? 10.219 89.116 10.575 1.00 69.98 308 GLY A N 1
ATOM 2422 C CA . GLY A 1 310 ? 9.871 90.307 11.335 1.00 68.84 308 GLY A CA 1
ATOM 2423 C C . GLY A 1 310 ? 10.199 91.630 10.667 1.00 66.26 308 GLY A C 1
ATOM 2424 O O . GLY A 1 310 ? 11.222 91.750 10.000 1.00 64.45 308 GLY A O 1
ATOM 2425 N N . THR A 1 311 ? 9.315 92.616 10.835 1.00 68.79 309 THR A N 1
ATOM 2426 C CA . THR A 1 311 ? 9.569 93.975 10.375 1.00 65.14 309 THR A CA 1
ATOM 2427 C C . THR A 1 311 ? 10.489 94.693 11.354 1.00 63.09 309 THR A C 1
ATOM 2428 O O . THR A 1 311 ? 10.680 94.250 12.478 1.00 65.23 309 THR A O 1
ATOM 2432 N N . VAL A 1 312 ? 11.025 95.828 10.922 1.00 64.51 310 VAL A N 1
ATOM 2433 C CA . VAL A 1 312 ? 11.922 96.646 11.739 1.00 71.40 310 VAL A CA 1
ATOM 2434 C C . VAL A 1 312 ? 11.282 96.935 13.094 1.00 69.52 310 VAL A C 1
ATOM 2435 O O . VAL A 1 312 ? 11.891 96.739 14.154 1.00 63.29 310 VAL A O 1
ATOM 2439 N N . LYS A 1 313 ? 10.043 97.420 13.035 1.00 66.68 311 LYS A N 1
ATOM 2440 C CA . LYS A 1 313 ? 9.319 97.832 14.232 1.00 75.26 311 LYS A CA 1
ATOM 2441 C C . LYS A 1 313 ? 9.065 96.640 15.161 1.00 66.87 311 LYS A C 1
ATOM 2442 O O . LYS A 1 313 ? 9.298 96.742 16.364 1.00 72.42 311 LYS A O 1
ATOM 2448 N N . GLU A 1 314 ? 8.595 95.522 14.612 1.00 66.87 312 GLU A N 1
ATOM 2449 C CA . GLU A 1 314 ? 8.426 94.285 15.379 1.00 65.58 312 GLU A CA 1
ATOM 2450 C C . GLU A 1 314 ? 9.720 93.813 16.060 1.00 61.74 312 GLU A C 1
ATOM 2451 O O . GLU A 1 314 ? 9.712 93.418 17.232 1.00 61.73 312 GLU A O 1
ATOM 2457 N N . LEU A 1 315 ? 10.824 93.830 15.322 1.00 61.72 313 LEU A N 1
ATOM 2458 C CA . LEU A 1 315 ? 12.081 93.317 15.862 1.00 55.90 313 LEU A CA 1
ATOM 2459 C C . LEU A 1 315 ? 12.554 94.208 17.012 1.00 55.58 313 LEU A C 1
ATOM 2460 O O . LEU A 1 315 ? 13.110 93.722 17.994 1.00 54.94 313 LEU A O 1
ATOM 2465 N N . GLU A 1 316 ? 12.299 95.511 16.910 1.00 57.61 314 GLU A N 1
ATOM 2466 C CA . GLU A 1 316 ? 12.614 96.426 18.008 1.00 65.82 314 GLU A CA 1
ATOM 2467 C C . GLU A 1 316 ? 11.848 96.053 19.277 1.00 59.06 314 GLU A C 1
ATOM 2468 O O . GLU A 1 316 ? 12.436 95.971 20.356 1.00 57.76 314 GLU A O 1
ATOM 2474 N N . ALA A 1 317 ? 10.537 95.849 19.144 1.00 61.78 315 ALA A N 1
ATOM 2475 C CA . ALA A 1 317 ? 9.695 95.460 20.276 1.00 65.49 315 ALA A CA 1
ATOM 2476 C C . ALA A 1 317 ? 10.132 94.117 20.857 1.00 68.32 315 ALA A C 1
ATOM 2477 O O . ALA A 1 317 ? 10.215 93.946 22.075 1.00 60.75 315 ALA A O 1
ATOM 2479 N N . TYR A 1 318 ? 10.395 93.166 19.971 1.00 59.12 316 TYR A N 1
ATOM 2480 C CA . TYR A 1 318 ? 10.858 91.846 20.378 1.00 56.75 316 TYR A CA 1
ATOM 2481 C C . TYR A 1 318 ? 12.165 91.957 21.173 1.00 54.68 316 TYR A C 1
ATOM 2482 O O . TYR A 1 318 ? 12.307 91.367 22.246 1.00 53.55 316 TYR A O 1
ATOM 2491 N N . THR A 1 319 ? 13.105 92.740 20.653 1.00 52.84 317 THR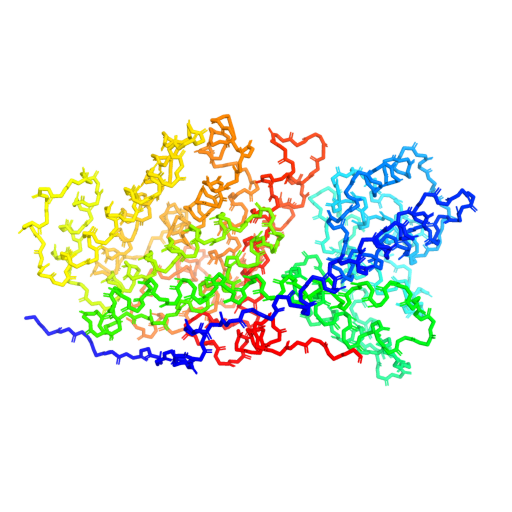 A N 1
ATOM 2492 C CA . THR A 1 319 ? 14.402 92.913 21.309 1.00 50.50 317 THR A CA 1
ATOM 2493 C C . THR A 1 319 ? 14.242 93.531 22.693 1.00 58.35 317 THR A C 1
ATOM 2494 O O . THR A 1 319 ? 14.817 93.042 23.662 1.00 54.28 317 THR A O 1
ATOM 2498 N N . ASP A 1 320 ? 13.440 94.588 22.798 1.00 56.43 318 ASP A N 1
ATOM 2499 C CA . ASP A 1 320 ? 13.234 95.222 24.093 1.00 59.31 318 ASP A CA 1
ATOM 2500 C C . ASP A 1 320 ? 12.532 94.288 25.085 1.00 57.19 318 ASP A C 1
ATOM 2501 O O . ASP A 1 320 ? 12.877 94.262 26.266 1.00 57.13 318 ASP A O 1
ATOM 2506 N N . ALA A 1 321 ? 11.539 93.542 24.609 1.00 58.28 319 ALA A N 1
ATOM 2507 C CA . ALA A 1 321 ? 10.835 92.584 25.459 1.00 62.94 319 ALA A CA 1
ATOM 2508 C C . ALA A 1 321 ? 11.806 91.548 26.031 1.00 56.43 319 ALA A C 1
ATOM 2509 O O . ALA A 1 321 ? 11.729 91.192 27.207 1.00 57.03 319 ALA A O 1
ATOM 2511 N N . ILE A 1 322 ? 12.728 91.082 25.195 1.00 53.55 320 ILE A N 1
ATOM 2512 C CA . ILE A 1 322 ? 13.728 90.110 25.638 1.00 52.29 320 ILE A CA 1
ATOM 2513 C C . ILE A 1 322 ? 14.625 90.721 26.715 1.00 50.35 320 ILE A C 1
ATOM 2514 O O . ILE A 1 322 ? 14.933 90.069 27.709 1.00 51.24 320 ILE A O 1
ATOM 2519 N N . GLN A 1 323 ? 15.013 91.982 26.547 1.00 50.69 321 GLN A N 1
ATOM 2520 C CA . GLN A 1 323 ? 15.835 92.624 27.566 1.00 50.50 321 GLN A CA 1
ATOM 2521 C C . GLN A 1 323 ? 15.103 92.719 28.911 1.00 54.10 321 GLN A C 1
ATOM 2522 O O . GLN A 1 323 ? 15.713 92.516 29.959 1.00 54.59 321 GLN A O 1
ATOM 2528 N N . ARG A 1 324 ? 13.799 93.005 28.884 1.00 55.94 322 ARG A N 1
ATOM 2529 C CA . ARG A 1 324 ? 13.029 93.154 30.118 1.00 58.72 322 ARG A CA 1
ATOM 2530 C C . ARG A 1 324 ? 12.628 91.810 30.727 1.00 71.13 322 ARG A C 1
ATOM 2531 O O . ARG A 1 324 ? 12.474 91.696 31.946 1.00 60.30 322 ARG A O 1
ATOM 2539 N N . TRP A 1 325 ? 12.456 90.801 29.875 1.00 57.97 323 TRP A N 1
ATOM 2540 C CA . TRP A 1 325 ? 12.277 89.417 30.318 1.00 56.86 323 TRP A CA 1
ATOM 2541 C C . TRP A 1 325 ? 11.155 89.308 31.338 1.00 60.19 323 TRP A C 1
ATOM 2542 O O . TRP A 1 325 ? 11.381 89.029 32.514 1.00 60.78 323 TRP A O 1
ATOM 2553 N N . ASP A 1 326 ? 9.940 89.537 30.864 1.00 62.59 324 ASP A N 1
ATOM 2554 C CA . ASP A 1 326 ? 8.789 89.713 31.737 1.00 66.33 324 ASP A CA 1
ATOM 2555 C C . ASP A 1 326 ? 7.562 89.382 30.925 1.00 68.11 324 ASP A C 1
ATOM 2556 O O . ASP A 1 326 ? 7.351 89.945 29.853 1.00 68.11 324 ASP A O 1
ATOM 2561 N N . ILE A 1 327 ? 6.757 88.458 31.427 1.00 69.77 325 ILE A N 1
ATOM 2562 C CA . ILE A 1 327 ? 5.578 88.020 30.695 1.00 71.62 325 ILE A CA 1
ATOM 2563 C C . ILE A 1 327 ? 4.615 89.191 30.454 1.00 76.64 325 ILE A C 1
ATOM 2564 O O . ILE A 1 327 ? 3.816 89.158 29.522 1.00 76.25 325 ILE A O 1
ATOM 2569 N N . ASN A 1 328 ? 4.729 90.241 31.264 1.00 76.51 326 ASN A N 1
ATOM 2570 C CA . ASN A 1 328 ? 3.899 91.437 31.092 1.00 93.96 326 ASN A CA 1
ATOM 2571 C C . ASN A 1 328 ? 4.093 92.081 29.725 1.00 87.90 326 ASN A C 1
ATOM 2572 O O . ASN A 1 328 ? 3.227 92.799 29.236 1.00 89.93 326 ASN A O 1
ATOM 2577 N N . GLU A 1 329 ? 5.232 91.804 29.104 1.00 74.73 327 GLU A N 1
ATOM 2578 C CA . GLU A 1 329 ? 5.613 92.488 27.879 1.00 76.51 327 GLU A CA 1
ATOM 2579 C C . GLU A 1 329 ? 5.014 91.862 26.616 1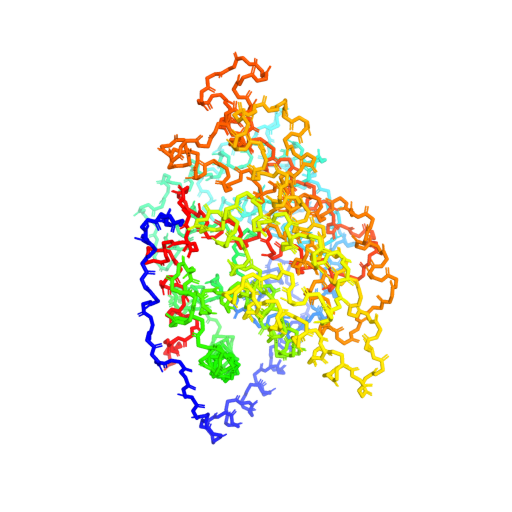.00 73.50 327 GLU A C 1
ATOM 2580 O O . GLU A 1 329 ? 5.165 92.417 25.529 1.00 77.28 327 GLU A O 1
ATOM 2586 N N . ILE A 1 330 ? 4.339 90.721 26.750 1.00 74.23 328 ILE A N 1
ATOM 2587 C CA . ILE A 1 330 ? 3.822 90.007 25.580 1.00 78.93 328 ILE A CA 1
ATOM 2588 C C . ILE A 1 330 ? 2.854 90.851 24.749 1.00 86.91 328 ILE A C 1
ATOM 2589 O O . ILE A 1 330 ? 2.795 90.721 23.527 1.00 87.56 328 ILE A O 1
ATOM 2594 N N . ASP A 1 331 ? 2.109 91.726 25.416 1.00 87.40 329 ASP A N 1
ATOM 2595 C CA . ASP A 1 331 ? 1.059 92.497 24.760 1.00 91.17 329 ASP A CA 1
ATOM 2596 C C . ASP A 1 331 ? 1.626 93.535 23.801 1.00 89.25 329 ASP A C 1
ATOM 2597 O O . ASP A 1 331 ? 0.921 94.031 22.923 1.00 87.12 329 ASP A O 1
ATOM 2602 N N . ARG A 1 332 ? 2.905 93.854 23.969 1.00 82.31 330 ARG A N 1
ATOM 2603 C CA . ARG A 1 332 ? 3.579 94.788 23.079 1.00 80.74 330 ARG A CA 1
ATOM 2604 C C . ARG A 1 332 ? 3.925 94.117 21.752 1.00 83.68 330 ARG A C 1
ATOM 2605 O O . ARG A 1 332 ? 4.317 94.783 20.789 1.00 76.43 330 ARG A O 1
ATOM 2613 N N . LEU A 1 333 ? 3.786 92.795 21.714 1.00 75.78 331 LEU A N 1
ATOM 2614 C CA . LEU A 1 333 ? 4.214 92.001 20.567 1.00 74.10 331 LEU A CA 1
ATOM 2615 C C . LEU A 1 333 ? 3.041 91.559 19.699 1.00 76.28 331 LEU A C 1
ATOM 2616 O O . LEU A 1 333 ? 1.945 91.344 20.208 1.00 79.25 331 LEU A O 1
ATOM 2621 N N . PRO A 1 334 ? 3.280 91.397 18.386 1.00 77.85 332 PRO A N 1
ATOM 2622 C CA . PRO A 1 334 ? 2.290 90.753 17.517 1.00 77.73 332 PRO A CA 1
ATOM 2623 C C . PRO A 1 334 ? 2.044 89.328 17.992 1.00 82.35 332 PRO A C 1
ATOM 2624 O O . PRO A 1 334 ? 2.904 88.761 18.681 1.00 73.88 332 PRO A O 1
ATOM 2628 N N . ASP A 1 335 ? 0.905 88.754 17.621 1.00 79.80 333 ASP A N 1
ATOM 2629 C CA . ASP A 1 335 ? 0.525 87.441 18.119 1.00 79.66 333 ASP A CA 1
ATOM 2630 C C . ASP A 1 335 ? 1.613 86.401 17.865 1.00 75.56 333 ASP A C 1
ATOM 2631 O O . ASP A 1 335 ? 1.980 85.655 18.769 1.00 73.80 333 ASP A O 1
ATOM 2636 N N . TYR A 1 336 ? 2.140 86.375 16.647 1.00 74.23 334 TYR A N 1
ATOM 2637 C CA . TYR A 1 336 ? 3.107 85.353 16.269 1.00 76.29 334 TYR A CA 1
ATOM 2638 C C . TYR A 1 336 ? 4.387 85.469 17.094 1.00 69.62 334 TYR A C 1
ATOM 2639 O O . TYR A 1 336 ? 5.087 84.477 17.305 1.00 64.50 334 TYR A O 1
ATOM 2648 N N . MET A 1 337 ? 4.688 86.677 17.564 1.00 68.37 335 MET A N 1
ATOM 2649 C CA . MET A 1 337 ? 5.855 86.883 18.410 1.00 64.24 335 MET A CA 1
ATOM 2650 C C . MET A 1 337 ? 5.548 86.497 19.853 1.00 67.26 335 MET A C 1
ATOM 2651 O O . MET A 1 337 ? 6.439 86.051 20.581 1.00 63.29 335 MET A O 1
ATOM 2656 N N . LYS A 1 338 ? 4.287 86.644 20.258 1.00 68.21 336 LYS A N 1
ATOM 2657 C CA . LYS A 1 338 ? 3.847 86.165 21.567 1.00 69.19 336 LYS A CA 1
ATOM 2658 C C . LYS A 1 338 ? 4.106 84.668 21.718 1.00 73.88 336 LYS A C 1
ATOM 2659 O O . LYS A 1 338 ? 4.380 84.182 22.815 1.00 66.55 336 LYS A O 1
ATOM 2665 N N . ILE A 1 339 ? 3.992 83.938 20.614 1.00 66.94 337 ILE A N 1
ATOM 2666 C CA . ILE A 1 339 ? 4.161 82.497 20.647 1.00 65.51 337 ILE A CA 1
ATOM 2667 C C . ILE A 1 339 ? 5.586 82.141 21.069 1.00 61.65 337 ILE A C 1
ATOM 2668 O O . ILE A 1 339 ? 5.788 81.364 21.998 1.00 60.82 337 ILE A O 1
ATOM 2673 N N . SER A 1 340 ? 6.575 82.721 20.403 1.00 59.40 338 SER A N 1
ATOM 2674 C CA . SER A 1 340 ? 7.954 82.352 20.703 1.00 60.13 338 SER A CA 1
ATOM 2675 C C . SER A 1 340 ? 8.413 82.972 22.022 1.00 55.40 338 SER A C 1
ATOM 2676 O O . SER A 1 340 ? 9.186 82.366 22.761 1.00 58.35 338 SER A O 1
ATOM 2679 N N . TYR A 1 341 ? 7.920 84.169 22.327 1.00 57.44 339 TYR A N 1
ATOM 2680 C CA . TYR A 1 341 ? 8.318 84.852 23.548 1.00 57.38 339 TYR A CA 1
ATOM 2681 C C . TYR A 1 341 ? 7.868 84.091 24.798 1.00 58.46 339 TYR A C 1
ATOM 2682 O O . TYR A 1 341 ? 8.636 83.947 25.743 1.00 58.46 339 TYR A O 1
ATOM 2691 N N . LYS A 1 342 ? 6.629 83.606 24.816 1.00 61.16 340 LYS A N 1
ATOM 2692 C CA . LYS A 1 342 ? 6.167 82.828 25.965 1.00 62.41 340 LYS A CA 1
ATOM 2693 C C . LYS A 1 342 ? 6.909 81.499 26.089 1.00 59.83 340 LYS A C 1
ATOM 2694 O O . LYS A 1 342 ? 7.248 81.070 27.192 1.00 61.70 340 LYS A O 1
ATOM 2700 N N . ALA A 1 343 ? 7.149 80.851 24.956 1.00 58.26 341 ALA A N 1
ATOM 2701 C CA . ALA A 1 343 ? 7.873 79.583 24.936 1.00 55.87 341 ALA A CA 1
ATOM 2702 C C . ALA A 1 343 ? 9.274 79.747 25.530 1.00 62.08 341 ALA A C 1
ATOM 2703 O O . ALA A 1 343 ? 9.766 78.868 26.245 1.00 51.97 341 ALA A O 1
ATOM 2705 N N . ILE A 1 344 ? 9.902 80.883 25.240 1.00 54.84 342 ILE A N 1
ATOM 2706 C CA . ILE A 1 344 ? 11.239 81.171 25.750 1.00 54.47 342 ILE A CA 1
ATOM 2707 C C . ILE A 1 344 ? 11.216 81.348 27.265 1.00 50.75 342 ILE A C 1
ATOM 2708 O O . ILE A 1 344 ? 11.967 80.693 27.981 1.00 49.84 342 ILE A O 1
ATOM 2713 N N . LEU A 1 345 ? 10.337 82.217 27.762 1.00 53.48 343 LEU A N 1
ATOM 2714 C CA . LEU A 1 345 ? 10.217 82.402 29.202 1.00 55.03 343 LEU A CA 1
ATOM 2715 C C . LEU A 1 345 ? 9.891 81.095 29.916 1.00 55.65 343 LEU A C 1
ATOM 2716 O O . LEU A 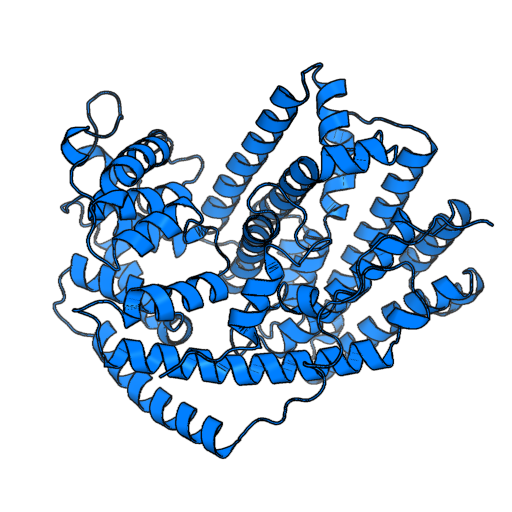1 345 ? 10.459 80.796 30.964 1.00 55.29 343 LEU A O 1
ATOM 2721 N N . ASP A 1 346 ? 8.977 80.319 29.343 1.00 56.75 344 ASP A N 1
ATOM 2722 C CA . ASP A 1 346 ? 8.581 79.045 29.938 1.00 57.57 344 ASP A CA 1
ATOM 2723 C C . ASP A 1 346 ? 9.746 78.067 29.972 1.00 54.94 344 ASP A C 1
ATOM 2724 O O . ASP A 1 346 ? 9.920 77.333 30.944 1.00 54.89 344 ASP A O 1
ATOM 2729 N N . LEU A 1 347 ? 10.533 78.049 28.903 1.00 51.94 345 LEU A N 1
ATOM 2730 C CA . LEU A 1 347 ? 11.648 77.105 28.817 1.00 50.83 345 LEU A CA 1
ATOM 2731 C C . LEU A 1 347 ? 12.618 77.349 29.959 1.00 55.53 345 LEU A C 1
ATOM 2732 O O . LEU A 1 347 ? 13.089 76.409 30.592 1.00 50.61 345 LEU A O 1
ATOM 2737 N N . TYR A 1 348 ? 12.903 78.615 30.246 1.00 49.61 346 TYR A N 1
ATOM 2738 C CA . TYR A 1 348 ? 13.843 78.915 31.314 1.00 49.35 346 TYR A CA 1
ATOM 2739 C C . TYR A 1 348 ? 13.233 78.646 32.691 1.00 54.31 346 TYR A C 1
ATOM 2740 O O . TYR A 1 348 ? 13.953 78.292 33.625 1.00 50.28 346 TYR A O 1
ATOM 2749 N N . LYS A 1 349 ? 11.914 78.771 32.814 1.00 53.39 347 LYS A N 1
ATOM 2750 C CA . LYS A 1 349 ? 11.249 78.344 34.044 1.00 56.10 347 LYS A CA 1
ATOM 2751 C C . LYS A 1 349 ? 11.335 76.818 34.178 1.00 59.94 347 LYS A C 1
ATOM 2752 O O . LYS A 1 349 ? 11.548 76.298 35.271 1.00 56.42 347 LYS A O 1
ATOM 2758 N N . ASP A 1 350 ? 11.190 76.108 33.061 1.00 58.40 348 ASP A N 1
ATOM 2759 C CA . ASP A 1 350 ? 11.409 74.659 33.038 1.00 58.18 348 ASP A CA 1
ATOM 2760 C C . ASP A 1 350 ? 12.813 74.307 33.532 1.00 57.53 348 ASP A C 1
ATOM 2761 O O . ASP A 1 350 ? 12.988 73.382 34.327 1.00 54.59 348 ASP A O 1
ATOM 2766 N N . TYR A 1 351 ? 13.810 75.040 33.046 1.00 51.07 349 TYR A N 1
ATOM 2767 C CA . TYR A 1 351 ? 15.187 74.799 33.449 1.00 49.53 349 TYR A CA 1
ATOM 2768 C C . TYR A 1 351 ? 15.334 74.964 34.958 1.00 51.60 349 TYR A C 1
ATOM 2769 O O . TYR A 1 351 ? 15.941 74.128 35.624 1.00 54.75 349 TYR A O 1
ATOM 2778 N N . GLU A 1 352 ? 14.770 76.046 35.491 1.00 56.64 350 GLU A N 1
ATOM 2779 C CA . GLU A 1 352 ? 14.864 76.326 36.919 1.00 56.52 350 GLU A CA 1
ATOM 2780 C C . GLU A 1 352 ? 14.288 75.195 37.763 1.00 61.25 350 GLU A C 1
ATOM 2781 O O . GLU A 1 352 ? 14.890 74.793 38.756 1.00 66.81 350 GLU A O 1
ATOM 2787 N N . LYS A 1 353 ? 13.131 74.677 37.363 1.00 56.07 351 LYS A N 1
ATOM 2788 C CA . LYS A 1 353 ? 12.487 73.607 38.121 1.00 62.43 351 LYS A CA 1
ATOM 2789 C C . LYS A 1 353 ? 13.291 72.317 38.007 1.00 64.67 351 LYS A C 1
ATOM 2790 O O . LYS A 1 353 ? 13.426 71.560 38.970 1.00 65.41 351 LYS A O 1
ATOM 2796 N N . GLU A 1 354 ? 13.825 72.088 36.814 1.00 57.83 352 GLU A N 1
ATOM 2797 C CA . GLU A 1 354 ? 14.594 70.901 36.498 1.00 59.82 352 GLU A CA 1
ATOM 2798 C C . GLU A 1 354 ? 15.874 70.831 37.331 1.00 60.27 352 GLU A C 1
ATOM 2799 O O . GLU A 1 354 ? 16.355 69.748 37.651 1.00 59.31 352 GLU A O 1
ATOM 2805 N N . LEU A 1 355 ? 16.407 71.999 37.682 1.00 58.29 353 LEU A N 1
ATOM 2806 C CA . LEU A 1 355 ? 17.648 72.115 38.450 1.00 55.51 353 LEU A CA 1
ATOM 2807 C C . LEU A 1 355 ? 17.398 72.367 39.935 1.00 61.35 353 LEU A C 1
ATOM 2808 O O . LEU A 1 355 ? 18.339 72.457 40.720 1.00 58.13 353 LEU A O 1
ATOM 2813 N N . SER A 1 356 ? 16.128 72.480 40.313 1.00 62.20 354 SER A N 1
ATOM 2814 C CA . SER A 1 356 ? 15.753 72.890 41.664 1.00 71.78 354 SER A CA 1
ATOM 2815 C C . SER A 1 356 ? 16.200 71.927 42.766 1.00 74.89 354 SER A C 1
ATOM 2816 O O . SER A 1 356 ? 16.731 72.356 43.790 1.00 76.29 354 SER A O 1
ATOM 2819 N N . SER A 1 357 ? 15.980 70.633 42.562 1.00 75.84 355 SER A N 1
ATOM 2820 C CA . SER A 1 357 ? 16.312 69.643 43.583 1.00 75.20 355 SER A CA 1
ATOM 2821 C C . SER A 1 357 ? 17.817 69.544 43.806 1.00 75.29 355 SER A C 1
ATOM 2822 O O . SER A 1 357 ? 18.267 69.180 44.892 1.00 77.40 355 SER A O 1
ATOM 2825 N N . ALA A 1 358 ? 18.590 69.879 42.777 1.00 67.52 356 ALA A N 1
ATOM 2826 C CA . ALA A 1 358 ? 20.045 69.872 42.880 1.00 68.78 356 ALA A CA 1
ATOM 2827 C C . ALA A 1 358 ? 20.557 71.183 43.468 1.00 71.28 356 ALA A C 1
ATOM 2828 O O . ALA A 1 358 ? 21.759 71.349 43.673 1.00 71.94 356 ALA A O 1
ATOM 2830 N N . GLY A 1 359 ? 19.639 72.109 43.732 1.00 64.03 357 GLY A N 1
ATOM 2831 C CA . GLY A 1 359 ? 19.984 73.403 44.301 1.00 67.15 357 GLY A CA 1
ATOM 2832 C C . GLY A 1 359 ? 20.776 74.293 43.358 1.00 66.13 357 GLY A C 1
ATOM 2833 O O . GLY A 1 359 ? 21.514 75.176 43.795 1.00 71.22 357 GLY A O 1
ATOM 2834 N N . ARG A 1 360 ? 20.610 74.072 42.059 1.00 59.20 358 ARG A N 1
ATOM 2835 C CA . ARG A 1 360 ? 21.380 74.803 41.061 1.00 61.29 358 ARG A CA 1
ATOM 2836 C C . ARG A 1 360 ? 20.531 75.733 40.187 1.00 56.71 358 ARG A C 1
ATOM 2837 O O . ARG A 1 360 ? 20.972 76.133 39.112 1.00 58.74 358 ARG A O 1
ATOM 2845 N N . SER A 1 361 ? 19.328 76.077 40.644 1.00 56.80 359 SER A N 1
ATOM 2846 C CA . SER A 1 361 ? 18.397 76.874 39.840 1.00 59.63 359 SER A CA 1
ATOM 2847 C C . SER A 1 361 ? 18.968 78.235 39.460 1.00 57.68 359 SER A C 1
ATOM 2848 O O . SER A 1 361 ? 18.731 78.743 38.362 1.00 53.52 359 SER A O 1
ATOM 2851 N N . HIS A 1 362 ? 19.727 78.814 40.381 1.00 56.22 360 HIS A N 1
ATOM 2852 C CA . HIS A 1 362 ? 20.252 80.164 40.220 1.00 58.90 360 HIS A CA 1
ATOM 2853 C C . HIS A 1 362 ? 21.176 80.332 39.014 1.00 54.67 360 HIS A C 1
ATOM 2854 O O . HIS A 1 362 ? 21.381 81.448 38.541 1.00 52.47 360 HIS A O 1
ATOM 2861 N N . ILE A 1 363 ? 21.747 79.243 38.510 1.00 52.12 361 ILE A N 1
ATOM 2862 C CA . ILE A 1 363 ? 22.740 79.385 37.444 1.00 45.88 361 ILE A CA 1
ATOM 2863 C C . ILE A 1 363 ? 22.090 79.683 36.100 1.00 44.56 361 ILE A C 1
ATOM 2864 O O . ILE A 1 363 ? 22.771 80.043 35.143 1.00 40.72 361 ILE A O 1
ATOM 2869 N N . VAL A 1 364 ? 20.770 79.538 36.029 1.00 45.31 362 VAL A N 1
ATOM 2870 C CA . VAL A 1 364 ? 20.069 79.758 34.773 1.00 46.36 362 VAL A CA 1
ATOM 2871 C C . VAL A 1 364 ? 20.236 81.210 34.280 1.00 44.10 362 VAL A C 1
ATOM 2872 O O . VAL A 1 364 ? 20.306 81.459 33.075 1.00 48.63 362 VAL A O 1
ATOM 2876 N N . CYS A 1 365 ? 20.335 82.157 35.209 1.00 45.68 363 CYS A N 1
ATOM 2877 C CA . CYS A 1 365 ? 20.527 83.566 34.851 1.00 47.29 363 CYS A CA 1
ATOM 2878 C C . CYS A 1 365 ? 21.745 83.820 33.937 1.00 45.93 363 CYS A C 1
ATOM 2879 O O . CYS A 1 365 ? 21.758 84.783 33.165 1.00 42.55 363 CYS A O 1
ATOM 2882 N N . HIS A 1 366 ? 22.767 82.969 34.022 1.00 43.00 364 HIS A N 1
ATOM 2883 C CA . HIS A 1 366 ? 23.935 83.126 33.158 1.00 40.50 364 HIS A CA 1
ATOM 2884 C C . HIS A 1 366 ? 23.591 82.917 31.690 1.00 41.62 364 HIS A C 1
ATOM 2885 O O . HIS A 1 366 ? 24.057 83.650 30.828 1.00 40.20 364 HIS A O 1
ATOM 2892 N N . ALA A 1 367 ? 22.791 81.898 31.404 1.00 38.93 365 ALA A N 1
ATOM 2893 C CA . ALA A 1 367 ? 22.396 81.626 30.029 1.00 37.98 365 ALA A CA 1
ATOM 2894 C C . ALA A 1 367 ? 21.428 82.707 29.537 1.00 35.90 365 ALA A C 1
ATOM 2895 O O . ALA A 1 367 ? 21.500 83.141 28.387 1.00 42.67 365 ALA A O 1
ATOM 2897 N N . ILE A 1 368 ? 20.534 83.140 30.416 1.00 38.19 366 ILE A N 1
ATOM 2898 C CA . ILE A 1 368 ? 19.555 84.169 30.060 1.00 39.81 366 ILE A CA 1
ATOM 2899 C C . ILE A 1 368 ? 20.262 85.456 29.628 1.00 44.62 366 ILE A C 1
ATOM 2900 O O . ILE A 1 368 ? 19.918 86.043 28.604 1.00 41.72 366 ILE A O 1
ATOM 2905 N N . GLU A 1 369 ? 21.273 85.871 30.387 1.00 43.43 367 GLU A N 1
ATOM 2906 C CA . GLU A 1 369 ? 22.007 87.083 30.033 1.00 44.76 367 GLU A CA 1
ATOM 2907 C C . GLU A 1 369 ? 22.719 86.924 28.691 1.00 43.65 367 GLU A C 1
ATOM 2908 O O . GLU A 1 369 ? 22.826 87.887 27.933 1.00 38.89 367 GLU A O 1
ATOM 2914 N N . ARG A 1 370 ? 23.194 85.718 28.383 1.00 37.09 368 ARG A N 1
ATOM 2915 C CA . ARG A 1 370 ? 23.819 85.491 27.086 1.00 34.59 368 ARG A CA 1
ATOM 2916 C C . ARG A 1 370 ? 22.779 85.509 25.977 1.00 35.26 368 ARG A C 1
ATOM 2917 O O . ARG A 1 370 ? 23.078 85.901 24.853 1.00 38.94 368 ARG A O 1
ATOM 2925 N N . MET A 1 371 ? 21.566 85.049 26.269 1.00 38.34 369 MET A N 1
ATOM 2926 C CA . MET A 1 371 ? 20.523 85.086 25.251 1.00 40.04 369 MET A CA 1
ATOM 2927 C C . MET A 1 371 ? 20.154 86.530 24.903 1.00 36.52 369 MET A C 1
ATOM 2928 O O . MET A 1 371 ? 19.982 86.871 23.736 1.00 45.26 369 MET A O 1
ATOM 2933 N N . LYS A 1 372 ? 20.011 87.362 25.925 1.00 41.37 370 LYS A N 1
ATOM 2934 C CA . LYS A 1 372 ? 19.731 88.786 25.711 1.00 41.48 370 LYS A CA 1
ATOM 2935 C C . LYS A 1 372 ? 20.790 89.419 24.806 1.00 44.51 370 LYS A C 1
ATOM 2936 O O . LYS A 1 372 ? 20.470 90.226 23.925 1.00 43.94 370 LYS A O 1
ATOM 2942 N N . GLU A 1 373 ? 22.046 89.041 25.030 1.00 37.83 371 GLU A N 1
ATOM 2943 C CA . GLU A 1 373 ? 23.161 89.538 24.229 1.00 40.86 371 GLU A CA 1
ATOM 2944 C C . GLU A 1 373 ? 23.016 89.141 22.769 1.00 35.77 371 GLU A C 1
ATOM 2945 O O . GLU A 1 373 ? 23.181 89.972 21.880 1.00 40.93 371 GLU A O 1
ATOM 2951 N N . VAL A 1 374 ? 22.704 87.867 22.522 1.00 38.55 372 VAL A N 1
ATOM 2952 C CA . VAL A 1 374 ? 22.471 87.405 21.161 1.00 36.93 372 VAL A CA 1
ATOM 2953 C C . VAL A 1 374 ? 21.382 88.240 20.487 1.00 37.91 372 VAL A C 1
ATOM 2954 O O . VAL A 1 374 ? 21.556 88.703 19.361 1.00 40.91 372 VAL A O 1
ATOM 2958 N N . VAL A 1 375 ? 20.275 88.456 21.188 1.00 37.18 373 VAL A N 1
ATOM 2959 C CA . VAL A 1 375 ? 19.137 89.158 20.601 1.00 41.58 373 VAL A CA 1
ATOM 2960 C C . VAL A 1 375 ? 19.433 90.647 20.357 1.00 41.42 373 VAL A C 1
ATOM 2961 O O . VAL A 1 375 ? 19.033 91.191 19.333 1.00 45.07 373 VAL A O 1
ATOM 2965 N N . ARG A 1 376 ? 20.144 91.296 21.274 1.00 42.93 374 ARG A N 1
ATOM 2966 C CA . ARG A 1 376 ? 20.577 92.677 21.031 1.00 45.28 374 ARG A CA 1
ATOM 2967 C C . ARG A 1 376 ? 21.375 92.749 19.734 1.00 45.55 374 ARG A C 1
ATOM 2968 O O . ARG A 1 376 ? 21.191 93.667 18.935 1.00 42.43 374 ARG A O 1
ATOM 2976 N N . ASN A 1 377 ? 22.247 91.767 19.515 1.00 38.72 375 ASN A N 1
ATOM 2977 C CA . ASN A 1 377 ? 23.139 91.828 18.370 1.00 38.78 375 ASN A CA 1
ATOM 2978 C C . ASN A 1 377 ? 22.438 91.399 17.085 1.00 39.64 375 ASN A C 1
ATOM 2979 O O . ASN A 1 377 ? 22.762 91.899 16.009 1.00 42.33 375 ASN A O 1
ATOM 2984 N N . TYR A 1 378 ? 21.474 90.482 17.192 1.00 41.36 376 TYR A N 1
ATOM 2985 C CA . TYR A 1 378 ? 20.556 90.227 16.089 1.00 39.05 376 TYR A CA 1
ATOM 2986 C C . TYR A 1 378 ? 19.911 91.534 15.604 1.00 42.87 376 TYR A C 1
ATOM 2987 O O . TYR A 1 378 ? 19.806 91.781 14.402 1.00 43.39 376 TYR A O 1
ATOM 2996 N N . ASN A 1 379 ? 19.457 92.350 16.550 1.00 40.86 377 ASN A N 1
ATOM 2997 C CA . ASN A 1 379 ? 18.746 93.574 16.200 1.00 44.21 377 ASN A CA 1
ATOM 2998 C C . ASN A 1 379 ? 19.685 94.590 15.560 1.00 42.95 377 ASN A C 1
ATOM 2999 O O . ASN A 1 379 ? 19.294 95.326 14.653 1.00 45.08 377 ASN A O 1
ATOM 3004 N N . VAL A 1 380 ? 20.928 94.625 16.036 1.00 40.94 378 VAL A N 1
ATOM 3005 C CA . VAL A 1 380 ? 21.937 95.483 15.427 1.00 46.60 378 VAL A CA 1
ATOM 3006 C C . VAL A 1 380 ? 22.154 95.057 13.980 1.00 43.86 378 VAL A C 1
ATOM 3007 O O . VAL A 1 380 ? 22.171 95.889 13.078 1.00 41.49 378 VAL A O 1
ATOM 3011 N N . GLU A 1 381 ? 22.278 93.749 13.767 1.00 39.61 379 GLU A N 1
ATOM 3012 C CA . GLU A 1 381 ? 22.474 93.193 12.432 1.00 40.71 379 GLU A CA 1
ATOM 3013 C C . GLU A 1 381 ? 21.316 93.597 11.508 1.00 41.23 379 GLU A C 1
ATOM 3014 O O . GLU A 1 381 ? 21.528 93.945 10.345 1.00 49.01 379 GLU A O 1
ATOM 3020 N N . SER A 1 382 ? 20.095 93.570 12.037 1.00 43.62 380 SER A N 1
ATOM 3021 C CA . SER A 1 382 ? 18.928 93.976 11.274 1.00 47.94 380 SER A CA 1
ATOM 3022 C C . SER A 1 382 ? 19.006 95.457 10.912 1.00 55.56 380 SER A C 1
ATOM 3023 O O . SER A 1 382 ? 18.723 95.841 9.777 1.00 51.71 380 SER A O 1
ATOM 3026 N N . THR A 1 383 ? 19.382 96.284 11.883 1.00 46.86 381 THR A N 1
ATOM 3027 C CA . THR A 1 383 ? 19.510 97.722 11.642 1.00 50.34 381 THR A CA 1
ATOM 3028 C C . THR A 1 383 ? 20.511 97.990 10.527 1.00 47.88 381 THR A C 1
ATOM 3029 O O . THR A 1 383 ? 20.224 98.738 9.600 1.00 49.93 381 THR A O 1
ATOM 3033 N N . TRP A 1 384 ? 21.671 97.344 10.603 1.00 45.29 382 TRP A N 1
ATOM 3034 C CA . TRP A 1 384 ? 22.695 97.506 9.578 1.00 44.74 382 TRP A CA 1
ATOM 3035 C C . TRP A 1 384 ? 22.162 97.155 8.199 1.00 51.17 382 TRP A C 1
ATOM 3036 O O . TRP A 1 384 ? 22.408 97.862 7.222 1.00 50.81 382 TRP A O 1
ATOM 3047 N N . PHE A 1 385 ? 21.408 96.066 8.134 1.00 54.38 383 PHE A N 1
ATOM 3048 C CA . PHE A 1 385 ? 20.828 95.612 6.882 1.00 51.43 383 PHE A CA 1
ATOM 3049 C C . PHE A 1 385 ? 19.883 96.642 6.285 1.00 51.10 383 PHE A C 1
ATOM 3050 O O . PHE A 1 385 ? 19.987 96.968 5.108 1.00 58.51 383 PHE A O 1
ATOM 3058 N N . ILE A 1 386 ? 18.967 97.150 7.103 1.00 52.36 384 ILE A N 1
ATOM 3059 C CA . ILE A 1 386 ? 17.995 98.139 6.646 1.00 55.70 384 ILE A CA 1
ATOM 3060 C C . ILE A 1 386 ? 18.679 99.433 6.217 1.00 63.90 384 ILE A C 1
ATOM 3061 O O . ILE A 1 386 ? 18.311 100.036 5.208 1.00 59.11 384 ILE A O 1
ATOM 3066 N N . GLU A 1 387 ? 19.688 99.846 6.978 1.00 54.55 385 GLU A N 1
ATOM 3067 C CA . GLU A 1 387 ? 20.360 101.117 6.720 1.00 59.84 385 GLU A CA 1
ATOM 3068 C C . GLU A 1 387 ? 21.345 101.002 5.561 1.00 55.03 385 GLU A C 1
ATOM 3069 O O . GLU A 1 387 ? 21.796 102.009 5.020 1.00 56.15 385 GLU A O 1
ATOM 3075 N N . GLY A 1 388 ? 21.671 99.770 5.182 1.00 53.23 386 GLY A N 1
ATOM 3076 C CA . GLY A 1 388 ? 22.651 99.529 4.139 1.00 59.53 386 GLY A CA 1
ATOM 3077 C C . GLY A 1 388 ? 24.059 99.857 4.599 1.00 51.27 386 GLY A C 1
ATOM 3078 O O . GLY A 1 388 ? 24.873 100.361 3.831 1.00 54.64 386 GLY A O 1
ATOM 3079 N N . TYR A 1 389 ? 24.338 99.574 5.865 1.00 48.42 387 TYR A N 1
ATOM 3080 C CA . TYR A 1 389 ? 25.610 99.920 6.487 1.00 46.57 387 TYR A CA 1
ATOM 3081 C C . TYR A 1 389 ? 26.656 98.832 6.304 1.00 45.54 387 TYR A C 1
ATOM 3082 O O . TYR A 1 389 ? 26.384 97.663 6.576 1.00 47.14 387 TYR A O 1
ATOM 3091 N N . THR A 1 390 ? 27.855 99.202 5.862 1.00 45.46 388 THR A N 1
ATOM 3092 C CA . THR A 1 390 ? 28.957 98.230 5.832 1.00 45.71 388 THR A CA 1
ATOM 3093 C C . THR A 1 390 ? 30.063 98.663 6.791 1.00 44.24 388 THR A C 1
ATOM 3094 O O . THR A 1 390 ? 30.904 99.490 6.443 1.00 46.60 388 THR A O 1
ATOM 3098 N N . PRO A 1 391 ? 30.057 98.112 8.008 1.00 38.37 389 PRO A N 1
ATOM 3099 C CA . PRO A 1 391 ? 31.031 98.457 9.043 1.00 42.11 389 PRO A CA 1
ATOM 3100 C C . PRO A 1 391 ? 32.443 97.966 8.725 1.00 43.86 389 PRO A C 1
ATOM 3101 O O . PRO A 1 391 ? 32.605 97.014 7.960 1.00 42.24 389 PRO A O 1
ATOM 3105 N N . PRO A 1 392 ? 33.457 98.609 9.314 1.00 38.70 390 PRO A N 1
ATOM 3106 C CA . PRO A 1 392 ? 34.813 98.042 9.286 1.00 37.10 390 PRO A CA 1
ATOM 3107 C C . PRO A 1 392 ? 34.842 96.700 10.003 1.00 37.77 390 PRO A C 1
ATOM 3108 O O . PRO A 1 392 ? 33.927 96.408 10.772 1.00 37.20 390 PRO A O 1
ATOM 3112 N N . VAL A 1 393 ? 35.866 95.888 9.758 1.00 36.67 391 VAL A N 1
ATOM 3113 C CA . VAL A 1 393 ? 35.877 94.531 10.290 1.00 35.75 391 VAL A CA 1
ATOM 3114 C C . VAL A 1 393 ? 35.794 94.501 11.816 1.00 32.73 391 VAL A C 1
ATOM 3115 O O . VAL A 1 393 ? 35.104 93.661 12.379 1.00 31.78 391 VAL A O 1
ATOM 3119 N N . SER A 1 394 ? 36.487 95.423 12.481 1.00 37.29 392 SER A N 1
ATOM 3120 C CA . SER A 1 394 ? 36.504 95.428 13.938 1.00 37.43 392 SER A CA 1
ATOM 3121 C C . SER A 1 394 ? 35.088 95.640 14.477 1.00 39.39 392 SER A C 1
ATOM 3122 O O . SER A 1 394 ? 34.657 94.944 15.391 1.00 35.90 392 SER A O 1
ATOM 3125 N N . GLU A 1 395 ? 34.363 96.589 13.896 1.00 35.07 393 GLU A N 1
ATOM 3126 C CA . GLU A 1 395 ? 32.983 96.827 14.306 1.00 34.03 393 GLU A CA 1
ATOM 3127 C C . GLU A 1 395 ? 32.079 95.645 13.945 1.00 33.18 393 GLU A C 1
ATOM 3128 O O . GLU A 1 395 ? 31.229 95.246 14.738 1.00 35.16 393 GLU A O 1
ATOM 3134 N N . TYR A 1 396 ? 32.263 95.091 12.748 1.00 32.23 394 TYR A N 1
ATOM 3135 C CA . TYR A 1 396 ? 31.510 93.911 12.340 1.00 34.50 394 TYR A CA 1
ATOM 3136 C C . TYR A 1 396 ? 31.634 92.795 13.368 1.00 34.78 394 TYR A C 1
ATOM 3137 O O . TYR A 1 396 ? 30.638 92.245 13.827 1.00 35.72 394 TYR A O 1
ATOM 3146 N N . LEU A 1 397 ? 32.867 92.469 13.733 1.00 35.14 395 LEU A N 1
ATOM 3147 C CA . LEU A 1 397 ? 33.104 91.365 14.652 1.00 38.53 395 LEU A CA 1
ATOM 3148 C C . LEU A 1 397 ? 32.567 91.668 16.041 1.00 33.16 395 LEU A C 1
ATOM 3149 O O . LEU A 1 397 ? 32.060 90.768 16.706 1.00 34.45 395 LEU A O 1
ATOM 3154 N N . SER A 1 398 ? 32.659 92.926 16.476 1.00 33.43 396 SER A N 1
ATOM 3155 C CA . SER A 1 398 ? 32.166 93.279 17.806 1.00 28.84 396 SER A CA 1
ATOM 3156 C C . SER A 1 398 ? 30.682 92.919 17.941 1.00 37.21 396 SER A C 1
ATOM 3157 O O . SER A 1 398 ? 30.211 92.612 19.035 1.00 35.95 396 SER A O 1
ATOM 3160 N N . ASN A 1 399 ? 29.951 92.943 16.829 1.00 34.24 397 ASN A N 1
ATOM 3161 C CA . ASN A 1 399 ? 28.550 92.519 16.852 1.00 31.99 397 ASN A CA 1
ATOM 3162 C C . ASN A 1 399 ? 28.352 91.058 16.468 1.00 34.54 397 ASN A C 1
ATOM 3163 O O . ASN A 1 399 ? 27.592 90.337 17.116 1.00 35.20 397 ASN A O 1
ATOM 3168 N N . ALA A 1 400 ? 29.023 90.644 15.398 1.00 32.46 398 ALA A N 1
ATOM 3169 C CA . ALA A 1 400 ? 28.723 89.378 14.744 1.00 34.64 398 ALA A CA 1
ATOM 3170 C C . ALA A 1 400 ? 29.298 88.174 15.477 1.00 37.23 398 ALA A C 1
ATOM 3171 O O . ALA A 1 400 ? 28.881 87.052 15.212 1.00 34.95 398 ALA A O 1
ATOM 3173 N N . LEU A 1 401 ? 30.245 88.380 16.388 1.00 30.82 399 LEU A N 1
ATOM 3174 C CA . LEU A 1 401 ? 30.758 87.222 17.127 1.00 33.94 399 LEU A CA 1
ATOM 3175 C C . LEU A 1 401 ? 29.635 86.616 17.981 1.00 36.35 399 LEU A C 1
ATOM 3176 O O . LEU A 1 401 ? 29.413 85.413 17.944 1.00 33.24 399 LEU A O 1
ATOM 3181 N N . ALA A 1 402 ? 28.892 87.446 18.712 1.00 33.73 400 ALA A N 1
ATOM 3182 C CA . ALA A 1 402 ? 27.829 86.904 19.558 1.00 30.05 400 ALA A CA 1
ATOM 3183 C C . ALA A 1 402 ? 26.689 86.308 18.734 1.00 32.76 400 ALA A C 1
ATOM 3184 O O . ALA A 1 402 ? 26.011 85.385 19.201 1.00 33.82 400 ALA A O 1
ATOM 3186 N N . THR A 1 403 ? 26.472 86.804 17.515 1.00 32.10 401 THR A N 1
ATOM 3187 C CA . THR A 1 403 ? 25.349 86.296 16.730 1.00 34.87 401 THR A CA 1
ATOM 3188 C C . THR A 1 403 ? 25.608 84.883 16.205 1.00 32.34 401 THR A C 1
ATOM 3189 O O . THR A 1 403 ? 24.714 84.292 15.615 1.00 35.73 401 THR A O 1
ATOM 3193 N N . THR A 1 404 ? 26.814 84.348 16.406 1.00 32.04 402 THR A N 1
ATOM 3194 C CA . THR A 1 404 ? 27.041 82.912 16.160 1.00 28.12 402 THR A CA 1
ATOM 3195 C C . THR A 1 404 ? 26.223 82.062 17.112 1.00 33.68 402 THR A C 1
ATOM 3196 O O . THR A 1 404 ? 26.009 80.877 16.861 1.00 30.87 402 THR A O 1
ATOM 3200 N N . THR A 1 405 ? 25.812 82.691 18.213 1.00 31.45 403 THR A N 1
ATOM 3201 C CA . THR A 1 405 ? 25.179 82.078 19.388 1.00 33.61 403 THR A CA 1
ATOM 3202 C C . THR A 1 405 ? 26.170 81.267 20.235 1.00 29.95 403 THR A C 1
ATOM 3203 O O . THR A 1 405 ? 25.778 80.709 21.253 1.00 33.98 403 THR A O 1
ATOM 3207 N N . TYR A 1 406 ? 27.447 81.237 19.856 1.00 28.56 404 TYR A N 1
ATOM 3208 C CA . TYR A 1 406 ? 28.371 80.314 20.518 1.00 28.83 404 TYR A CA 1
ATOM 3209 C C . TYR A 1 406 ? 28.736 80.681 21.973 1.00 31.04 404 TYR A C 1
ATOM 3210 O O . TYR A 1 406 ? 28.948 79.782 22.782 1.00 28.75 404 TYR A O 1
ATOM 3219 N N . TYR A 1 407 ? 28.776 81.965 22.339 1.00 28.97 405 TYR A N 1
ATOM 3220 C CA . TYR A 1 407 ? 28.945 82.288 23.768 1.00 31.58 405 TYR A CA 1
ATOM 3221 C C . TYR A 1 407 ? 27.764 81.715 24.552 1.00 32.82 405 TYR A C 1
ATOM 3222 O O . TYR A 1 407 ? 27.893 81.181 25.663 1.00 29.84 405 TYR A O 1
ATOM 3231 N N . TYR A 1 408 ? 26.603 81.888 23.950 1.00 30.84 406 TYR A N 1
ATOM 3232 C CA . TYR A 1 408 ? 25.335 81.466 24.514 1.00 28.04 406 TYR A CA 1
ATOM 3233 C C . TYR A 1 408 ? 25.250 79.923 24.623 1.00 30.92 406 TYR A C 1
ATOM 3234 O O . TYR A 1 408 ? 24.851 79.381 25.658 1.00 30.07 406 TYR A O 1
ATOM 3243 N N . LEU A 1 409 ? 25.615 79.225 23.557 1.00 28.95 407 LEU A N 1
ATOM 3244 C CA . LEU A 1 409 ? 25.540 77.758 23.584 1.00 30.45 407 LEU A CA 1
ATOM 3245 C C . LEU A 1 409 ? 26.560 77.171 24.561 1.00 28.79 407 LEU A C 1
ATOM 3246 O O . LEU A 1 409 ? 26.268 76.189 25.247 1.00 30.71 407 LEU A O 1
ATOM 3251 N N . ALA A 1 410 ? 27.753 77.760 24.642 1.00 26.18 408 ALA A N 1
ATOM 3252 C CA . ALA A 1 410 ? 28.741 77.227 25.578 1.00 26.70 408 ALA A CA 1
ATOM 3253 C C . ALA A 1 410 ? 28.231 77.387 27.013 1.00 27.43 408 ALA A C 1
ATOM 3254 O O . ALA A 1 410 ? 28.362 76.484 27.838 1.00 30.50 408 ALA A O 1
ATOM 3256 N N . THR A 1 411 ? 27.645 78.539 27.302 1.00 28.14 409 THR A N 1
ATOM 3257 C CA . THR A 1 411 ? 27.076 78.794 28.617 1.00 27.41 409 THR A CA 1
ATOM 3258 C C . THR A 1 411 ? 25.943 77.822 28.911 1.00 34.22 409 THR A C 1
ATOM 3259 O O . THR A 1 411 ? 25.829 77.285 30.018 1.00 34.54 409 THR A O 1
ATOM 3263 N N . THR A 1 412 ? 25.100 77.610 27.909 1.00 30.35 410 THR A N 1
ATOM 3264 C CA . THR A 1 412 ? 23.990 76.671 28.030 1.00 33.64 410 THR A CA 1
ATOM 3265 C C . THR A 1 412 ? 24.485 75.251 28.287 1.00 32.35 410 THR A C 1
ATOM 3266 O O . THR A 1 412 ? 23.870 74.500 29.059 1.00 34.21 410 THR A O 1
ATOM 3270 N N . SER A 1 413 ? 25.617 74.895 27.681 1.00 31.18 411 SER A N 1
ATOM 3271 C CA . SER A 1 413 ? 26.112 73.522 27.792 1.00 31.65 411 SER A CA 1
ATOM 3272 C C . SER A 1 413 ? 26.450 73.177 29.244 1.00 31.62 411 SER A C 1
ATOM 3273 O O . SER A 1 413 ? 26.429 72.002 29.621 1.00 32.89 411 SER A O 1
ATOM 3276 N N . TYR A 1 414 ? 26.724 74.196 30.063 1.00 29.09 412 TYR A N 1
ATOM 3277 C CA . TYR A 1 414 ? 27.086 73.965 31.466 1.00 29.42 412 TYR A CA 1
ATOM 3278 C C . TYR A 1 414 ? 25.882 73.728 32.377 1.00 33.86 412 TYR A C 1
ATOM 3279 O O . TYR A 1 414 ? 26.037 73.177 33.465 1.00 37.61 412 TYR A O 1
ATOM 3288 N N . LEU A 1 415 ? 24.697 74.173 31.959 1.00 32.68 413 LEU A N 1
ATOM 3289 C CA . LEU A 1 415 ? 23.531 74.145 32.836 1.00 40.96 413 LEU A CA 1
ATOM 3290 C C . LEU A 1 415 ? 23.269 72.752 33.404 1.00 41.95 413 LEU A C 1
ATOM 3291 O O . LEU A 1 415 ? 23.038 72.595 34.603 1.00 40.22 413 LEU A O 1
ATOM 3296 N N . GLY A 1 416 ? 23.330 71.742 32.546 1.00 40.39 414 GLY A N 1
ATOM 3297 C CA . GLY A 1 416 ? 22.969 70.400 32.953 1.00 39.36 414 GLY A CA 1
ATOM 3298 C C . GLY A 1 416 ? 24.140 69.613 33.494 1.00 44.75 414 GLY A C 1
ATOM 3299 O O . GLY A 1 416 ? 23.985 68.459 33.895 1.00 39.80 414 GLY A O 1
ATOM 3300 N N . MET A 1 417 ? 25.321 70.223 33.496 1.00 36.90 415 MET A N 1
ATOM 3301 C CA . MET A 1 417 ? 26.504 69.540 34.004 1.00 37.87 415 MET A CA 1
ATOM 3302 C C . MET A 1 417 ? 26.555 69.675 35.514 1.00 43.93 415 MET A C 1
ATOM 3303 O O . MET A 1 417 ? 26.744 70.764 36.051 1.00 39.93 415 MET A O 1
ATOM 3308 N N . LYS A 1 418 ? 26.383 68.545 36.190 1.00 39.96 416 LYS A N 1
ATOM 3309 C CA . LYS A 1 418 ? 26.184 68.521 37.633 1.00 45.44 416 LYS A CA 1
ATOM 3310 C C . LYS A 1 418 ? 27.352 69.134 38.408 1.00 42.80 416 LYS A C 1
ATOM 3311 O O . LYS A 1 418 ? 27.167 69.648 39.506 1.00 51.39 416 LYS A O 1
ATOM 3317 N N . SER A 1 419 ? 28.551 69.101 37.834 1.00 42.68 417 SER A N 1
ATOM 3318 C CA . SER A 1 419 ? 29.728 69.564 38.558 1.00 47.30 417 SER A CA 1
ATOM 3319 C C . SER A 1 419 ? 30.086 71.030 38.284 1.00 41.13 417 SER A C 1
ATOM 3320 O O . SER A 1 419 ? 31.039 71.557 38.857 1.00 46.11 417 SER A O 1
ATOM 3323 N N . ALA A 1 420 ? 29.329 71.689 37.413 1.00 43.46 418 ALA A N 1
ATOM 3324 C CA . ALA A 1 420 ? 29.600 73.090 37.084 1.00 44.64 418 ALA A CA 1
ATOM 3325 C C . ALA A 1 420 ? 29.310 74.000 38.274 1.00 49.83 418 ALA A C 1
ATOM 3326 O O . ALA A 1 420 ? 28.254 73.908 38.891 1.00 57.12 418 ALA A O 1
ATOM 3328 N N . THR A 1 421 ? 30.255 74.877 38.593 1.00 43.16 419 THR A N 1
ATOM 3329 C CA . THR A 1 421 ? 30.108 75.772 39.730 1.00 45.42 419 THR A CA 1
ATOM 3330 C C . THR A 1 421 ? 29.999 77.218 39.274 1.00 45.36 419 THR A C 1
ATOM 3331 O O . THR A 1 421 ? 30.175 77.529 38.095 1.00 41.59 419 THR A O 1
ATOM 3335 N N . GLU A 1 422 ? 29.716 78.099 40.223 1.00 45.94 420 GLU A N 1
ATOM 3336 C CA . GLU A 1 422 ? 29.607 79.516 39.935 1.00 46.92 420 GLU A CA 1
ATOM 3337 C C . GLU A 1 422 ? 30.921 80.059 39.383 1.00 42.63 420 GLU A C 1
ATOM 3338 O O . GLU A 1 422 ? 30.930 80.937 38.523 1.00 46.81 420 GLU A O 1
ATOM 3344 N N . GLN A 1 423 ? 32.031 79.526 39.879 1.00 47.08 421 GLN A N 1
ATOM 3345 C CA . GLN A 1 423 ? 33.346 79.952 39.420 1.00 46.22 421 GLN A CA 1
ATOM 3346 C C . GLN A 1 423 ? 33.570 79.576 37.959 1.00 46.90 421 GLN A C 1
ATOM 3347 O O . GLN A 1 423 ? 34.234 80.305 37.229 1.00 39.24 421 GLN A O 1
ATOM 3353 N N . ASP A 1 424 ? 33.009 78.445 37.534 1.00 44.20 422 ASP A N 1
ATOM 3354 C CA . ASP A 1 424 ? 33.117 78.026 36.141 1.00 37.45 422 ASP A CA 1
ATOM 3355 C C . ASP A 1 424 ? 32.341 78.991 35.246 1.00 37.12 422 ASP A C 1
ATOM 3356 O O . ASP A 1 424 ? 32.824 79.386 34.184 1.00 36.13 422 ASP A O 1
ATOM 3361 N N . PHE A 1 425 ? 31.140 79.375 35.677 1.00 39.50 423 PHE A N 1
ATOM 3362 C CA . PHE A 1 425 ? 30.346 80.351 34.925 1.00 37.40 423 PHE A CA 1
ATOM 3363 C C . PHE A 1 425 ? 31.011 81.719 34.913 1.00 37.50 423 PHE A C 1
ATOM 3364 O O . PHE A 1 425 ? 30.936 82.448 33.923 1.00 36.55 423 PHE A O 1
ATOM 3372 N N . GLU A 1 426 ? 31.649 82.066 36.025 1.00 36.50 424 GLU A N 1
ATOM 3373 C CA . GLU A 1 426 ? 32.338 83.347 36.135 1.00 40.79 424 GLU A CA 1
ATOM 3374 C C . GLU A 1 426 ? 33.498 83.408 35.139 1.00 37.34 424 GLU A C 1
ATOM 3375 O O . GLU A 1 426 ? 33.700 84.420 34.465 1.00 35.80 424 GLU A O 1
ATOM 3381 N N . TRP A 1 427 ? 34.255 82.322 35.044 1.00 36.28 425 TRP A N 1
ATOM 3382 C CA . TRP A 1 427 ? 35.346 82.243 34.074 1.00 32.38 425 TRP A CA 1
ATOM 3383 C C . TRP A 1 427 ? 34.819 82.407 32.651 1.00 36.27 425 TRP A C 1
ATOM 3384 O O . TRP A 1 427 ? 35.389 83.139 31.845 1.00 29.34 425 TRP A O 1
ATOM 3395 N N . LEU A 1 428 ? 33.710 81.738 32.354 1.00 29.77 426 LEU A N 1
ATOM 3396 C CA . LEU A 1 428 ? 33.143 81.755 31.008 1.00 30.80 426 LEU A CA 1
ATOM 3397 C C . LEU A 1 428 ? 32.611 83.142 30.654 1.00 31.23 426 LEU A C 1
ATOM 3398 O O . LEU A 1 428 ? 32.673 83.579 29.498 1.00 30.83 426 LEU A O 1
ATOM 3403 N N . SER A 1 429 ? 32.098 83.834 31.661 1.00 30.47 427 SER A N 1
ATOM 3404 C CA . SER A 1 429 ? 31.490 85.144 31.456 1.00 31.41 427 SER A CA 1
ATOM 3405 C C . SER A 1 429 ? 32.517 86.203 31.016 1.00 37.45 427 SER A C 1
ATOM 3406 O O . SER A 1 429 ? 32.147 87.252 30.481 1.00 38.23 427 SER A O 1
ATOM 3409 N N . LYS A 1 430 ? 33.801 85.930 31.238 1.00 33.89 428 LYS A N 1
ATOM 3410 C CA . LYS A 1 430 ? 34.844 86.905 30.910 1.00 33.34 428 LYS A CA 1
ATOM 3411 C C . LYS A 1 430 ? 35.353 86.719 29.491 1.00 38.24 428 LYS A C 1
ATOM 3412 O O . LYS A 1 430 ? 36.345 87.325 29.107 1.00 36.19 428 LYS A O 1
ATOM 3418 N N . ASN A 1 431 ? 34.663 85.880 28.717 1.00 28.43 429 ASN A N 1
ATOM 3419 C CA . ASN A 1 431 ? 35.052 85.588 27.336 1.00 27.52 429 ASN A CA 1
ATOM 3420 C C . ASN A 1 431 ? 36.488 85.105 27.253 1.00 30.70 429 ASN A C 1
ATOM 3421 O O . ASN A 1 431 ? 37.339 85.781 26.671 1.00 29.07 429 ASN A O 1
ATOM 3426 N N . PRO A 1 432 ? 36.772 83.947 27.867 1.00 27.01 430 PRO A N 1
ATOM 3427 C CA . PRO A 1 432 ? 38.147 83.448 27.890 1.00 29.03 430 PRO A CA 1
ATOM 3428 C C . PRO A 1 432 ? 38.615 83.120 26.478 1.00 32.00 430 PRO A C 1
ATOM 3429 O O . PRO A 1 432 ? 37.791 82.871 25.591 1.00 26.20 430 PRO A O 1
ATOM 3433 N N . LYS A 1 433 ? 39.928 83.118 26.281 1.00 26.89 431 LYS A N 1
ATOM 3434 C CA . LYS A 1 433 ? 40.524 82.932 24.967 1.00 26.34 431 LYS A CA 1
ATOM 3435 C C . LYS A 1 433 ? 40.004 81.707 24.199 1.00 26.18 431 LYS A C 1
ATOM 3436 O O . LYS A 1 433 ? 39.723 81.790 22.999 1.00 24.47 431 LYS A O 1
ATOM 3442 N N . ILE A 1 434 ? 39.897 80.565 24.873 1.00 23.91 432 ILE A N 1
ATOM 3443 C CA . ILE A 1 434 ? 39.477 79.338 24.187 1.00 24.67 432 ILE A CA 1
ATOM 3444 C C . ILE A 1 434 ? 38.033 79.457 23.668 1.00 24.44 432 ILE A C 1
ATOM 3445 O O . ILE A 1 434 ? 37.698 78.936 22.599 1.00 23.66 432 ILE A O 1
ATOM 3450 N N . LEU A 1 435 ? 37.183 80.142 24.419 1.00 23.52 433 LEU A N 1
ATOM 3451 C CA . LEU A 1 435 ? 35.811 80.380 23.976 1.00 23.70 433 LEU A CA 1
ATOM 3452 C C . LEU A 1 435 ? 35.782 81.350 22.793 1.00 23.32 433 LEU A C 1
ATOM 3453 O O . LEU A 1 435 ? 35.082 81.135 21.801 1.00 25.55 433 LEU A O 1
ATOM 3458 N N . GLU A 1 436 ? 36.536 82.434 22.912 1.00 25.47 434 GLU A N 1
ATOM 3459 C CA . GLU A 1 436 ? 36.600 83.434 21.855 1.00 26.93 434 GLU A CA 1
ATOM 3460 C C . GLU A 1 436 ? 37.050 82.762 20.553 1.00 28.36 434 GLU A C 1
ATOM 3461 O O . GLU A 1 436 ? 36.527 83.047 19.480 1.00 24.23 434 GLU A O 1
ATOM 3467 N N . ALA A 1 437 ? 37.996 81.832 20.666 1.00 24.65 435 ALA A N 1
ATOM 3468 C CA . ALA A 1 437 ? 38.518 81.133 19.498 1.00 22.03 435 ALA A CA 1
ATOM 3469 C C . ALA A 1 437 ? 37.441 80.282 18.829 1.00 24.05 435 ALA A C 1
ATOM 3470 O O . ALA A 1 437 ? 37.299 80.279 17.607 1.00 23.53 435 ALA A O 1
ATOM 3472 N N . SER A 1 438 ? 36.686 79.548 19.632 1.00 23.41 436 SER A N 1
ATOM 3473 C CA . SER A 1 438 ? 35.612 78.710 19.097 1.00 24.86 436 SER A CA 1
ATOM 3474 C C . SER A 1 438 ? 34.550 79.567 18.386 1.00 27.93 436 SER A C 1
ATOM 3475 O O . SER A 1 438 ? 34.038 79.210 17.315 1.00 25.21 436 SER A O 1
ATOM 3478 N N . VAL A 1 439 ? 34.238 80.706 18.989 1.00 22.74 437 VAL A N 1
ATOM 3479 C CA . VAL A 1 439 ? 33.290 81.655 18.412 1.00 24.19 437 VAL A CA 1
ATOM 3480 C C . VAL A 1 439 ? 33.785 82.188 17.065 1.00 27.13 437 VAL A C 1
ATOM 3481 O O . VAL A 1 439 ? 33.045 82.224 16.082 1.00 26.15 437 VAL A O 1
ATOM 3485 N N . ILE A 1 440 ? 35.045 82.599 17.024 1.00 23.37 438 ILE A N 1
ATOM 3486 C CA . ILE A 1 440 ? 35.660 83.079 15.791 1.00 24.23 438 ILE A CA 1
ATOM 3487 C C . ILE A 1 440 ? 35.628 82.035 14.674 1.00 23.24 438 ILE A C 1
ATOM 3488 O O . ILE A 1 440 ? 35.324 82.333 13.515 1.00 26.15 438 ILE A O 1
ATOM 3493 N N . ILE A 1 441 ? 35.957 80.801 15.023 1.00 23.89 439 ILE A N 1
ATOM 3494 C CA . ILE A 1 441 ? 35.899 79.732 14.040 1.00 23.17 439 ILE A CA 1
ATOM 3495 C C . ILE A 1 441 ? 34.492 79.626 13.454 1.00 29.81 439 ILE A C 1
ATOM 3496 O O . ILE A 1 441 ? 34.328 79.549 12.234 1.00 29.03 439 ILE A O 1
ATOM 3501 N N . CYS A 1 442 ? 33.477 79.655 14.314 1.00 23.99 440 CYS A N 1
ATOM 3502 C CA . CYS A 1 442 ? 32.103 79.564 13.825 1.00 28.64 440 CYS A CA 1
ATOM 3503 C C . CYS A 1 442 ? 31.786 80.748 12.910 1.00 27.87 440 CYS A C 1
ATOM 3504 O O . CYS A 1 442 ? 31.198 80.588 11.832 1.00 29.17 440 CYS A O 1
ATOM 3507 N N . ARG A 1 443 ? 32.198 81.934 13.335 1.00 28.55 441 ARG A N 1
ATOM 3508 C CA . ARG A 1 443 ? 31.923 83.152 12.583 1.00 31.73 441 ARG A CA 1
ATOM 3509 C C . ARG A 1 443 ? 32.559 83.133 11.201 1.00 31.73 441 ARG A C 1
ATOM 3510 O O . ARG A 1 443 ? 31.874 83.361 10.213 1.00 30.97 441 ARG A O 1
ATOM 3518 N N . VAL A 1 444 ? 33.859 82.843 11.116 1.00 26.95 442 VAL A N 1
ATOM 3519 C CA . VAL A 1 444 ? 34.540 83.008 9.836 1.00 29.13 442 VAL A CA 1
ATOM 3520 C C . VAL A 1 444 ? 34.226 81.874 8.865 1.00 31.56 442 VAL A C 1
ATOM 3521 O O . VAL A 1 444 ? 34.180 82.094 7.659 1.00 33.44 442 VAL A O 1
ATOM 3525 N N . ILE A 1 445 ? 33.977 80.674 9.384 1.00 27.92 443 ILE A N 1
ATOM 3526 C CA . ILE A 1 445 ? 33.640 79.548 8.523 1.00 27.02 443 ILE A CA 1
ATOM 3527 C C . ILE A 1 445 ? 32.226 79.719 7.963 1.00 33.39 443 ILE A C 1
ATOM 3528 O O . ILE A 1 445 ? 31.991 79.512 6.771 1.00 33.97 443 ILE A O 1
ATOM 3533 N N . ASP A 1 446 ? 31.292 80.139 8.809 1.00 29.08 444 ASP A N 1
ATOM 3534 C CA . ASP A 1 446 ? 29.947 80.431 8.325 1.00 36.38 444 ASP A CA 1
ATOM 3535 C C . ASP A 1 446 ? 29.945 81.556 7.291 1.00 35.58 444 ASP A C 1
ATOM 3536 O O . ASP A 1 446 ? 29.262 81.461 6.271 1.00 38.50 444 ASP A O 1
ATOM 3541 N N . ASP A 1 447 ? 30.716 82.612 7.552 1.00 33.72 445 ASP A N 1
ATOM 3542 C CA . ASP A 1 447 ? 30.764 83.760 6.648 1.00 37.01 445 ASP A CA 1
ATOM 3543 C C . ASP A 1 447 ? 31.336 83.381 5.292 1.00 38.33 445 ASP A C 1
ATOM 3544 O O . ASP A 1 447 ? 30.921 83.917 4.265 1.00 38.09 445 ASP A O 1
ATOM 3549 N N . THR A 1 448 ? 32.295 82.460 5.296 1.00 34.08 446 THR A N 1
ATOM 3550 C CA . THR A 1 448 ? 32.913 81.988 4.066 1.00 42.61 446 THR A CA 1
ATOM 3551 C C . THR A 1 448 ? 31.923 81.150 3.262 1.00 38.74 446 THR A C 1
ATOM 3552 O O . THR A 1 448 ? 31.851 81.255 2.032 1.00 43.27 446 THR A O 1
ATOM 3556 N N . ALA A 1 449 ? 31.141 80.339 3.967 1.00 36.80 447 ALA A N 1
ATOM 3557 C CA . ALA A 1 449 ? 30.207 79.419 3.318 1.00 41.49 447 ALA A CA 1
ATOM 3558 C C . ALA A 1 449 ? 28.961 80.129 2.816 1.00 49.70 447 ALA A C 1
ATOM 3559 O O . ALA A 1 449 ? 28.396 79.756 1.791 1.00 46.28 447 ALA A O 1
ATOM 3561 N N . THR A 1 450 ? 28.531 81.155 3.538 1.00 43.93 448 THR A N 1
ATOM 3562 C CA . THR A 1 450 ? 27.263 81.800 3.223 1.00 48.46 448 THR A CA 1
ATOM 3563 C C . THR A 1 450 ? 27.408 83.147 2.534 1.00 50.35 448 THR A C 1
ATOM 3564 O O . THR A 1 450 ? 26.403 83.819 2.291 1.00 52.33 448 THR A O 1
ATOM 3568 N N . TYR A 1 451 ? 28.636 83.542 2.205 1.00 48.70 449 TYR A N 1
ATOM 3569 C CA . TYR A 1 451 ? 28.855 84.859 1.604 1.00 53.75 449 TYR A CA 1
ATOM 3570 C C . TYR A 1 451 ? 28.025 85.087 0.339 1.00 62.79 449 TYR A C 1
ATOM 3571 O O . TYR A 1 451 ? 27.333 86.097 0.225 1.00 59.94 449 TYR A O 1
ATOM 3580 N N . GLU A 1 452 ? 28.089 84.149 -0.602 1.00 58.72 450 GLU A N 1
ATOM 3581 C CA . GLU A 1 452 ? 27.429 84.328 -1.898 1.00 66.83 450 GLU A CA 1
ATOM 3582 C C . GLU A 1 452 ? 25.910 84.478 -1.798 1.00 64.75 450 GLU A C 1
ATOM 3583 O O . GLU A 1 452 ? 25.335 85.410 -2.367 1.00 69.56 450 GLU A O 1
ATOM 3589 N N . VAL A 1 453 ? 25.265 83.568 -1.074 1.00 55.79 451 VAL A N 1
ATOM 3590 C CA . VAL A 1 453 ? 23.811 83.596 -0.948 1.00 71.16 451 VAL A CA 1
ATOM 3591 C C . VAL A 1 453 ? 23.331 84.841 -0.188 1.00 73.48 451 VAL A C 1
ATOM 3592 O O . VAL A 1 453 ? 22.345 85.466 -0.579 1.00 71.25 451 VAL A O 1
ATOM 3596 N N . GLU A 1 454 ? 24.034 85.220 0.876 1.00 69.61 452 GLU A N 1
ATOM 3597 C CA . GLU A 1 454 ? 23.652 86.407 1.633 1.00 68.53 452 GLU A CA 1
ATOM 3598 C C . GLU A 1 454 ? 23.868 87.667 0.793 1.00 72.33 452 GLU A C 1
ATOM 3599 O O . GLU A 1 454 ? 23.105 88.629 0.898 1.00 70.30 452 GLU A O 1
ATOM 3605 N N . LYS A 1 455 ? 24.896 87.647 -0.052 1.00 72.04 453 LYS A N 1
ATOM 3606 C CA . LYS A 1 455 ? 25.133 88.733 -1.002 1.00 75.87 453 LYS A CA 1
ATOM 3607 C C . LYS A 1 455 ? 23.946 88.884 -1.953 1.00 74.70 453 LYS A C 1
ATOM 3608 O O . LYS A 1 455 ? 23.526 90.000 -2.276 1.00 69.81 453 LYS A O 1
ATOM 3614 N N . SER A 1 456 ? 23.406 87.747 -2.385 1.00 73.11 454 SER A N 1
ATOM 3615 C CA . SER A 1 456 ? 22.264 87.710 -3.295 1.00 77.98 454 SER A CA 1
ATOM 3616 C C . SER A 1 456 ? 20.988 88.213 -2.634 1.00 73.04 454 SER A C 1
ATOM 3617 O O . SER A 1 456 ? 20.086 88.702 -3.307 1.00 72.84 454 SER A O 1
ATOM 3620 N N . ARG A 1 457 ? 20.915 88.079 -1.315 1.00 84.06 455 ARG A N 1
ATOM 3621 C CA . ARG A 1 457 ? 19.731 88.484 -0.568 1.00 82.52 455 ARG A CA 1
ATOM 3622 C C . ARG A 1 457 ? 19.842 89.930 -0.085 1.00 84.55 455 ARG A C 1
ATOM 3623 O O . ARG A 1 457 ? 19.002 90.400 0.684 1.00 86.55 455 ARG A O 1
ATOM 3631 N N . GLY A 1 458 ? 20.881 90.628 -0.538 1.00 80.96 456 GLY A N 1
ATOM 3632 C CA . GLY A 1 458 ? 21.037 92.046 -0.258 1.00 80.69 456 GLY A CA 1
ATOM 3633 C C . GLY A 1 458 ? 21.862 92.389 0.971 1.00 77.72 456 GLY A C 1
ATOM 3634 O O . GLY A 1 458 ? 22.012 93.565 1.312 1.00 71.17 456 GLY A O 1
ATOM 3635 N N . GLN A 1 459 ? 22.4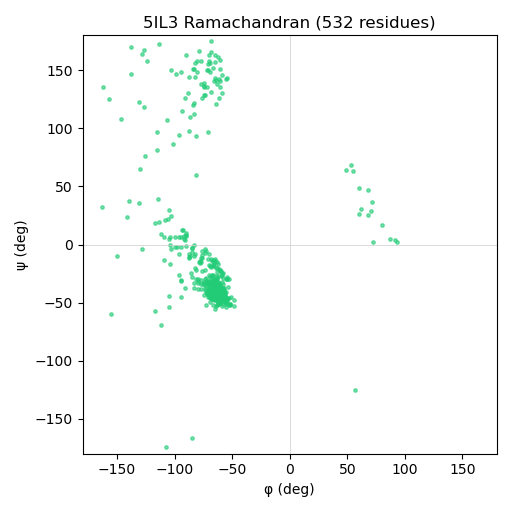00 91.370 1.637 1.00 73.30 457 GLN A N 1
ATOM 3636 C CA . GLN A 1 459 ? 23.174 91.576 2.858 1.00 73.26 457 GLN A CA 1
ATOM 3637 C C . GLN A 1 459 ? 24.519 92.231 2.561 1.00 75.31 457 GLN A C 1
ATOM 3638 O O . GLN A 1 459 ? 25.488 91.556 2.207 1.00 79.10 457 GLN A O 1
ATOM 3644 N N . ILE A 1 460 ? 24.571 93.550 2.717 1.00 68.32 458 ILE A N 1
ATOM 3645 C CA . ILE A 1 460 ? 25.785 94.311 2.461 1.00 65.36 458 ILE A CA 1
ATOM 3646 C C . ILE A 1 460 ? 26.744 94.298 3.650 1.00 59.72 458 ILE A C 1
ATOM 3647 O O . ILE A 1 460 ? 27.882 94.754 3.546 1.00 64.96 458 ILE A O 1
ATOM 3652 N N . ALA A 1 461 ? 26.273 93.797 4.786 1.00 53.87 459 ALA A N 1
ATOM 3653 C CA . ALA A 1 461 ? 27.107 93.731 5.979 1.00 59.02 459 ALA A CA 1
ATOM 3654 C C . ALA A 1 461 ? 27.588 92.311 6.267 1.00 58.13 459 ALA A C 1
ATOM 3655 O O . ALA A 1 461 ? 27.796 91.956 7.429 1.00 54.08 459 ALA A O 1
ATOM 3657 N N . THR A 1 462 ? 27.750 91.496 5.226 1.00 56.17 460 THR A N 1
ATOM 3658 C CA . THR A 1 462 ? 28.300 90.152 5.424 1.00 52.04 460 THR A CA 1
ATOM 3659 C C . THR A 1 462 ? 29.770 90.274 5.769 1.00 45.85 460 THR A C 1
ATOM 3660 O O . THR A 1 462 ? 30.436 91.210 5.323 1.00 48.00 460 THR A O 1
ATOM 3664 N N . GLY A 1 463 ? 30.271 89.323 6.547 1.00 47.80 461 GLY A N 1
ATOM 3665 C CA . GLY A 1 463 ? 31.658 89.333 6.980 1.00 46.65 461 GLY A CA 1
ATOM 3666 C C . GLY A 1 463 ? 32.652 89.564 5.863 1.00 51.65 461 GLY A C 1
ATOM 3667 O O . GLY A 1 463 ? 33.487 90.458 5.947 1.00 47.38 461 GLY A O 1
ATOM 3668 N N . ILE A 1 464 ? 32.553 88.767 4.804 1.00 45.86 462 ILE A N 1
ATOM 3669 C CA . ILE A 1 464 ? 33.488 88.865 3.695 1.00 45.52 462 ILE A CA 1
ATOM 3670 C C . ILE A 1 464 ? 33.409 90.243 3.049 1.00 45.43 462 ILE A C 1
ATOM 3671 O O . ILE A 1 464 ? 34.434 90.839 2.721 1.00 46.58 462 ILE A O 1
ATOM 3676 N N . GLU A 1 465 ? 32.192 90.755 2.897 1.00 45.81 463 GLU A N 1
ATOM 3677 C CA . GLU A 1 465 ? 31.980 92.083 2.333 1.00 48.75 463 GLU A CA 1
ATOM 3678 C C . GLU A 1 465 ? 32.652 93.171 3.173 1.00 52.25 463 GLU A C 1
ATOM 3679 O O . GLU A 1 465 ? 33.309 94.068 2.636 1.00 49.63 463 GLU A O 1
ATOM 3685 N N . CYS A 1 466 ? 32.480 93.098 4.490 1.00 50.03 464 CYS A N 1
ATOM 3686 C CA . CYS A 1 466 ? 33.092 94.080 5.383 1.00 47.19 464 CYS A CA 1
ATOM 3687 C C . CYS A 1 466 ? 34.601 94.014 5.247 1.00 53.58 464 CYS A C 1
ATOM 3688 O O . CYS A 1 466 ? 35.280 95.031 5.270 1.00 45.02 464 CYS A O 1
ATOM 3691 N N . CYS A 1 467 ? 35.110 92.796 5.093 1.00 42.62 465 CYS A N 1
ATOM 3692 C CA . CYS A 1 467 ? 36.538 92.560 4.969 1.00 43.98 465 CYS A CA 1
ATOM 3693 C C . CYS A 1 467 ? 37.084 93.141 3.677 1.00 46.89 465 CYS A C 1
ATOM 3694 O O . CYS A 1 467 ? 38.124 93.806 3.672 1.00 48.49 465 CYS A O 1
ATOM 3697 N N . MET A 1 468 ? 36.376 92.893 2.578 1.00 47.28 466 MET A N 1
ATOM 3698 C CA . MET A 1 468 ? 36.762 93.439 1.279 1.00 50.69 466 MET A CA 1
ATOM 3699 C C . MET A 1 468 ? 36.834 94.964 1.309 1.00 54.73 466 MET A C 1
ATOM 3700 O O . MET A 1 468 ? 37.832 95.549 0.898 1.00 58.66 466 MET A O 1
ATOM 3705 N N . ARG A 1 469 ? 35.776 95.601 1.799 1.00 59.87 467 ARG A N 1
ATOM 3706 C CA . ARG A 1 469 ? 35.692 97.064 1.798 1.00 57.87 467 ARG A CA 1
ATOM 3707 C C . ARG A 1 469 ? 36.733 97.678 2.734 1.00 51.65 467 ARG A C 1
ATOM 3708 O O . ARG A 1 469 ? 37.373 98.678 2.399 1.00 58.13 467 ARG A O 1
ATOM 3716 N N . ASP A 1 470 ? 36.908 97.067 3.900 1.00 52.91 468 ASP A N 1
ATOM 3717 C CA . ASP A 1 470 ? 37.822 97.580 4.916 1.00 51.22 468 ASP A CA 1
ATOM 3718 C C . ASP A 1 470 ? 39.277 97.551 4.446 1.00 53.47 468 ASP A C 1
ATOM 3719 O O . ASP A 1 470 ? 39.945 98.581 4.452 1.00 52.51 468 ASP A O 1
ATOM 3724 N N . TYR A 1 471 ? 39.756 96.376 4.035 1.00 51.05 469 TYR A N 1
ATOM 3725 C CA . TYR A 1 471 ? 41.151 96.209 3.626 1.00 49.42 469 TYR A CA 1
ATOM 3726 C C . TYR A 1 471 ? 41.397 96.522 2.147 1.00 57.24 469 TYR A C 1
ATOM 3727 O O . TYR A 1 471 ? 42.545 96.622 1.716 1.00 65.65 469 TYR A O 1
ATOM 3736 N N . GLY A 1 472 ? 40.324 96.681 1.377 1.00 56.34 470 GLY A N 1
ATOM 3737 C CA . GLY A 1 472 ? 40.439 96.971 -0.044 1.00 59.80 470 GLY A CA 1
ATOM 3738 C C . GLY A 1 472 ? 41.010 95.810 -0.840 1.00 60.05 470 GLY A C 1
ATOM 3739 O O . GLY A 1 472 ? 41.910 95.992 -1.660 1.00 67.87 470 GLY A O 1
ATOM 3740 N N . ILE A 1 473 ? 40.483 94.613 -0.600 1.00 59.87 471 ILE A N 1
ATOM 3741 C CA . ILE A 1 473 ? 41.022 93.398 -1.204 1.00 56.85 471 ILE A CA 1
ATOM 3742 C C . ILE A 1 473 ? 39.933 92.573 -1.901 1.00 61.99 471 ILE A C 1
ATOM 3743 O O . ILE A 1 473 ? 38.741 92.782 -1.668 1.00 62.53 471 ILE A O 1
ATOM 3748 N N . SER A 1 474 ? 40.347 91.636 -2.752 1.00 60.39 472 SER A N 1
ATOM 3749 C CA . SER A 1 474 ? 39.404 90.811 -3.506 1.00 64.32 472 SER A CA 1
ATOM 3750 C C . SER A 1 474 ? 38.642 89.852 -2.606 1.00 61.65 472 SER A C 1
ATOM 3751 O O . SER A 1 474 ? 39.025 89.631 -1.455 1.00 58.03 472 SER A O 1
ATOM 3754 N N . THR A 1 475 ? 37.563 89.283 -3.138 1.00 61.11 473 THR A N 1
ATOM 3755 C CA . THR A 1 475 ? 36.806 88.264 -2.417 1.00 59.65 473 THR A CA 1
ATOM 3756 C C . THR A 1 475 ? 37.726 87.108 -2.037 1.00 56.83 473 THR A C 1
ATOM 3757 O O . THR A 1 475 ? 37.700 86.620 -0.905 1.00 53.29 473 THR A O 1
ATOM 3761 N N . LYS A 1 476 ? 38.553 86.701 -2.994 1.00 60.61 474 LYS A N 1
ATOM 3762 C CA . LYS A 1 476 ? 39.517 85.625 -2.805 1.00 63.69 474 LYS A CA 1
ATOM 3763 C C . LYS A 1 476 ? 40.460 85.919 -1.636 1.00 60.32 474 LYS A C 1
ATOM 3764 O O . LYS A 1 476 ? 40.674 85.072 -0.770 1.00 56.53 474 LYS A O 1
ATOM 3770 N N . GLU A 1 477 ? 41.010 87.129 -1.613 1.00 59.67 475 GLU A N 1
ATOM 3771 C CA . GLU A 1 477 ? 41.932 87.530 -0.557 1.00 57.00 475 GLU A CA 1
ATOM 3772 C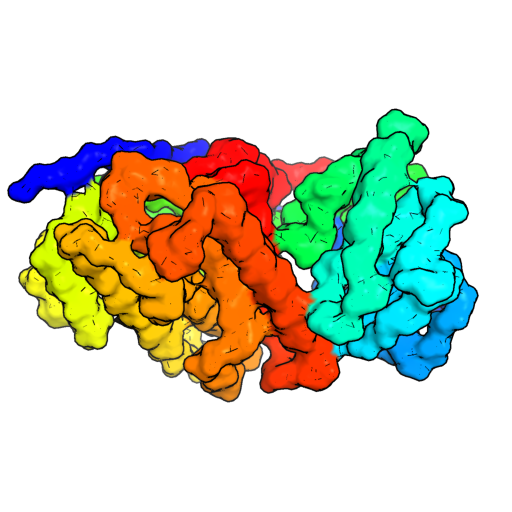 C . GLU A 1 477 ? 41.243 87.615 0.801 1.00 51.69 475 GLU A C 1
ATOM 3773 O O . GLU A 1 477 ? 41.846 87.303 1.827 1.00 49.36 475 GLU A O 1
ATOM 3779 N N . ALA A 1 478 ? 39.985 88.041 0.805 1.00 50.93 476 ALA A N 1
ATOM 3780 C CA . ALA A 1 478 ? 39.217 88.135 2.044 1.00 48.69 476 ALA A CA 1
ATOM 3781 C C . ALA A 1 478 ? 38.904 86.750 2.593 1.00 45.27 476 ALA A C 1
ATOM 3782 O O . ALA A 1 478 ? 38.967 86.519 3.805 1.00 39.03 476 ALA A O 1
ATOM 3784 N N . MET A 1 479 ? 38.549 85.833 1.696 1.00 40.33 477 MET A N 1
ATOM 3785 C CA . MET A 1 479 ? 38.338 84.439 2.073 1.00 43.45 477 MET A CA 1
ATOM 3786 C C . MET A 1 479 ? 39.593 83.879 2.728 1.00 42.46 477 MET A C 1
ATOM 3787 O O . MET A 1 479 ? 39.516 83.137 3.712 1.00 41.06 477 MET A O 1
ATOM 3792 N N . ALA A 1 480 ? 40.748 84.231 2.169 1.00 44.21 478 ALA A N 1
ATOM 3793 C CA . ALA A 1 480 ? 42.011 83.714 2.678 1.00 48.10 478 ALA A CA 1
ATOM 3794 C C . ALA A 1 480 ? 42.306 84.277 4.065 1.00 41.37 478 ALA A C 1
ATOM 3795 O O . ALA A 1 480 ? 42.780 83.559 4.940 1.00 43.73 478 ALA A O 1
ATOM 3797 N N . LYS A 1 481 ? 42.023 85.559 4.268 1.00 43.74 479 LYS A N 1
ATOM 3798 C CA . LYS A 1 481 ? 42.241 86.165 5.574 1.00 40.00 479 LYS A CA 1
ATOM 3799 C C . LYS A 1 481 ? 41.359 85.500 6.632 1.00 35.08 479 LYS A C 1
ATOM 3800 O O . LYS A 1 481 ? 41.791 85.263 7.764 1.00 34.06 479 LYS A O 1
ATOM 3806 N N . PHE A 1 482 ? 40.116 85.213 6.264 1.00 37.20 480 PHE A N 1
ATOM 3807 C CA . PHE A 1 482 ? 39.202 84.555 7.190 1.00 34.63 480 PHE A CA 1
ATOM 3808 C C . PHE A 1 482 ? 39.695 83.144 7.505 1.00 35.50 480 PHE A C 1
ATOM 3809 O O . PHE A 1 482 ? 39.599 82.689 8.642 1.00 33.97 480 PHE A O 1
ATOM 3817 N N . GLN A 1 483 ? 40.235 82.460 6.502 1.00 38.48 481 GLN A N 1
ATOM 3818 C CA . GLN A 1 483 ? 40.824 81.142 6.733 1.00 36.91 481 GLN A CA 1
ATOM 3819 C C . GLN A 1 483 ? 41.982 81.235 7.739 1.00 37.77 481 GLN A C 1
ATOM 3820 O O . GLN A 1 483 ? 42.099 80.405 8.634 1.00 35.72 481 GLN A O 1
ATOM 3826 N N . ASN A 1 484 ? 42.828 82.255 7.597 1.00 36.71 482 ASN A N 1
ATOM 3827 C CA . ASN A 1 484 ? 43.912 82.474 8.552 1.00 36.79 482 ASN A CA 1
ATOM 3828 C C . ASN A 1 484 ? 43.406 82.712 9.966 1.00 33.22 482 ASN A C 1
ATOM 3829 O O . ASN A 1 484 ? 44.020 82.265 10.934 1.00 33.16 482 ASN A O 1
ATOM 3834 N N . MET A 1 485 ? 42.302 83.445 10.090 1.00 29.95 483 MET A N 1
ATOM 3835 C CA . MET A 1 485 ? 41.718 83.701 11.400 1.00 26.89 483 MET A CA 1
ATOM 3836 C C . MET A 1 485 ? 41.265 82.394 12.051 1.00 28.39 483 MET A C 1
ATOM 3837 O O . MET A 1 485 ? 41.413 82.198 13.265 1.00 26.19 483 MET A O 1
ATOM 3842 N N . ALA A 1 486 ? 40.709 81.505 11.238 1.00 27.17 484 ALA A N 1
ATOM 3843 C CA . ALA A 1 486 ? 40.318 80.190 11.726 1.00 27.54 484 ALA A CA 1
ATOM 3844 C C . ALA A 1 486 ? 41.535 79.384 12.184 1.00 28.00 484 ALA A C 1
ATOM 3845 O O . ALA A 1 486 ? 41.470 78.683 13.193 1.00 25.73 484 ALA A O 1
ATOM 3847 N N . GLU A 1 487 ? 42.631 79.467 11.438 1.00 29.17 485 GLU A N 1
ATOM 3848 C CA . GLU A 1 487 ? 43.828 78.689 11.783 1.00 29.45 485 GLU A CA 1
ATOM 3849 C C . GLU A 1 487 ? 44.421 79.212 13.084 1.00 29.32 485 GLU A C 1
ATOM 3850 O O . GLU A 1 487 ? 44.807 78.435 13.952 1.00 28.10 485 GLU A O 1
ATOM 3856 N N . THR A 1 488 ? 44.474 80.536 13.218 1.00 27.72 486 THR A N 1
ATOM 3857 C CA . THR A 1 488 ? 44.905 81.165 14.463 1.00 22.82 486 THR A CA 1
ATOM 3858 C C . THR A 1 488 ? 44.055 80.737 15.640 1.00 27.04 486 THR A C 1
ATOM 3859 O O . THR A 1 488 ? 44.580 80.433 16.710 1.00 25.22 486 THR A O 1
ATOM 3863 N N . ALA A 1 489 ? 42.737 80.719 15.444 1.00 24.14 487 ALA A N 1
ATOM 3864 C CA . ALA A 1 489 ? 41.820 80.324 16.502 1.00 23.52 487 ALA A CA 1
ATOM 3865 C C . ALA A 1 489 ? 42.014 78.839 16.910 1.00 18.86 487 ALA A C 1
ATOM 3866 O O . ALA A 1 489 ? 41.931 78.502 18.095 1.00 22.66 487 ALA A O 1
ATOM 3868 N N . TRP A 1 490 ? 42.235 77.957 15.946 1.00 20.59 488 TRP A N 1
ATOM 3869 C CA . TRP A 1 490 ? 42.476 76.551 16.299 1.00 25.41 488 TRP A CA 1
ATOM 3870 C C . TRP A 1 490 ? 43.757 76.444 17.130 1.00 25.76 488 TRP A C 1
ATOM 3871 O O . TRP A 1 490 ? 43.812 75.679 18.086 1.00 23.64 488 TRP A O 1
ATOM 3882 N N . LYS A 1 491 ? 44.784 77.223 16.792 1.00 23.35 489 LYS A N 1
ATOM 3883 C CA . LYS A 1 491 ? 45.998 77.190 17.614 1.00 23.57 489 LYS A CA 1
ATOM 3884 C C . LYS A 1 491 ? 45.696 77.683 19.021 1.00 24.82 489 LYS A C 1
ATOM 3885 O O . LYS A 1 491 ? 46.237 77.153 19.992 1.00 23.28 489 LYS A O 1
ATOM 3891 N N . ASP A 1 492 ? 44.830 78.694 19.134 1.00 22.73 490 ASP A N 1
ATOM 3892 C CA . ASP A 1 492 ? 44.424 79.204 20.447 1.00 22.75 490 ASP A CA 1
ATOM 3893 C C . ASP A 1 492 ? 43.618 78.167 21.237 1.00 24.83 490 ASP A C 1
ATOM 3894 O O . ASP A 1 492 ? 43.753 78.058 22.459 1.00 24.35 490 ASP A O 1
ATOM 3899 N N . ILE A 1 493 ? 42.741 77.435 20.558 1.00 23.31 491 ILE A N 1
ATOM 3900 C CA . ILE A 1 493 ? 42.015 76.362 21.233 1.00 23.22 491 ILE A CA 1
ATOM 3901 C C . ILE A 1 493 ? 43.001 75.315 21.780 1.00 20.92 491 ILE A C 1
ATOM 3902 O O . ILE A 1 493 ? 42.939 74.947 22.955 1.00 23.49 491 ILE A O 1
ATOM 3907 N N . ASN A 1 494 ? 43.919 74.867 20.936 1.00 20.32 492 ASN A N 1
ATOM 3908 C CA . ASN A 1 494 ? 44.881 73.834 21.346 1.00 19.84 492 ASN A CA 1
ATOM 3909 C C . ASN A 1 494 ? 45.712 74.294 22.532 1.00 25.45 492 ASN A C 1
ATOM 3910 O O . ASN A 1 494 ? 45.966 73.539 23.480 1.00 22.57 492 ASN A O 1
ATOM 3915 N N . GLU A 1 495 ? 46.116 75.554 22.503 1.00 23.10 493 GLU A N 1
ATOM 3916 C CA . GLU A 1 495 ? 46.872 76.100 23.621 1.00 21.26 493 GLU A CA 1
ATOM 3917 C C . GLU A 1 495 ? 45.980 76.186 24.867 1.00 24.19 493 GLU A C 1
ATOM 3918 O O . GLU A 1 495 ? 46.452 75.983 25.986 1.00 25.70 493 GLU A O 1
ATOM 3924 N N . GLY A 1 496 ? 44.693 76.461 24.672 1.00 24.18 494 GLY A N 1
ATOM 3925 C CA . GLY A 1 496 ? 43.757 76.592 25.780 1.00 26.57 494 GLY A CA 1
ATOM 3926 C C . GLY A 1 496 ? 43.524 75.283 26.530 1.00 23.37 494 GLY A C 1
ATOM 3927 O O . GLY A 1 496 ? 43.040 75.278 27.660 1.00 27.29 494 GLY A O 1
ATOM 3928 N N . LEU A 1 497 ? 43.877 74.171 25.902 1.00 23.47 495 LEU A N 1
ATOM 3929 C CA . LEU A 1 497 ? 43.719 72.853 26.526 1.00 23.03 495 LEU A CA 1
ATOM 3930 C C . LEU A 1 497 ? 44.922 72.462 27.397 1.00 25.73 495 LEU A C 1
ATOM 3931 O O . LEU A 1 497 ? 44.866 71.474 28.132 1.00 25.28 495 LEU A O 1
ATOM 3936 N N . LEU A 1 498 ? 46.009 73.234 27.319 1.00 24.58 496 LEU A N 1
ATOM 3937 C CA . LEU A 1 498 ? 47.248 72.856 28.005 1.00 24.17 496 LEU A CA 1
ATOM 3938 C C . LEU A 1 498 ? 47.219 73.115 29.515 1.00 27.76 496 LEU A C 1
ATOM 3939 O O . LEU A 1 498 ? 46.731 74.143 29.968 1.00 26.77 496 LEU A O 1
ATOM 3944 N N . ARG A 1 499 ? 47.752 72.172 30.285 1.00 25.14 497 ARG A N 1
ATOM 3945 C CA . ARG A 1 499 ? 47.866 72.329 31.733 1.00 24.96 497 ARG A CA 1
ATOM 3946 C C . ARG A 1 499 ? 48.888 73.402 32.100 1.00 29.66 497 ARG A C 1
ATOM 3947 O O . ARG A 1 499 ? 49.850 73.611 31.370 1.00 33.48 497 ARG A O 1
ATOM 3955 N N . PRO A 1 500 ? 48.668 74.099 33.225 1.00 33.39 498 PRO A N 1
ATOM 3956 C CA . PRO A 1 500 ? 47.468 73.981 34.064 1.00 35.57 498 PRO A CA 1
ATOM 3957 C C . PRO A 1 500 ? 46.255 74.670 33.419 1.00 31.66 498 PRO A C 1
ATOM 3958 O O . PRO A 1 500 ? 46.394 75.773 32.896 1.00 32.93 498 PRO A O 1
ATOM 3962 N N . THR A 1 501 ? 45.091 74.026 33.445 1.00 29.26 499 THR A N 1
ATOM 3963 C CA . THR A 1 501 ? 43.888 74.627 32.857 1.00 30.39 499 THR A CA 1
ATOM 3964 C C . THR A 1 501 ? 43.215 75.577 33.852 1.00 34.45 499 THR A C 1
ATOM 3965 O O . THR A 1 501 ? 43.333 75.392 35.059 1.00 31.05 499 THR A O 1
ATOM 3969 N N . PRO A 1 502 ? 42.523 76.616 33.347 1.00 30.55 500 PRO A N 1
ATOM 3970 C CA . PRO A 1 502 ? 41.914 77.613 34.236 1.00 30.64 500 PRO A CA 1
ATOM 3971 C C . PRO A 1 502 ? 40.642 77.111 34.919 1.00 33.96 500 PRO A C 1
ATOM 3972 O O . PRO A 1 502 ? 40.221 77.631 35.954 1.00 33.26 500 PRO A O 1
ATOM 3976 N N . VAL A 1 503 ? 40.024 76.115 34.304 1.00 31.43 501 VAL A N 1
ATOM 3977 C CA . VAL A 1 503 ? 38.922 75.379 34.898 1.00 31.85 501 VAL A CA 1
ATOM 3978 C C . VAL A 1 503 ? 39.170 73.913 34.573 1.00 32.49 501 VAL A C 1
ATOM 3979 O O . VAL A 1 503 ? 40.040 73.599 33.765 1.00 29.73 501 VAL A O 1
ATOM 3983 N N . SER A 1 504 ? 38.405 73.016 35.180 1.00 29.98 502 SER A N 1
ATOM 3984 C CA . SER A 1 504 ? 38.520 71.602 34.846 1.00 31.12 502 SER A CA 1
ATOM 3985 C C . SER A 1 504 ? 38.342 71.333 33.348 1.00 34.36 502 SER A C 1
ATOM 3986 O O . SER A 1 504 ? 37.528 71.970 32.684 1.00 32.00 502 SER A O 1
ATOM 3989 N N . THR A 1 505 ? 39.111 70.384 32.819 1.00 29.45 503 THR A N 1
ATOM 3990 C CA . THR A 1 505 ? 39.045 70.020 31.405 1.00 29.38 503 THR A CA 1
ATOM 3991 C C . THR A 1 505 ? 37.616 69.694 30.978 1.00 31.03 503 THR A C 1
ATOM 3992 O O . THR A 1 505 ? 37.221 69.921 29.832 1.00 28.43 503 THR A O 1
ATOM 3996 N N . GLU A 1 506 ? 36.838 69.187 31.923 1.00 29.94 504 GLU A N 1
ATOM 3997 C CA . GLU A 1 506 ? 35.446 68.855 31.673 1.00 29.11 504 GLU A CA 1
ATOM 3998 C C . GLU A 1 506 ? 34.668 70.052 31.101 1.00 32.88 504 GLU A C 1
ATOM 3999 O O . GLU A 1 506 ? 33.715 69.885 30.347 1.00 28.76 504 GLU A O 1
ATOM 4005 N N . PHE A 1 507 ? 35.074 71.264 31.462 1.00 29.45 505 PHE A N 1
ATOM 4006 C CA . PHE A 1 507 ? 34.356 72.443 30.983 1.00 28.97 505 PHE A CA 1
ATOM 4007 C C . PHE A 1 507 ? 35.022 73.089 29.778 1.00 27.52 505 PHE A C 1
ATOM 4008 O O . PHE A 1 507 ? 34.480 74.040 29.217 1.00 30.40 505 PHE A O 1
ATOM 4016 N N . LEU A 1 508 ? 36.169 72.544 29.358 1.00 26.36 506 LEU A N 1
ATOM 4017 C CA . LEU A 1 508 ? 36.811 72.967 28.122 1.00 22.84 506 LEU A CA 1
ATOM 4018 C C . LEU A 1 508 ? 36.350 72.148 26.928 1.00 26.99 506 LEU A C 1
ATOM 4019 O O . LEU A 1 508 ? 36.228 72.658 25.818 1.00 25.53 506 LEU A O 1
ATOM 4024 N N . THR A 1 509 ? 36.143 70.854 27.140 1.00 27.72 507 THR A N 1
ATOM 4025 C CA . THR A 1 509 ? 35.782 69.983 26.035 1.00 24.26 507 THR A CA 1
ATOM 4026 C C . THR A 1 509 ? 34.495 70.410 25.295 1.00 20.14 507 THR A C 1
ATOM 4027 O O . THR A 1 509 ? 34.439 70.290 24.068 1.00 26.29 507 THR A O 1
ATOM 4031 N N . PRO A 1 510 ? 33.477 70.923 26.016 1.00 22.76 508 PRO A N 1
ATOM 4032 C CA . PRO A 1 510 ? 32.301 71.376 25.261 1.00 27.20 508 PRO A CA 1
ATOM 4033 C C . PRO A 1 510 ? 32.640 72.501 24.281 1.00 27.21 508 PRO A C 1
ATOM 4034 O O . PRO A 1 510 ? 32.065 72.576 23.195 1.00 25.47 508 PRO A O 1
ATOM 4038 N N . ILE A 1 511 ? 33.585 73.351 24.663 1.00 26.28 509 ILE A N 1
ATOM 4039 C CA . ILE A 1 511 ? 33.990 74.473 23.817 1.00 25.37 509 ILE A CA 1
ATOM 4040 C C . ILE A 1 511 ? 34.767 73.973 22.609 1.00 23.98 509 ILE A C 1
ATOM 4041 O O . ILE A 1 511 ? 34.511 74.395 21.482 1.00 23.62 509 ILE A O 1
ATOM 4046 N N . LEU A 1 512 ? 35.700 73.045 22.845 1.00 19.79 510 LEU A N 1
ATOM 4047 C CA . LEU A 1 512 ? 36.377 72.350 21.770 1.00 20.73 510 LEU A CA 1
ATOM 4048 C C . LEU A 1 512 ? 35.365 71.686 20.827 1.00 24.81 510 LEU A C 1
ATOM 4049 O O . LEU A 1 512 ? 35.471 71.775 19.601 1.00 20.81 510 LEU A O 1
ATOM 4054 N N . ASN A 1 513 ? 34.382 71.008 21.404 1.00 24.61 511 ASN A N 1
ATOM 4055 C CA . ASN A 1 513 ? 33.425 70.275 20.582 1.00 21.01 511 ASN A CA 1
ATOM 4056 C C . ASN A 1 513 ? 32.528 71.202 19.767 1.00 23.00 511 ASN A C 1
ATOM 4057 O O . ASN A 1 513 ? 32.124 70.849 18.658 1.00 25.24 511 ASN A O 1
ATOM 4062 N N . LEU A 1 514 ? 32.237 72.392 20.293 1.00 23.17 512 LEU A N 1
ATOM 4063 C CA . LEU A 1 514 ? 31.484 73.376 19.509 1.00 22.43 512 LEU A CA 1
ATOM 4064 C C . LEU A 1 514 ? 32.261 73.759 18.252 1.00 23.55 512 LEU A C 1
ATOM 4065 O O . LEU A 1 514 ? 31.675 73.932 17.189 1.00 24.57 512 LEU A O 1
ATOM 4070 N N . ALA A 1 515 ? 33.582 73.892 18.373 1.00 23.52 513 ALA A N 1
ATOM 4071 C CA . ALA A 1 515 ? 34.422 74.201 17.210 1.00 24.77 513 ALA A CA 1
ATOM 4072 C C . ALA A 1 515 ? 34.433 73.055 16.218 1.00 23.53 513 ALA A C 1
ATOM 4073 O O . ALA A 1 515 ? 34.398 73.259 15.005 1.00 22.84 513 ALA A O 1
ATOM 4075 N N . ARG A 1 516 ? 34.520 71.833 16.740 1.00 23.81 514 ARG A N 1
ATOM 4076 C CA . ARG A 1 516 ? 34.453 70.644 15.910 1.00 21.83 514 ARG A CA 1
ATOM 4077 C C . ARG A 1 516 ? 33.148 70.585 15.109 1.00 22.72 514 ARG A C 1
ATOM 4078 O O . ARG A 1 516 ? 33.133 70.240 13.926 1.00 23.20 514 ARG A O 1
ATOM 4086 N N . ILE A 1 517 ? 32.050 70.937 15.758 1.00 22.88 515 ILE A N 1
ATOM 4087 C CA . ILE A 1 517 ? 30.756 70.911 15.084 1.00 26.01 515 ILE A CA 1
ATOM 4088 C C . ILE A 1 517 ? 30.717 71.864 13.880 1.00 26.34 515 ILE A C 1
ATOM 4089 O O . ILE A 1 517 ? 30.161 71.528 12.824 1.00 27.05 515 ILE A O 1
ATOM 4094 N N . VAL A 1 518 ? 31.351 73.025 14.024 1.00 29.73 516 VAL A N 1
ATOM 4095 C CA . VAL A 1 518 ? 31.529 73.954 12.903 1.00 31.77 516 VAL A CA 1
ATOM 4096 C C . VAL A 1 518 ? 32.213 73.282 11.724 1.00 24.17 516 VAL A C 1
ATOM 4097 O O . VAL A 1 518 ? 31.726 73.320 10.597 1.00 29.80 516 VAL A O 1
ATOM 4101 N N . GLU A 1 519 ? 33.367 72.682 12.000 1.00 24.52 517 GLU A N 1
ATOM 4102 C CA . GLU A 1 519 ? 34.170 72.042 10.965 1.00 28.76 517 GLU A CA 1
ATOM 4103 C C . GLU A 1 519 ? 33.393 70.956 10.246 1.00 32.52 517 GLU A C 1
ATOM 4104 O O . GLU A 1 519 ? 33.494 70.797 9.029 1.00 29.38 517 GLU A O 1
ATOM 4110 N N . VAL A 1 520 ? 32.630 70.197 11.015 1.00 26.23 518 VAL A N 1
ATOM 4111 C CA . VAL A 1 520 ? 31.896 69.063 10.465 1.00 28.46 518 VAL A CA 1
ATOM 4112 C C . VAL A 1 520 ? 30.653 69.506 9.698 1.00 31.31 518 VAL A C 1
ATOM 4113 O O . VAL A 1 520 ? 30.336 68.967 8.635 1.00 31.97 518 VAL A O 1
ATOM 4117 N N . THR A 1 521 ? 29.977 70.531 10.211 1.00 32.01 519 THR A N 1
ATOM 4118 C CA . THR A 1 521 ? 28.741 71.013 9.605 1.00 32.86 519 THR A CA 1
ATOM 4119 C C . THR A 1 521 ? 28.972 71.799 8.313 1.00 33.98 519 THR A C 1
ATOM 4120 O O . THR A 1 521 ? 28.151 71.755 7.392 1.00 35.57 519 THR A O 1
ATOM 4124 N N . TYR A 1 522 ? 30.080 72.532 8.242 1.00 31.66 520 TYR A N 1
ATOM 4125 C CA . TYR A 1 522 ? 30.359 73.330 7.049 1.00 33.29 520 TYR A CA 1
ATOM 4126 C C . TYR A 1 522 ? 31.451 72.705 6.196 1.00 38.04 520 TYR A C 1
ATOM 4127 O O . TYR A 1 522 ? 32.101 73.403 5.416 1.00 37.26 520 TYR A O 1
ATOM 4136 N N . ILE A 1 523 ? 31.671 71.401 6.351 1.00 34.64 521 ILE A N 1
ATOM 4137 C CA . ILE A 1 523 ? 32.673 70.709 5.547 1.00 37.08 521 ILE A CA 1
ATOM 4138 C C . ILE A 1 523 ? 32.363 70.978 4.069 1.00 37.92 521 ILE A C 1
ATOM 4139 O O . ILE A 1 523 ? 31.194 71.097 3.683 1.00 42.46 521 ILE A O 1
ATOM 4144 N N . HIS A 1 524 ? 33.406 71.126 3.258 1.00 41.99 522 HIS A N 1
ATOM 4145 C CA . HIS A 1 524 ? 33.246 71.467 1.841 1.00 55.42 522 HIS A CA 1
ATOM 4146 C C . HIS A 1 524 ? 32.531 72.813 1.630 1.00 57.62 522 HIS A C 1
ATOM 4147 O O . HIS A 1 524 ? 31.896 73.033 0.597 1.00 57.92 522 HIS A O 1
ATOM 4154 N N . ASN A 1 525 ? 32.635 73.700 2.617 1.00 56.09 523 ASN A N 1
ATOM 4155 C CA . ASN A 1 525 ? 32.185 75.087 2.475 1.00 53.19 523 ASN A CA 1
ATOM 4156 C C . ASN A 1 525 ? 30.688 75.225 2.156 1.00 53.28 523 ASN A C 1
ATOM 4157 O O . ASN A 1 525 ? 30.306 75.942 1.236 1.00 55.59 523 ASN A O 1
ATOM 4162 N N . LEU A 1 526 ? 29.845 74.531 2.916 1.00 54.14 524 LEU A N 1
ATOM 4163 C CA . LEU A 1 526 ? 28.396 74.572 2.708 1.00 56.33 524 LEU A CA 1
ATOM 4164 C C . LEU A 1 526 ? 27.665 74.650 4.045 1.00 52.75 524 LEU A C 1
ATOM 4165 O O . LEU A 1 526 ? 28.132 74.090 5.033 1.00 53.05 524 LEU A O 1
ATOM 4170 N N . ASP A 1 527 ? 26.523 75.333 4.076 1.00 44.71 525 ASP A N 1
ATOM 4171 C CA . ASP A 1 527 ? 25.742 75.473 5.308 1.00 46.62 525 ASP A CA 1
ATOM 4172 C C . ASP A 1 527 ? 24.892 74.228 5.551 1.00 45.22 525 ASP A C 1
ATOM 4173 O O . ASP A 1 527 ? 23.760 74.125 5.063 1.00 42.70 525 ASP A O 1
ATOM 4178 N N . GLY A 1 528 ? 25.434 73.299 6.331 1.00 44.45 526 GLY A N 1
ATOM 4179 C CA . GLY A 1 528 ? 24.804 72.008 6.553 1.00 46.21 526 GLY A CA 1
ATOM 4180 C C . GLY A 1 528 ? 23.583 72.017 7.454 1.00 50.39 526 GLY A C 1
ATOM 4181 O O . GLY A 1 528 ? 22.762 71.109 7.389 1.00 53.97 526 GLY A O 1
ATOM 4182 N N . TYR A 1 529 ? 23.454 73.031 8.301 1.00 46.29 527 TYR A N 1
ATOM 4183 C CA . TYR A 1 529 ? 22.297 73.116 9.188 1.00 48.07 527 TYR A CA 1
ATOM 4184 C C . TYR A 1 529 ? 21.039 73.530 8.413 1.00 53.44 527 TYR A C 1
ATOM 4185 O O . TYR A 1 529 ? 19.953 72.963 8.610 1.00 49.68 527 TYR A O 1
ATOM 4194 N N . THR A 1 530 ? 21.193 74.509 7.524 1.00 50.74 528 THR A N 1
ATOM 4195 C CA . THR A 1 530 ? 20.083 74.960 6.690 1.00 49.92 528 THR A CA 1
ATOM 4196 C C . THR A 1 530 ? 19.777 73.948 5.580 1.00 52.66 528 THR A C 1
ATOM 4197 O O . THR A 1 530 ? 18.619 73.789 5.178 1.00 53.93 528 THR A O 1
ATOM 4201 N N . HIS A 1 531 ? 20.814 73.264 5.095 1.00 52.25 529 HIS A N 1
ATOM 4202 C CA . HIS A 1 531 ? 20.657 72.247 4.053 1.00 53.62 529 HIS A CA 1
ATOM 4203 C C . HIS A 1 531 ? 21.277 70.918 4.496 1.00 50.38 529 HIS A C 1
ATOM 4204 O O . HIS A 1 531 ? 22.371 70.558 4.053 1.00 50.62 529 HIS A O 1
ATOM 4211 N N . PRO A 1 532 ? 20.578 70.189 5.379 1.00 50.48 530 PRO A N 1
ATOM 4212 C CA . PRO A 1 532 ? 21.184 69.021 6.031 1.00 48.82 530 PRO A CA 1
ATOM 4213 C C . PRO A 1 532 ? 21.293 67.773 5.156 1.00 46.00 530 PRO A C 1
ATOM 4214 O O . PRO A 1 532 ? 21.965 66.828 5.566 1.00 43.77 530 PRO A O 1
ATOM 4218 N N . GLU A 1 533 ? 20.686 67.785 3.975 1.00 49.56 531 GLU A N 1
ATOM 4219 C CA . GLU A 1 533 ? 20.634 66.598 3.113 1.00 58.25 531 GLU A CA 1
ATOM 4220 C C . GLU A 1 533 ? 22.009 65.977 2.796 1.00 55.00 531 GLU A C 1
ATOM 4221 O O . GLU A 1 533 ? 22.182 64.759 2.891 1.00 49.25 531 GLU A O 1
ATOM 4227 N N . LYS A 1 534 ? 22.976 66.812 2.424 1.00 56.26 532 LYS A N 1
ATOM 4228 C CA . LYS A 1 534 ? 24.290 66.332 1.995 1.00 62.38 532 LYS A CA 1
ATOM 4229 C C . LYS A 1 534 ? 25.147 65.791 3.141 1.00 58.53 532 LYS A C 1
ATOM 4230 O O . LYS A 1 534 ? 25.665 64.675 3.059 1.00 51.81 532 LYS A O 1
ATOM 4236 N N . VAL A 1 535 ? 25.299 66.579 4.204 1.00 54.91 533 VAL A N 1
ATOM 4237 C CA . VAL A 1 535 ? 26.263 66.254 5.253 1.00 53.36 533 VAL A CA 1
ATOM 4238 C C . VAL A 1 535 ? 25.639 65.704 6.528 1.00 45.15 533 VAL A C 1
ATOM 4239 O O . VAL A 1 535 ? 26.039 64.633 7.003 1.00 42.59 533 VAL A O 1
ATOM 4243 N N . LEU A 1 536 ? 24.680 66.434 7.097 1.00 37.28 534 LEU A N 1
ATOM 4244 C CA . LEU A 1 536 ? 24.134 66.051 8.401 1.00 38.55 534 LEU A CA 1
ATOM 4245 C C . LEU A 1 536 ? 23.262 64.792 8.334 1.00 34.03 534 LEU A C 1
ATOM 4246 O O . LEU A 1 536 ? 23.237 64.001 9.278 1.00 33.21 534 LEU A O 1
ATOM 4251 N N . LYS A 1 537 ? 22.542 64.625 7.234 1.00 34.63 535 LYS A N 1
ATOM 4252 C CA . LYS A 1 537 ? 21.635 63.487 7.104 1.00 35.89 535 LYS A CA 1
ATOM 4253 C C . LYS A 1 537 ? 22.383 62.149 7.259 1.00 43.82 535 LYS A C 1
ATOM 4254 O O . LYS A 1 537 ? 21.946 61.302 8.027 1.00 38.17 535 LYS A O 1
ATOM 4260 N N . PRO A 1 538 ? 23.517 61.958 6.553 1.00 42.26 536 PRO A N 1
ATOM 4261 C CA . PRO A 1 538 ? 24.244 60.702 6.795 1.00 36.50 536 PRO A CA 1
ATOM 4262 C C . PRO A 1 538 ? 24.715 60.521 8.241 1.00 36.99 536 PRO A C 1
ATOM 4263 O O . PRO A 1 538 ? 24.669 59.411 8.764 1.00 33.50 536 PRO A O 1
ATOM 4267 N N . HIS A 1 539 ? 25.170 61.594 8.876 1.00 30.43 537 HIS A N 1
ATOM 4268 C CA . HIS A 1 539 ? 25.625 61.502 10.260 1.00 30.15 537 HIS A CA 1
ATOM 4269 C C . HIS A 1 539 ? 24.484 61.108 11.185 1.00 33.25 537 HIS A C 1
ATOM 4270 O O . HIS A 1 539 ? 24.649 60.283 12.078 1.00 32.24 537 HIS A O 1
ATOM 4277 N N . ILE A 1 540 ? 23.334 61.729 10.979 1.00 31.25 538 ILE A N 1
ATOM 4278 C CA . ILE A 1 540 ? 22.157 61.439 11.790 1.00 32.02 538 ILE A CA 1
ATOM 4279 C C . ILE A 1 540 ? 21.725 59.980 11.625 1.00 35.35 538 ILE A C 1
ATOM 4280 O O . ILE A 1 540 ? 21.407 59.310 12.604 1.00 37.04 538 ILE A O 1
ATOM 4285 N N . ILE A 1 541 ? 21.762 59.474 10.400 1.00 32.22 539 ILE A N 1
ATOM 4286 C CA . ILE A 1 541 ? 21.410 58.081 10.164 1.00 34.34 539 ILE A CA 1
ATOM 4287 C C . ILE A 1 541 ? 22.403 57.141 10.846 1.00 34.89 539 ILE A C 1
ATOM 4288 O O . ILE A 1 541 ? 22.011 56.135 11.442 1.00 35.35 539 ILE A O 1
ATOM 4293 N N . ASN A 1 542 ? 23.684 57.475 10.768 1.00 29.96 540 ASN A N 1
ATOM 4294 C CA . ASN A 1 542 ? 24.724 56.596 11.309 1.00 34.35 540 ASN A CA 1
ATOM 4295 C C . ASN A 1 542 ? 24.760 56.630 12.828 1.00 33.06 540 ASN A C 1
ATOM 4296 O O . ASN A 1 542 ? 25.125 55.646 13.472 1.00 31.84 540 ASN A O 1
ATOM 4301 N N . LEU A 1 543 ? 24.376 57.762 13.401 1.00 27.38 541 LEU A N 1
ATOM 4302 C CA . LEU A 1 543 ? 24.424 57.911 14.847 1.00 26.60 541 LEU A CA 1
ATOM 4303 C C . LEU A 1 543 ? 23.102 57.592 15.549 1.00 27.90 541 LEU A C 1
ATOM 4304 O O . LEU A 1 543 ? 23.100 57.170 16.703 1.00 33.35 541 LEU A O 1
ATOM 4309 N N . LEU A 1 544 ? 21.983 57.828 14.870 1.00 32.23 542 LEU A N 1
ATOM 4310 C CA . LEU A 1 544 ? 20.686 57.808 15.549 1.00 33.71 542 LEU A CA 1
ATOM 4311 C C . LEU A 1 544 ? 19.634 56.925 14.896 1.00 38.00 542 LEU A C 1
ATOM 4312 O O . LEU A 1 544 ? 18.547 56.795 15.433 1.00 38.53 542 LEU A O 1
ATOM 4317 N N . VAL A 1 545 ? 19.942 56.323 13.750 1.00 33.90 543 VAL A N 1
ATOM 4318 C CA . VAL A 1 545 ? 18.985 55.441 13.102 1.00 36.79 543 VAL A CA 1
ATOM 4319 C C . VAL A 1 545 ? 19.535 54.018 13.034 1.00 39.64 543 VAL A C 1
ATOM 4320 O O . VAL A 1 545 ? 18.913 53.090 13.548 1.00 37.20 543 VAL A O 1
ATOM 4324 N N . ASP A 1 546 ? 20.701 53.853 12.417 1.00 33.67 544 ASP A N 1
ATOM 4325 C CA . ASP A 1 546 ? 21.254 52.515 12.182 1.00 37.59 544 ASP A CA 1
ATOM 4326 C C . ASP A 1 546 ? 22.155 52.059 13.322 1.00 36.91 544 ASP A C 1
ATOM 4327 O O . ASP A 1 546 ? 23.096 52.746 13.671 1.00 33.16 544 ASP A O 1
ATOM 4332 N N . SER A 1 547 ? 21.895 50.888 13.890 1.00 36.81 545 SER A N 1
ATOM 4333 C CA . SER A 1 547 ? 22.843 50.347 14.861 1.00 34.95 545 SER A CA 1
ATOM 4334 C C . SER A 1 547 ? 24.056 49.745 14.145 1.00 36.13 545 SER A C 1
ATOM 4335 O O . SER A 1 547 ? 23.990 49.385 12.973 1.00 37.16 545 SER A O 1
ATOM 4338 N N . ILE A 1 548 ? 25.172 49.635 14.849 1.00 32.02 546 ILE A N 1
ATOM 4339 C CA . ILE A 1 548 ? 26.318 48.946 14.268 1.00 29.25 546 ILE A CA 1
ATOM 4340 C C . ILE A 1 548 ? 26.058 47.450 14.274 1.00 38.52 546 ILE A C 1
ATOM 4341 O O . ILE A 1 548 ? 25.686 46.887 15.305 1.00 40.06 546 ILE A O 1
ATOM 4346 N N . LYS A 1 549 ? 26.219 46.799 13.125 1.00 39.78 547 LYS A N 1
ATOM 4347 C CA . LYS A 1 549 ? 25.944 45.372 13.066 1.00 45.30 547 LYS A CA 1
ATOM 4348 C C . LYS A 1 549 ? 27.081 44.619 13.747 1.00 41.13 547 LYS A C 1
ATOM 4349 O O . LYS A 1 549 ? 28.272 44.941 13.574 1.00 39.43 547 LYS A O 1
ATOM 4355 N N . ILE A 1 550 ? 26.689 43.651 14.563 1.00 41.05 548 ILE A N 1
ATOM 4356 C CA . ILE A 1 550 ? 27.620 42.870 15.361 1.00 61.95 548 ILE A CA 1
ATOM 4357 C C . ILE A 1 550 ? 27.855 41.501 14.730 1.00 78.91 548 ILE A C 1
ATOM 4358 O O . ILE A 1 550 ? 26.910 40.749 14.484 1.00 84.87 548 ILE A O 1
#

Foldseek 3Di:
DDFDDADFDADPCPCVLQDDDDPVVLLVVLVVVLVVLLVVLLCVLVDPDDDLQVNLVSQVLLQLLPNCVSPVPSLVVVLVVVLVVDDLDDDLLSLLSNLQSCLVQFRPRDLCSCVVQDDPVLAGDCVCLPVLSSLLSLCLSLLLAFPVNCSSVRSNVSSLVSLVVCLVPDDPPVSVVSVVCSQPHDLLAQSLLSNLCCLFRHLVPDPPH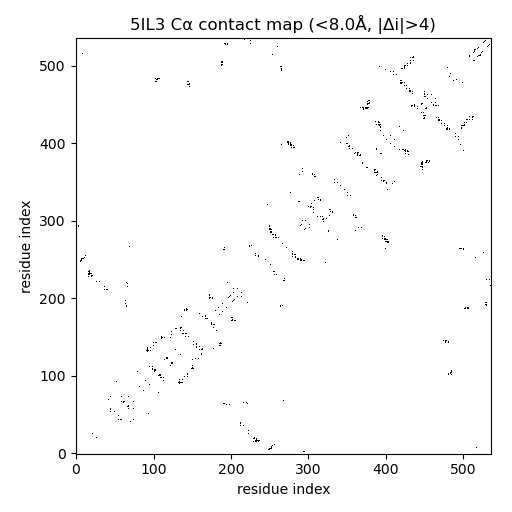DPSSSSSSQSVLQSLLSLLSVLSNVLVVVVVVLPCVPLVVSFHDFLLVLLVLLCSLDSDPLCSQLSSLLSLVVVLVSSVLSCLVGGDDLLQLVLLLVCLVVLDLVSLVVHDPSSSSSSVVVSVSLVVLLVVCVVLVQSVLSVLLSVLSSLLSVLSSVLSVCQVVVHAAALVVLCVRQLSVLVQLNSLSSSCSSPSPDDPVNSVCSVVVDLLLSLLSLLLQLLLLQLCVVVCVVVRRCHGNLNSQCVNVVDDSVVSNVVSVVSNSNSSSSNSNQSHPPHPDPVVSSSSSSSSSSCSCQCCRVSHRCSSPVVPGVVVSSCSNNNDRRDD

B-factor: mean 46.42, std 20.66, range [18.86, 182.5]

Secondary structure (DSSP, 8-state):
--PPPP-PPPPSSTTTTS-----HHHHHHHHHHHHHHHHHHHHHHT-TT--HHHHHHHHHHHHHTT-GGG-HHHHHHHHHHHHHH------HHHHHHHHHHHHHTT----GGGGGGGB-TTSPBPGGGGG-HHHHHHHHHHHTT--TT-GGGTTHHHHHHHHHHHHGGGPPTTHHHHHHHHHHS-STTS-HHHHHHHIIIIIGGG-TT--HHHHHHHHHHHHHHHHHHHHHHHHHHHHHHTTTHHHHSTTS---HHHHHHHHHHH--SGGGHHHHHHHHHHHHHHHHHHHHHHHT--HHHHHHHHHHHHH--GGGGGGS-HHHHHHHHHHHHHHHHHHHHTTTTT-GGGHHHHHHHHHHHHHHHHHHHHHHHHT----HHHHHHHHTGGG-HHHHHHHHHHT-TT--HHHHHHHHT--HHHHHHHHHHHHHHHHHHHHHHHHTT-TT-HHHHHHHHHT--HHHHHHHHHHHHHHHHHHHHHHTSSSPSS-GGGTHHHHHHHHHHHHHTTTS--TTTSTTTTHHHHHHHHHTPPPP-

InterPro domains:
  IPR001906 Terpene synthase, N-terminal domain [PF01397] (24-194)
  IPR005630 Terpene synthase, metal-binding domain [PF03936] (252-490)
  IPR008930 Terpenoid cyclases/protein prenyltransferase alpha-alpha toroid [SSF48239] (22-219)
  IPR008949 Isoprenoid synthase domain superfamily [G3DSA:1.10.600.10] (22-536)
  IPR008949 Isoprenoid synthase domain superfamily [SSF48576] (222-547)
  IPR034741 Terpene cyclase-like 1, C-terminal domain [SFLDG01019] (221-547)
  IPR036965 Terpene synthase, N-terminal domain superfamily [G3DSA:1.50.10.130] (62-221)
  IPR044814 Terpene cyclases, class 1, plant [cd00684] (15-544)
  IPR050148 Terpene synthase-like [PTHR31225] (12-538)

CATH classification: 1.10.600.10 (+1 more: 1.50.10.130)